Protein AF-0000000074738653 (afdb_homodimer)

Organism: NCBI:txid2562239

Sequence (560 aa):
MRLSLCTAFLAVPAALLAVVLQDPKGILGHTLGRPVEIAVNLAKIGPYIVFGLSSTQVHPQLAALDYVIDGIENVSEELRLDKAIDLVDDFGWNRGFLINVGDVKGRIVDSALLERMKRSEPKLVVEFGTFLGYGTLRLARVLKNSKAELMTVDPDVLAHSVSSSLYEKAGVRDRIVMKKDFSSNVLRELHREGRQIDFLFIDHVKKLYLSDLKLALELKLLAKDCVVVGDNILWPGAPDYKEFMLQGPGAKLFETQVHQTHVEYWPEFPDIVTVSRFLGMRLSLCTAFLAVPAALLAVVLQDPKGILGHTLGRPVEIAVNLAKIGPYIVFGLSSTQVHPQLAALDYVIDGIENVSEELRLDKAIDLVDDFGWNRGFLINVGDVKGRIVDSALLERMKRSEPKLVVEFGTFLGYGTLRLARVLKNSKAELMTVDPDVLAHSVSSSLYEKAGVRDRIVMKKDFSSNVLRELHREGRQIDFLFIDHVKKLYLSDLKLALELKLLAKDCVVVGDNILWPGAPDYKEFMLQGPGAKLFETQVHQTHVEYWPEFPDIVTVSRFLG

Radius of gyration: 26.4 Å; Cα contacts (8 Å, |Δi|>4): 946; chains: 2; bounding box: 53×83×74 Å

InterPro domains:
  IPR002935 Class I-like SAM-dependent O-methyltransferase [PF01596] (120-238)
  IPR002935 Class I-like SAM-dependent O-methyltransferase [PS51682] (57-280)
  IPR029063 S-adenosyl-L-methionine-dependent methyltransferase superfamily [G3DSA:3.40.50.150] (63-280)
  IPR029063 S-adenosyl-L-methionine-dependent methyltransferase superfamily [SSF53335] (78-272)

Structure (mmCIF, N/CA/C/O backbone):
data_AF-0000000074738653-model_v1
#
loop_
_entity.id
_entity.type
_entity.pdbx_description
1 polymer 'catechol O-methyltransferase'
#
loop_
_atom_site.group_PDB
_atom_site.id
_atom_site.type_symbol
_atom_site.label_atom_id
_atom_site.label_alt_id
_atom_site.label_comp_id
_atom_site.label_asym_id
_atom_site.label_entity_id
_atom_site.label_seq_id
_atom_site.pdbx_PDB_ins_code
_atom_site.Cartn_x
_atom_site.Cartn_y
_atom_site.Cartn_z
_atom_site.occupancy
_atom_site.B_iso_or_equiv
_atom_site.auth_seq_id
_atom_site.auth_comp_id
_atom_site.auth_asym_id
_atom_site.auth_atom_id
_atom_site.pdbx_PDB_model_num
ATOM 1 N N . MET A 1 1 ? 15.453 10.398 46.156 1 19.58 1 MET A N 1
ATOM 2 C CA . MET A 1 1 ? 15.742 10.797 44.781 1 19.58 1 MET A CA 1
ATOM 3 C C . MET A 1 1 ? 15.508 9.633 43.812 1 19.58 1 MET A C 1
ATOM 5 O O . MET A 1 1 ? 16.047 9.633 42.688 1 19.58 1 MET A O 1
ATOM 9 N N . ARG A 1 2 ? 14.656 8.539 44.062 1 23.61 2 ARG A N 1
ATOM 10 C CA . ARG A 1 2 ? 13.93 7.305 44.344 1 23.61 2 ARG A CA 1
ATOM 11 C C . ARG A 1 2 ? 12.992 6.941 43.219 1 23.61 2 ARG A C 1
ATOM 13 O O . ARG A 1 2 ? 11.992 7.629 42.969 1 23.61 2 ARG A O 1
ATOM 20 N N . LEU A 1 3 ? 13.625 6.52 42 1 24.88 3 LEU A N 1
ATOM 21 C CA . LEU A 1 3 ? 13.18 6.223 40.656 1 24.88 3 LEU A CA 1
ATOM 22 C C . LEU A 1 3 ? 11.984 5.273 40.656 1 24.88 3 LEU A C 1
ATOM 24 O O . LEU A 1 3 ? 12.102 4.133 41.125 1 24.88 3 LEU A O 1
ATOM 28 N N . SER A 1 4 ? 10.68 5.516 41 1 24.12 4 SER A N 1
ATOM 29 C CA . SER A 1 4 ? 9.586 4.895 41.719 1 24.12 4 SER A CA 1
ATOM 30 C C . SER A 1 4 ? 9.078 3.646 41.031 1 24.12 4 SER A C 1
ATOM 32 O O . SER A 1 4 ? 9.289 3.479 39.812 1 24.12 4 SER A O 1
ATOM 34 N N . LEU A 1 5 ? 8.469 2.512 41.625 1 24.58 5 LEU A N 1
ATOM 35 C CA . LEU A 1 5 ? 7.867 1.191 41.781 1 24.58 5 LEU A CA 1
ATOM 36 C C . LEU A 1 5 ? 6.785 0.975 40.719 1 24.58 5 LEU A C 1
ATOM 38 O O . LEU A 1 5 ? 6.438 -0.166 40.406 1 24.58 5 LEU A O 1
ATOM 42 N N . CYS A 1 6 ? 6.082 2.051 40.312 1 23.61 6 CYS A N 1
ATOM 43 C CA . CYS A 1 6 ? 4.711 1.883 39.844 1 23.61 6 CYS A CA 1
ATOM 44 C C . CYS A 1 6 ? 4.684 1.336 38.438 1 23.61 6 CYS A C 1
ATOM 46 O O . CYS A 1 6 ? 3.619 0.991 37.906 1 23.61 6 CYS A O 1
ATOM 48 N N . THR A 1 7 ? 5.82 1.504 37.719 1 25.92 7 THR A N 1
ATOM 49 C CA . THR A 1 7 ? 5.77 1.27 36.281 1 25.92 7 THR A CA 1
ATOM 50 C C . THR A 1 7 ? 5.77 -0.225 35.969 1 25.92 7 THR A C 1
ATOM 52 O O . THR A 1 7 ? 5.688 -0.626 34.812 1 25.92 7 THR A O 1
ATOM 55 N N . ALA A 1 8 ? 6.02 -1.228 36.938 1 25.03 8 ALA A N 1
ATOM 56 C CA . ALA A 1 8 ? 6.207 -2.676 37 1 25.03 8 ALA A CA 1
ATOM 57 C C . ALA A 1 8 ? 4.91 -3.406 36.656 1 25.03 8 ALA A C 1
ATOM 59 O O . ALA A 1 8 ? 4.93 -4.453 36 1 25.03 8 ALA A O 1
ATOM 60 N N . PHE A 1 9 ? 3.748 -3.102 37.281 1 26.14 9 PHE A N 1
ATOM 61 C CA . PHE A 1 9 ? 2.576 -3.938 37.531 1 26.14 9 PHE A CA 1
ATOM 62 C C . PHE A 1 9 ? 1.802 -4.164 36.219 1 26.14 9 PHE A C 1
ATOM 64 O O . PHE A 1 9 ? 0.98 -5.078 36.156 1 26.14 9 PHE A O 1
ATOM 71 N N . LEU A 1 10 ? 1.879 -3.207 35.25 1 27.64 10 LEU A N 1
ATOM 72 C CA . LEU A 1 10 ? 0.825 -3.266 34.25 1 27.64 10 LEU A CA 1
ATOM 73 C C . LEU A 1 10 ? 1.173 -4.27 33.156 1 27.64 10 LEU A C 1
ATOM 75 O O . LEU A 1 10 ? 0.42 -4.43 32.188 1 27.64 10 LEU A O 1
ATOM 79 N N . ALA A 1 11 ? 2.357 -4.938 33.25 1 27.83 11 ALA A N 1
ATOM 80 C CA . ALA A 1 11 ? 2.854 -5.863 32.25 1 27.83 11 ALA A CA 1
ATOM 81 C C . ALA A 1 11 ? 2.043 -7.156 32.25 1 27.83 11 ALA A C 1
ATOM 83 O O . ALA A 1 11 ? 1.913 -7.812 31.203 1 27.83 11 ALA A O 1
ATOM 84 N N . VAL A 1 12 ? 1.57 -7.715 33.438 1 28.92 12 VAL A N 1
ATOM 85 C CA . VAL A 1 12 ? 0.979 -9.016 33.719 1 28.92 12 VAL A CA 1
ATOM 86 C C . VAL A 1 12 ? -0.376 -9.133 33.031 1 28.92 12 VAL A C 1
ATOM 88 O O . VAL A 1 12 ? -0.653 -10.133 32.375 1 28.92 12 VAL A O 1
ATOM 91 N N . PRO A 1 13 ? -1.156 -8.195 33.219 1 30.16 13 PRO A N 1
ATOM 92 C CA . PRO A 1 13 ? -2.543 -8.43 32.812 1 30.16 13 PRO A CA 1
ATOM 93 C C . PRO A 1 13 ? -2.709 -8.477 31.297 1 30.16 13 PRO A C 1
ATOM 95 O O . PRO A 1 13 ? -3.543 -9.227 30.781 1 30.16 13 PRO A O 1
ATOM 98 N N . ALA A 1 14 ? -1.776 -7.824 30.562 1 30.44 14 ALA A N 1
ATOM 99 C CA . ALA A 1 14 ? -2.074 -7.711 29.141 1 30.44 14 ALA A CA 1
ATOM 100 C C . ALA A 1 14 ? -1.798 -9.023 28.406 1 30.44 14 ALA A C 1
ATOM 102 O O . ALA A 1 14 ? -2.525 -9.391 27.484 1 30.44 14 ALA A O 1
ATOM 103 N N . ALA A 1 15 ? -0.867 -9.82 28.766 1 29.61 15 ALA A N 1
ATOM 104 C CA . ALA A 1 15 ? -0.604 -11.164 28.25 1 29.61 15 ALA A CA 1
ATOM 105 C C . ALA A 1 15 ? -1.784 -12.094 28.516 1 29.61 15 ALA A C 1
ATOM 107 O O . ALA A 1 15 ? -2.148 -12.906 27.656 1 29.61 15 ALA A O 1
ATOM 108 N N . LEU A 1 16 ? -2.354 -12.031 29.641 1 31.02 16 LEU A N 1
ATOM 109 C CA . LEU A 1 16 ? -3.463 -12.883 30.062 1 31.02 16 LEU A CA 1
ATOM 110 C C . LEU A 1 16 ? -4.703 -12.617 29.203 1 31.02 16 LEU A C 1
ATOM 112 O O . LEU A 1 16 ? -5.434 -13.547 28.859 1 31.02 16 LEU A O 1
ATOM 116 N N . LEU A 1 17 ? -4.781 -11.391 28.734 1 32.91 17 LEU A N 1
ATOM 117 C CA . LEU A 1 17 ? -6.035 -11.047 28.078 1 32.91 17 LEU A CA 1
ATOM 118 C C . LEU A 1 17 ? -6.066 -11.602 26.656 1 32.91 17 LEU A C 1
ATOM 120 O O . LEU A 1 17 ? -7.102 -12.094 26.188 1 32.91 17 LEU A O 1
ATOM 124 N N . ALA A 1 18 ? -4.953 -11.688 25.938 1 32.84 18 ALA A N 1
ATOM 125 C CA . ALA A 1 18 ? -4.988 -12.211 24.578 1 32.84 18 ALA A CA 1
ATOM 126 C C . ALA A 1 18 ? -5.406 -13.68 24.562 1 32.84 18 ALA A C 1
ATOM 128 O O . ALA A 1 18 ? -6.156 -14.102 23.672 1 32.84 18 ALA A O 1
ATOM 129 N N . VAL A 1 19 ? -4.977 -14.422 25.359 1 32.75 19 VAL A N 1
ATOM 130 C CA . VAL A 1 19 ? -5.406 -15.812 25.484 1 32.75 19 VAL A CA 1
ATOM 131 C C . VAL A 1 19 ? -6.898 -15.867 25.797 1 32.75 19 VAL A C 1
ATOM 133 O O . VAL A 1 19 ? -7.629 -16.688 25.219 1 32.75 19 VAL A O 1
ATOM 136 N N . VAL A 1 20 ? -7.348 -14.961 26.609 1 34.12 20 VAL A N 1
ATOM 137 C CA . VAL A 1 20 ? -8.75 -14.969 27.016 1 34.12 20 VAL A CA 1
ATOM 138 C C . VAL A 1 20 ? -9.633 -14.531 25.859 1 34.12 20 VAL A C 1
ATOM 140 O O . VAL A 1 20 ? -10.742 -15.039 25.688 1 34.12 20 VAL A O 1
ATOM 143 N N . LEU A 1 21 ? -9.062 -13.695 24.906 1 36.31 21 LEU A N 1
ATOM 144 C CA . LEU A 1 21 ? -9.945 -13.172 23.875 1 36.31 21 LEU A CA 1
ATOM 145 C C . LEU A 1 21 ? -10.172 -14.203 22.766 1 36.31 21 LEU A C 1
ATOM 147 O O . LEU A 1 21 ? -11.102 -14.07 21.969 1 36.31 21 LEU A O 1
ATOM 151 N N . GLN A 1 22 ? -9.352 -15.094 22.438 1 30.58 22 GLN A N 1
ATOM 152 C CA . GLN A 1 22 ? -9.641 -16.125 21.453 1 30.58 22 GLN A CA 1
ATOM 153 C C . GLN A 1 22 ? -10.914 -16.891 21.797 1 30.58 22 GLN A C 1
ATOM 155 O O . GLN A 1 22 ? -11.703 -17.219 20.906 1 30.58 22 GLN A O 1
ATOM 160 N N . ASP A 1 23 ? -11.102 -17.578 22.781 1 29 23 ASP A N 1
ATOM 161 C CA . ASP A 1 23 ? -12.336 -18.25 23.188 1 29 23 ASP A CA 1
ATOM 162 C C . ASP A 1 23 ? -12.875 -17.672 24.484 1 29 23 ASP A C 1
ATOM 164 O O . ASP A 1 23 ? -12.703 -18.266 25.562 1 29 23 ASP A O 1
ATOM 168 N N . PRO A 1 24 ? -13.133 -16.266 24.328 1 32.91 24 PRO A N 1
ATOM 169 C CA . PRO A 1 24 ? -13.602 -15.68 25.594 1 32.91 24 PRO A CA 1
ATOM 170 C C . PRO A 1 24 ? -14.781 -16.438 26.188 1 32.91 24 PRO A C 1
ATOM 172 O O . PRO A 1 24 ? -15.219 -16.141 27.312 1 32.91 24 PRO A O 1
ATOM 175 N N . LYS A 1 25 ? -15.43 -17.203 25.266 1 35.84 25 LYS A N 1
ATOM 176 C CA . LYS A 1 25 ? -16.656 -17.797 25.812 1 35.84 25 LYS A CA 1
ATOM 177 C C . LYS A 1 25 ? -16.344 -18.719 26.984 1 35.84 25 LYS A C 1
ATOM 179 O O . LYS A 1 25 ? -17.125 -18.812 27.922 1 35.84 25 LYS A O 1
ATOM 184 N N . GLY A 1 26 ? -15.453 -19.484 26.703 1 30.55 26 GLY A N 1
ATOM 185 C CA . GLY A 1 26 ? -15.352 -20.5 27.75 1 30.55 26 GLY A CA 1
ATOM 186 C C . GLY A 1 26 ? -14.961 -19.922 29.094 1 30.55 26 GLY A C 1
ATOM 187 O O . GLY A 1 26 ? -15.57 -20.25 30.109 1 30.55 26 GLY A O 1
ATOM 188 N N . ILE A 1 27 ? -13.75 -19.281 29.203 1 29.53 27 ILE A N 1
ATOM 189 C CA . ILE A 1 27 ? -13.406 -19.047 30.594 1 29.53 27 ILE A CA 1
ATOM 190 C C . ILE A 1 27 ? -14.211 -17.859 31.125 1 29.53 27 ILE A C 1
ATOM 192 O O . ILE A 1 27 ? -14.688 -17.875 32.25 1 29.53 27 ILE A O 1
ATOM 196 N N . LEU A 1 28 ? -14.016 -16.516 30.531 1 33.12 28 LEU A N 1
ATOM 197 C CA . LEU A 1 28 ? -14.648 -15.461 31.312 1 33.12 28 LEU A CA 1
ATOM 198 C C . LEU A 1 28 ? -16.156 -15.469 31.125 1 33.12 28 LEU A C 1
ATOM 200 O O . LEU A 1 28 ? -16.656 -15.305 30 1 33.12 28 LEU A O 1
ATOM 204 N N . GLY A 1 29 ? -16.938 -16.344 31.766 1 28.75 29 GLY A N 1
ATOM 205 C CA . GLY A 1 29 ? -18.375 -16.328 32 1 28.75 29 GLY A CA 1
ATOM 206 C C . GLY A 1 29 ? -18.984 -14.938 31.969 1 28.75 29 GLY A C 1
ATOM 207 O O . GLY A 1 29 ? -18.25 -13.953 31.828 1 28.75 29 GLY A O 1
ATOM 208 N N . HIS A 1 30 ? -20.328 -14.719 32.344 1 32.78 30 HIS A N 1
ATOM 209 C CA . HIS A 1 30 ? -21.422 -13.758 32.344 1 32.78 30 HIS A CA 1
ATOM 210 C C . HIS A 1 30 ? -20.984 -12.43 32.938 1 32.78 30 HIS A C 1
ATOM 212 O O . HIS A 1 30 ? -21.656 -11.414 32.781 1 32.78 30 HIS A O 1
ATOM 218 N N . THR A 1 31 ? -20.281 -12.484 34.125 1 28.91 31 THR A N 1
ATOM 219 C CA . THR A 1 31 ? -20.25 -11.352 35.062 1 28.91 31 THR A CA 1
ATOM 220 C C . THR A 1 31 ? -19.344 -10.25 34.531 1 28.91 31 THR A C 1
ATOM 222 O O . THR A 1 31 ? -19.562 -9.07 34.812 1 28.91 31 THR A O 1
ATOM 225 N N . LEU A 1 32 ? -18.062 -10.594 34.25 1 35.5 32 LEU A N 1
ATOM 226 C CA . LEU A 1 32 ? -17.172 -9.445 34.156 1 35.5 32 LEU A CA 1
ATOM 227 C C . LEU A 1 32 ? -17.375 -8.727 32.812 1 35.5 32 LEU A C 1
ATOM 229 O O . LEU A 1 32 ? -16.938 -9.219 31.781 1 35.5 32 LEU A O 1
ATOM 233 N N . GLY A 1 33 ? -18.562 -8.164 32.594 1 29.14 33 GLY A N 1
ATOM 234 C CA . GLY A 1 33 ? -19.125 -7.418 31.484 1 29.14 33 GLY A CA 1
ATOM 235 C C . GLY A 1 33 ? -18.156 -6.422 30.875 1 29.14 33 GLY A C 1
ATOM 236 O O . GLY A 1 33 ? -17.641 -6.652 29.781 1 29.14 33 GLY A O 1
ATOM 237 N N . ARG A 1 34 ? -18.25 -5.199 31.531 1 34.91 34 ARG A N 1
ATOM 238 C CA . ARG A 1 34 ? -17.719 -3.973 30.953 1 34.91 34 ARG A CA 1
ATOM 239 C C . ARG A 1 34 ? -16.203 -3.998 30.906 1 34.91 34 ARG A C 1
ATOM 241 O O . ARG A 1 34 ? -15.594 -3.615 29.906 1 34.91 34 ARG A O 1
ATOM 248 N N . PRO A 1 35 ? -15.57 -4.406 31.953 1 31.94 35 PRO A N 1
ATOM 249 C CA . PRO A 1 35 ? -14.109 -4.391 31.906 1 31.94 35 PRO A CA 1
ATOM 250 C C . PRO A 1 35 ? -13.547 -5.383 30.891 1 31.94 35 PRO A C 1
ATOM 252 O O . PRO A 1 35 ? -12.516 -5.117 30.266 1 31.94 35 PRO A O 1
ATOM 255 N N . VAL A 1 36 ? -14.195 -6.496 30.703 1 34.88 36 VAL A N 1
ATOM 256 C CA . VAL A 1 36 ? -13.734 -7.461 29.703 1 34.88 36 VAL A CA 1
ATOM 257 C C . VAL A 1 36 ? -13.852 -6.852 28.312 1 34.88 36 VAL A C 1
ATOM 259 O O . VAL A 1 36 ? -12.961 -7.031 27.469 1 34.88 36 VAL A O 1
ATOM 262 N N . GLU A 1 37 ? -14.961 -6.133 28.109 1 36.06 37 GLU A N 1
ATOM 263 C CA . GLU A 1 37 ? -15.047 -5.441 26.828 1 36.06 37 GLU A CA 1
ATOM 264 C C . GLU A 1 37 ? -13.898 -4.453 26.656 1 36.06 37 GLU A C 1
ATOM 266 O O . GLU A 1 37 ? -13.312 -4.359 25.578 1 36.06 37 GLU A O 1
ATOM 271 N N . ILE A 1 38 ? -13.664 -3.783 27.734 1 33.44 38 ILE A N 1
ATOM 272 C CA . ILE A 1 38 ? -12.547 -2.848 27.656 1 33.44 38 ILE A CA 1
ATOM 273 C C . ILE A 1 38 ? -11.242 -3.619 27.5 1 33.44 38 ILE A C 1
ATOM 275 O O . ILE A 1 38 ? -10.406 -3.273 26.656 1 33.44 38 ILE A O 1
ATOM 279 N N . ALA A 1 39 ? -11.07 -4.672 28.266 1 32.16 39 ALA A N 1
ATOM 280 C CA . ALA A 1 39 ? -9.852 -5.473 28.156 1 32.16 39 ALA A CA 1
ATOM 281 C C . ALA A 1 39 ? -9.75 -6.145 26.797 1 32.16 39 ALA A C 1
ATOM 283 O O . ALA A 1 39 ? -8.68 -6.172 26.188 1 32.16 39 ALA A O 1
ATOM 284 N N . VAL A 1 40 ? -10.852 -6.723 26.328 1 37.09 40 VAL A N 1
ATOM 285 C CA . VAL A 1 40 ? -10.867 -7.246 24.969 1 37.09 40 VAL A CA 1
ATOM 286 C C . VAL A 1 40 ? -10.531 -6.129 23.984 1 37.09 40 VAL A C 1
ATOM 288 O O . VAL A 1 40 ? -9.758 -6.332 23.031 1 37.09 40 VAL A O 1
ATOM 291 N N . ASN A 1 41 ? -11.203 -4.969 24.266 1 35.88 41 ASN A N 1
ATOM 292 C CA . ASN A 1 41 ? -10.891 -3.814 23.422 1 35.88 41 ASN A CA 1
ATOM 293 C C . ASN A 1 41 ? -9.438 -3.369 23.594 1 35.88 41 ASN A C 1
ATOM 295 O O . ASN A 1 41 ? -8.773 -3.004 22.625 1 35.88 41 ASN A O 1
ATOM 299 N N . LEU A 1 42 ? -9.023 -3.375 24.766 1 35.47 42 LEU A N 1
ATOM 300 C CA . LEU A 1 42 ? -7.613 -3.066 25 1 35.47 42 LEU A CA 1
ATOM 301 C C . LEU A 1 42 ? -6.719 -4.195 24.484 1 35.47 42 LEU A C 1
ATOM 303 O O . LEU A 1 42 ? -5.648 -3.941 23.938 1 35.47 42 LEU A O 1
ATOM 307 N N . ALA A 1 43 ? -7.047 -5.387 24.734 1 36.47 43 ALA A N 1
ATOM 308 C CA . ALA A 1 43 ? -6.309 -6.539 24.219 1 36.47 43 ALA A CA 1
ATOM 309 C C . ALA A 1 43 ? -6.262 -6.535 22.703 1 36.47 43 ALA A C 1
ATOM 311 O O . ALA A 1 43 ? -5.293 -7.004 22.094 1 36.47 43 ALA A O 1
ATOM 312 N N . LYS A 1 44 ? -7.348 -6.109 22.141 1 37.81 44 LYS A N 1
ATOM 313 C CA . LYS A 1 44 ? -7.363 -5.734 20.719 1 37.81 44 LYS A CA 1
ATOM 314 C C . LYS A 1 44 ? -6.371 -4.609 20.438 1 37.81 44 LYS A C 1
ATOM 316 O O . LYS A 1 44 ? -6.016 -4.359 19.297 1 37.81 44 LYS A O 1
ATOM 321 N N . ILE A 1 45 ? -6.148 -3.926 21.391 1 35.22 45 ILE A N 1
ATOM 322 C CA . ILE A 1 45 ? -5.09 -2.922 21.391 1 35.22 45 ILE A CA 1
ATOM 323 C C . ILE A 1 45 ? -3.727 -3.607 21.406 1 35.22 45 ILE A C 1
ATOM 325 O O . ILE A 1 45 ? -2.689 -2.945 21.328 1 35.22 45 ILE A O 1
ATOM 329 N N . GLY A 1 46 ? -3.656 -4.828 21.797 1 37.75 46 GLY A N 1
ATOM 330 C CA . GLY A 1 46 ? -2.477 -5.672 21.703 1 37.75 46 GLY A CA 1
ATOM 331 C C . GLY A 1 46 ? -1.564 -5.309 20.547 1 37.75 46 GLY A C 1
ATOM 332 O O . GLY A 1 46 ? -0.352 -5.176 20.734 1 37.75 46 GLY A O 1
ATOM 333 N N . PRO A 1 47 ? -2.166 -5.059 19.516 1 39.47 47 PRO A N 1
ATOM 334 C CA . PRO A 1 47 ? -1.437 -4.402 18.422 1 39.47 47 PRO A CA 1
ATOM 335 C C . PRO A 1 47 ? -0.756 -3.107 18.875 1 39.47 47 PRO A C 1
ATOM 337 O O . PRO A 1 47 ? 0.194 -2.654 18.219 1 39.47 47 PRO A O 1
ATOM 340 N N . TYR A 1 48 ? -1.096 -2.645 19.859 1 36.91 48 TYR A N 1
ATOM 341 C CA . TYR A 1 48 ? -0.395 -1.494 20.422 1 36.91 48 TYR A CA 1
ATOM 342 C C . TYR A 1 48 ? 0.995 -1.886 20.906 1 36.91 48 TYR A C 1
ATOM 344 O O . TYR A 1 48 ? 1.906 -1.056 20.938 1 36.91 48 TYR A O 1
ATOM 352 N N . ILE A 1 49 ? 1.042 -3.037 21.562 1 36.5 49 ILE A N 1
ATOM 353 C CA . ILE A 1 49 ? 2.369 -3.568 21.844 1 36.5 49 ILE A CA 1
ATOM 354 C C . ILE A 1 49 ? 3.193 -3.633 20.562 1 36.5 49 ILE A C 1
ATOM 356 O O . ILE A 1 49 ? 4.406 -3.402 20.578 1 36.5 49 ILE A O 1
ATOM 360 N N . VAL A 1 50 ? 2.527 -4.023 19.484 1 40.94 50 VAL A N 1
ATOM 361 C CA . VAL A 1 50 ? 3.062 -3.842 18.141 1 40.94 50 VAL A CA 1
ATOM 362 C C . VAL A 1 50 ? 3.436 -2.377 17.922 1 40.94 50 VAL A C 1
ATOM 364 O O . VAL A 1 50 ? 4.195 -2.049 17.016 1 40.94 50 VAL A O 1
ATOM 367 N N . PHE A 1 51 ? 2.877 -1.593 18.828 1 42.62 51 PHE A N 1
ATOM 368 C CA . PHE A 1 51 ? 3.088 -0.151 18.766 1 42.62 51 PHE A CA 1
ATOM 369 C C . PHE A 1 51 ? 4.57 0.183 18.875 1 42.62 51 PHE A C 1
ATOM 371 O O . PHE A 1 51 ? 5.035 1.165 18.297 1 42.62 51 PHE A O 1
ATOM 378 N N . GLY A 1 52 ? 5.207 -0.775 19.688 1 43.25 52 GLY A N 1
ATOM 379 C CA . GLY A 1 52 ? 6.621 -0.439 19.719 1 43.25 52 GLY A CA 1
ATOM 380 C C . GLY A 1 52 ? 7.383 -0.917 18.5 1 43.25 52 GLY A C 1
ATOM 381 O O . GLY A 1 52 ? 8.531 -0.521 18.281 1 43.25 52 GLY A O 1
ATOM 382 N N . LEU A 1 53 ? 6.617 -1.729 17.75 1 50.44 53 LEU A N 1
ATOM 383 C CA . LEU A 1 53 ? 7.348 -2.213 16.578 1 50.44 53 LEU A CA 1
ATOM 384 C C . LEU A 1 53 ? 6.953 -1.427 15.336 1 50.44 53 LEU A C 1
ATOM 386 O O . LEU A 1 53 ? 5.781 -1.084 15.156 1 50.44 53 LEU A O 1
ATOM 390 N N . SER A 1 54 ? 8.008 -1.101 14.609 1 59.41 54 SER A N 1
ATOM 391 C CA . SER A 1 54 ? 7.746 -0.46 13.328 1 59.41 54 SER A CA 1
ATOM 392 C C . SER A 1 54 ? 7.043 -1.414 12.367 1 59.41 54 SER A C 1
ATOM 394 O O . SER A 1 54 ? 7.098 -2.633 12.539 1 59.41 54 SER A O 1
ATOM 396 N N . SER A 1 55 ? 6.277 -0.944 11.555 1 65.38 55 SER A N 1
ATOM 397 C CA . SER A 1 55 ? 5.562 -1.733 10.555 1 65.38 55 SER A CA 1
ATOM 398 C C . SER A 1 55 ? 6.508 -2.662 9.805 1 65.38 55 SER A C 1
ATOM 400 O O . SER A 1 55 ? 6.148 -3.797 9.477 1 65.38 55 SER A O 1
ATOM 402 N N . THR A 1 56 ? 7.715 -2.205 9.594 1 66.81 56 THR A N 1
ATOM 403 C CA . THR A 1 56 ? 8.672 -2.984 8.82 1 66.81 56 THR A CA 1
ATOM 404 C C . THR A 1 56 ? 9.227 -4.141 9.648 1 66.81 56 THR A C 1
ATOM 406 O O . THR A 1 56 ? 9.758 -5.105 9.094 1 66.81 56 THR A O 1
ATOM 409 N N . GLN A 1 57 ? 9.086 -3.943 10.867 1 59.53 57 GLN A N 1
ATOM 410 C CA . GLN A 1 57 ? 9.555 -5.012 11.742 1 59.53 57 GLN A CA 1
ATOM 411 C C . GLN A 1 57 ? 8.531 -6.141 11.828 1 59.53 57 GLN A C 1
ATOM 413 O O . GLN A 1 57 ? 8.891 -7.305 12.008 1 59.53 57 GLN A O 1
ATOM 418 N N . VAL A 1 58 ? 7.43 -5.73 11.586 1 68.19 58 VAL A N 1
ATOM 419 C CA . VAL A 1 58 ? 6.348 -6.695 11.766 1 68.19 58 VAL A CA 1
ATOM 420 C C . VAL A 1 58 ? 6.078 -7.418 10.445 1 68.19 58 VAL A C 1
ATOM 422 O O . VAL A 1 58 ? 5.75 -8.609 10.445 1 68.19 58 VAL A O 1
ATOM 425 N N . HIS A 1 59 ? 6.324 -6.762 9.359 1 78.88 59 HIS A N 1
ATOM 426 C CA . HIS A 1 59 ? 6 -7.312 8.047 1 78.88 59 HIS A CA 1
ATOM 427 C C . HIS A 1 59 ? 7.195 -7.23 7.105 1 78.88 59 HIS A C 1
ATOM 429 O O . HIS A 1 59 ? 7.504 -6.16 6.578 1 78.88 59 HIS A O 1
ATOM 435 N N . PRO A 1 60 ? 7.809 -8.367 6.824 1 81.5 60 PRO A N 1
ATOM 436 C CA . PRO A 1 60 ? 8.992 -8.352 5.965 1 81.5 60 PRO A CA 1
ATOM 437 C C . PRO A 1 60 ? 8.719 -7.758 4.582 1 81.5 60 PRO A C 1
ATOM 439 O O . PRO A 1 60 ? 9.602 -7.145 3.98 1 81.5 60 PRO A O 1
ATOM 442 N N . GLN A 1 61 ? 7.516 -7.941 4.086 1 90.12 61 GLN A N 1
ATOM 443 C CA . GLN A 1 61 ? 7.188 -7.395 2.773 1 90.12 61 GLN A CA 1
ATOM 444 C C . GLN A 1 61 ? 7.25 -5.871 2.779 1 90.12 61 GLN A C 1
ATOM 446 O O . GLN A 1 61 ? 7.641 -5.258 1.785 1 90.12 61 GLN A O 1
ATOM 451 N N . LEU A 1 62 ? 6.918 -5.262 3.93 1 91.38 62 LEU A N 1
ATOM 452 C CA . LEU A 1 62 ? 7.035 -3.812 4.039 1 91.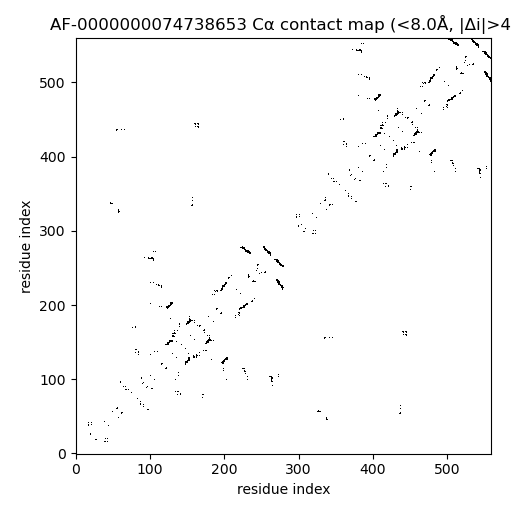38 62 LEU A CA 1
ATOM 453 C C . LEU A 1 62 ? 8.5 -3.387 4.086 1 91.38 62 LEU A C 1
ATOM 455 O O . LEU A 1 62 ? 8.875 -2.371 3.494 1 91.38 62 LEU A O 1
ATOM 459 N N . ALA A 1 63 ? 9.289 -4.188 4.785 1 89 63 ALA A N 1
ATOM 460 C CA . ALA A 1 63 ? 10.719 -3.906 4.824 1 89 63 ALA A CA 1
ATOM 461 C C . ALA A 1 63 ? 11.344 -4.008 3.436 1 89 63 ALA A C 1
ATOM 463 O O . ALA A 1 63 ? 12.172 -3.18 3.057 1 89 63 ALA A O 1
ATOM 464 N N . ALA A 1 64 ? 10.961 -4.996 2.707 1 94.5 64 ALA A N 1
ATOM 465 C CA . ALA A 1 64 ? 11.453 -5.176 1.345 1 94.5 64 ALA A CA 1
ATOM 466 C C . ALA A 1 64 ? 11.031 -4.012 0.451 1 94.5 64 ALA A C 1
ATOM 468 O O . ALA A 1 64 ? 11.836 -3.5 -0.332 1 94.5 64 ALA A O 1
ATOM 469 N N . LEU A 1 65 ? 9.758 -3.627 0.578 1 96.88 65 LEU A N 1
ATOM 470 C CA . LEU A 1 65 ? 9.273 -2.502 -0.214 1 96.88 65 LEU A CA 1
ATOM 471 C C . LEU A 1 65 ? 10.055 -1.233 0.111 1 96.88 65 LEU A C 1
ATOM 473 O O . LEU A 1 65 ? 10.43 -0.483 -0.792 1 96.88 65 LEU A O 1
ATOM 477 N N . ASP A 1 66 ? 10.211 -1 1.401 1 94.94 66 ASP A N 1
ATOM 478 C CA . ASP A 1 66 ? 10.977 0.167 1.833 1 94.94 66 ASP A CA 1
ATOM 479 C C . ASP A 1 66 ? 12.367 0.179 1.201 1 94.94 66 ASP A C 1
ATOM 481 O O . ASP A 1 66 ? 12.82 1.216 0.715 1 94.94 66 ASP A O 1
ATOM 485 N N . TYR A 1 67 ? 13.023 -0.985 1.17 1 95 67 TYR A N 1
ATOM 486 C CA . TYR A 1 67 ? 14.336 -1.17 0.568 1 95 67 TYR A CA 1
ATOM 487 C C . TYR A 1 67 ? 14.305 -0.865 -0.924 1 95 67 TYR A C 1
ATOM 489 O O . TYR A 1 67 ? 15.203 -0.198 -1.448 1 95 67 TYR A O 1
ATOM 497 N N . VAL A 1 68 ? 13.266 -1.288 -1.558 1 97.81 68 VAL A N 1
ATOM 498 C CA . VAL A 1 68 ? 13.133 -1.072 -2.994 1 97.81 68 VAL A CA 1
ATOM 499 C C . VAL A 1 68 ? 12.922 0.413 -3.277 1 97.81 68 VAL A C 1
ATOM 501 O O . VAL A 1 68 ? 13.539 0.974 -4.188 1 97.81 68 VAL A O 1
ATOM 504 N N . ILE A 1 69 ? 12.016 1.054 -2.49 1 95.94 69 ILE A N 1
ATOM 505 C CA . ILE A 1 69 ? 11.711 2.463 -2.707 1 95.94 69 ILE A CA 1
ATOM 506 C C . ILE A 1 69 ? 12.984 3.293 -2.576 1 95.94 69 ILE A C 1
ATOM 508 O O . ILE A 1 69 ? 13.258 4.152 -3.416 1 95.94 69 ILE A O 1
ATOM 512 N N . ASP A 1 70 ? 13.773 3.006 -1.611 1 94.31 70 ASP A N 1
ATOM 513 C CA . ASP A 1 70 ? 15.016 3.74 -1.389 1 94.31 70 ASP A CA 1
ATOM 514 C C . ASP A 1 70 ? 16.016 3.486 -2.516 1 94.31 70 ASP A C 1
ATOM 516 O O . ASP A 1 70 ? 16.719 4.402 -2.945 1 94.31 70 ASP A O 1
ATOM 520 N N . GLY A 1 71 ? 16.031 2.223 -3.002 1 95.88 71 GLY A N 1
ATOM 521 C CA . GLY A 1 71 ? 17.047 1.824 -3.967 1 95.88 71 GLY A CA 1
ATOM 522 C C . GLY A 1 71 ? 16.703 2.211 -5.391 1 95.88 71 GLY A C 1
ATOM 523 O O . GLY A 1 71 ? 17.562 2.197 -6.273 1 95.88 71 GLY A O 1
ATOM 524 N N . ILE A 1 72 ? 15.5 2.484 -5.543 1 96.44 72 ILE A N 1
ATOM 525 C CA . ILE A 1 72 ? 15.078 2.699 -6.926 1 96.44 72 ILE A CA 1
ATOM 526 C C . ILE A 1 72 ? 14.961 4.195 -7.199 1 96.44 72 ILE A C 1
ATOM 528 O O . ILE A 1 72 ? 14.664 4.605 -8.328 1 96.44 72 ILE A O 1
ATOM 532 N N . GLU A 1 73 ? 15.383 4.922 -6.109 1 86.81 73 GLU A N 1
ATOM 533 C CA . GLU A 1 73 ? 15.359 6.375 -6.25 1 86.81 73 GLU A CA 1
ATOM 534 C C . GLU A 1 73 ? 16.328 6.84 -7.336 1 86.81 73 GLU A C 1
ATOM 536 O O . GLU A 1 73 ? 17.453 6.355 -7.414 1 86.81 73 GLU A O 1
ATOM 541 N N . ASN A 1 74 ? 16.047 7.422 -8.406 1 89.88 74 ASN A N 1
ATOM 542 C CA . ASN A 1 74 ? 16.859 8.031 -9.461 1 89.88 74 ASN A CA 1
ATOM 543 C C . ASN A 1 74 ? 17.109 7.055 -10.609 1 89.88 74 ASN A C 1
ATOM 545 O O . ASN A 1 74 ? 17.969 7.285 -11.453 1 89.88 74 ASN A O 1
ATOM 549 N N . VAL A 1 75 ? 16.516 5.883 -10.516 1 94.94 75 VAL A N 1
ATOM 550 C CA . VAL A 1 75 ? 16.609 4.934 -11.625 1 94.94 75 VAL A CA 1
ATOM 551 C C . VAL A 1 75 ? 15.68 5.363 -12.758 1 94.94 75 VAL A C 1
ATOM 553 O O . VAL A 1 75 ? 14.539 5.762 -12.523 1 94.94 75 VAL A O 1
ATOM 556 N N . SER A 1 76 ? 16.234 5.312 -13.938 1 95.56 76 SER A N 1
ATOM 557 C CA . SER A 1 76 ? 15.422 5.68 -15.094 1 95.56 76 SER A CA 1
ATOM 558 C C . SER A 1 76 ? 14.227 4.746 -15.25 1 95.56 76 SER A C 1
ATOM 560 O O . SER A 1 76 ? 14.289 3.574 -14.883 1 95.56 76 SER A O 1
ATOM 562 N N . GLU A 1 77 ? 13.156 5.262 -15.797 1 93.5 77 GLU A N 1
ATOM 563 C CA . GLU A 1 77 ? 11.875 4.559 -15.883 1 93.5 77 GLU A CA 1
ATOM 564 C C . GLU A 1 77 ? 12.031 3.225 -16.609 1 93.5 77 GLU A C 1
ATOM 566 O O . GLU A 1 77 ? 11.445 2.219 -16.203 1 93.5 77 GLU A O 1
ATOM 571 N N . GLU A 1 78 ? 12.867 3.176 -17.656 1 94.38 78 GLU A N 1
ATOM 572 C CA . GLU A 1 78 ? 12.992 1.995 -18.5 1 94.38 78 GLU A CA 1
ATOM 573 C C . GLU A 1 78 ? 13.695 0.859 -17.766 1 94.38 78 GLU A C 1
ATOM 575 O O . GLU A 1 78 ? 13.578 -0.305 -18.156 1 94.38 78 GLU A O 1
ATOM 580 N N . LEU A 1 79 ? 14.383 1.229 -16.688 1 97.56 79 LEU A N 1
ATOM 581 C CA . LEU A 1 79 ? 15.188 0.233 -15.992 1 97.56 79 LEU A CA 1
ATOM 582 C C . LEU A 1 79 ? 14.539 -0.154 -14.672 1 97.56 79 LEU A C 1
ATOM 584 O O . LEU A 1 79 ? 15.031 -1.039 -13.969 1 97.56 79 LEU A O 1
ATOM 588 N N . ARG A 1 80 ? 13.414 0.465 -14.305 1 98.12 80 ARG A N 1
ATOM 589 C CA . ARG A 1 80 ? 12.859 0.359 -12.961 1 98.12 80 ARG A CA 1
ATOM 590 C C . ARG A 1 80 ? 12.312 -1.041 -12.703 1 98.12 80 ARG A C 1
ATOM 592 O O . ARG A 1 80 ? 12.422 -1.558 -11.586 1 98.12 80 ARG A O 1
ATOM 599 N N . LEU A 1 81 ? 11.727 -1.627 -13.75 1 98.5 81 LEU A N 1
ATOM 600 C CA . LEU A 1 81 ? 11.172 -2.963 -13.562 1 98.5 81 LEU A CA 1
ATOM 601 C C . LEU A 1 81 ? 12.266 -3.959 -13.188 1 98.5 81 LEU A C 1
ATOM 603 O O . LEU A 1 81 ? 12.156 -4.656 -12.18 1 98.5 81 LEU A O 1
ATOM 607 N N . ASP A 1 82 ? 13.312 -3.988 -13.961 1 98.56 82 ASP A N 1
ATOM 608 C CA . ASP A 1 82 ? 14.422 -4.898 -13.688 1 98.56 82 ASP A CA 1
ATOM 609 C C . ASP A 1 82 ? 15.078 -4.578 -12.352 1 98.56 82 ASP A C 1
ATOM 611 O O . ASP A 1 82 ? 15.43 -5.488 -11.594 1 98.56 82 ASP A O 1
ATOM 615 N N . LYS A 1 83 ? 15.25 -3.303 -12.117 1 98.69 83 LYS A N 1
ATOM 616 C CA . LYS A 1 83 ? 15.875 -2.889 -10.867 1 98.69 83 LYS A CA 1
ATOM 617 C C . LYS A 1 83 ? 15.047 -3.314 -9.664 1 98.69 83 LYS A C 1
ATOM 619 O O . LYS A 1 83 ? 15.594 -3.732 -8.641 1 98.69 83 LYS A O 1
ATOM 624 N N . ALA A 1 84 ? 13.719 -3.15 -9.719 1 98.75 84 ALA A N 1
ATOM 625 C CA . ALA A 1 84 ? 12.836 -3.562 -8.625 1 98.75 84 ALA A CA 1
ATOM 626 C C . ALA A 1 84 ? 12.984 -5.055 -8.336 1 98.75 84 ALA A C 1
ATOM 628 O O . ALA A 1 84 ? 13.086 -5.457 -7.176 1 98.75 84 ALA A O 1
ATOM 629 N N . ILE A 1 85 ? 13.023 -5.887 -9.375 1 98.81 85 ILE A N 1
ATOM 630 C CA . ILE A 1 85 ? 13.188 -7.328 -9.227 1 98.81 85 ILE A CA 1
ATOM 631 C C . ILE A 1 85 ? 14.523 -7.625 -8.547 1 98.81 85 ILE A C 1
ATOM 633 O O . ILE A 1 85 ? 14.586 -8.398 -7.59 1 98.81 85 ILE A O 1
ATOM 637 N N . ASP A 1 86 ? 15.555 -6.91 -9 1 98.69 86 ASP A N 1
ATOM 638 C CA . ASP A 1 86 ? 16.891 -7.113 -8.453 1 98.69 86 ASP A CA 1
ATOM 639 C C . ASP A 1 86 ? 16.953 -6.727 -6.98 1 98.69 86 ASP A C 1
ATOM 641 O O . ASP A 1 86 ? 17.609 -7.402 -6.18 1 98.69 86 ASP A O 1
ATOM 645 N N . LEU A 1 87 ? 16.328 -5.652 -6.648 1 98.56 87 LEU A N 1
ATOM 646 C CA . LEU A 1 87 ? 16.375 -5.156 -5.277 1 98.56 87 LEU A CA 1
ATOM 647 C C . LEU A 1 87 ? 15.625 -6.094 -4.336 1 98.56 87 LEU A C 1
ATOM 649 O O . LEU A 1 87 ? 16.031 -6.293 -3.191 1 98.56 87 LEU A O 1
ATOM 653 N N . VAL A 1 88 ? 14.477 -6.672 -4.77 1 98.31 88 VAL A N 1
ATOM 654 C CA . VAL A 1 88 ? 13.766 -7.648 -3.947 1 98.31 88 VAL A CA 1
ATOM 655 C C . VAL A 1 88 ? 14.656 -8.867 -3.713 1 98.31 88 VAL A C 1
ATOM 657 O O . VAL A 1 88 ? 14.742 -9.375 -2.592 1 98.31 88 VAL A O 1
ATOM 660 N N . ASP A 1 89 ? 15.305 -9.32 -4.773 1 98.44 89 ASP A N 1
ATOM 661 C CA . ASP A 1 89 ? 16.219 -10.461 -4.625 1 98.44 89 ASP A CA 1
ATOM 662 C C . ASP A 1 89 ? 17.359 -10.125 -3.666 1 98.44 89 ASP A C 1
ATOM 664 O O . ASP A 1 89 ? 17.719 -10.945 -2.822 1 98.44 89 ASP A O 1
ATOM 668 N N . ASP A 1 90 ? 17.922 -8.93 -3.857 1 97.81 90 ASP A N 1
ATOM 669 C CA . ASP A 1 90 ? 19 -8.516 -2.953 1 97.81 90 ASP A CA 1
ATOM 670 C C . ASP A 1 90 ? 18.516 -8.516 -1.502 1 97.81 90 ASP A C 1
ATOM 672 O O . ASP A 1 90 ? 19.234 -8.969 -0.607 1 97.81 90 ASP A O 1
ATOM 676 N N . PHE A 1 91 ? 17.344 -8.031 -1.286 1 94.62 91 PHE A N 1
ATOM 677 C CA . PHE A 1 91 ? 16.781 -8.039 0.058 1 94.62 91 PHE A CA 1
ATOM 678 C C . PHE A 1 91 ? 16.641 -9.469 0.58 1 94.62 91 PHE A C 1
ATOM 680 O O . PHE A 1 91 ? 17.062 -9.766 1.7 1 94.62 91 PHE A O 1
ATOM 687 N N . GLY A 1 92 ? 16.062 -10.344 -0.176 1 92.56 92 GLY A N 1
ATOM 688 C CA . GLY A 1 92 ? 15.836 -11.727 0.235 1 92.56 92 GLY A CA 1
ATOM 689 C C . GLY A 1 92 ? 17.125 -12.477 0.526 1 92.56 92 GLY A C 1
ATOM 690 O O . GLY A 1 92 ? 17.172 -13.281 1.459 1 92.56 92 GLY A O 1
ATOM 691 N N . TRP A 1 93 ? 18.125 -12.211 -0.238 1 93.56 93 TRP A N 1
ATOM 692 C CA . TRP A 1 93 ? 19.391 -12.922 -0.081 1 93.56 93 TRP A CA 1
ATOM 693 C C . TRP A 1 93 ? 20.203 -12.352 1.078 1 93.56 93 TRP A C 1
ATOM 695 O O . TRP A 1 93 ? 20.891 -13.086 1.789 1 93.56 93 TRP A O 1
ATOM 705 N N . ASN A 1 94 ? 20.094 -11.016 1.327 1 90.81 94 ASN A N 1
ATOM 706 C CA . ASN A 1 94 ? 21.156 -10.391 2.105 1 90.81 94 ASN A CA 1
ATOM 707 C C . ASN A 1 94 ? 20.594 -9.594 3.283 1 90.81 94 ASN A C 1
ATOM 709 O O . ASN A 1 94 ? 21.344 -9.211 4.188 1 90.81 94 ASN A O 1
ATOM 713 N N . ARG A 1 95 ? 19.266 -9.391 3.24 1 86.31 95 ARG A N 1
ATOM 714 C CA . ARG A 1 95 ? 18.828 -8.383 4.199 1 86.31 95 ARG A CA 1
ATOM 715 C C . ARG A 1 95 ? 17.719 -8.914 5.09 1 86.31 95 ARG A C 1
ATOM 717 O O . ARG A 1 95 ? 17.609 -8.531 6.258 1 86.31 95 ARG A O 1
ATOM 724 N N . GLY A 1 96 ? 16.875 -9.703 4.477 1 82.31 96 GLY A N 1
ATOM 725 C CA . GLY A 1 96 ? 15.75 -10.156 5.281 1 82.31 96 GLY A CA 1
ATOM 726 C C . GLY A 1 96 ? 15.094 -11.414 4.738 1 82.31 96 GLY A C 1
ATOM 727 O O . GLY A 1 96 ? 15.531 -11.953 3.719 1 82.31 96 GLY A O 1
ATOM 728 N N . PHE A 1 97 ? 14.031 -11.812 5.469 1 82.12 97 PHE A N 1
ATOM 729 C CA . PHE A 1 97 ? 13.32 -13.039 5.133 1 82.12 97 PHE A CA 1
ATOM 730 C C . PHE A 1 97 ? 12.164 -12.75 4.184 1 82.12 97 PHE A C 1
ATOM 732 O O . PHE A 1 97 ? 11.32 -11.898 4.461 1 82.12 97 PHE A O 1
ATOM 739 N N . LEU A 1 98 ? 12.195 -13.391 3.104 1 88.69 98 LEU A N 1
ATOM 740 C CA . LEU A 1 98 ? 11.117 -13.297 2.133 1 88.69 98 LEU A CA 1
ATOM 741 C C . LEU A 1 98 ? 10.672 -14.68 1.675 1 88.69 98 LEU A C 1
ATOM 743 O O . LEU A 1 98 ? 11.492 -15.594 1.568 1 88.69 98 LEU A O 1
ATOM 747 N N . ILE A 1 99 ? 9.359 -14.742 1.356 1 88.69 99 ILE A N 1
ATOM 748 C CA . ILE A 1 99 ? 8.836 -16.047 0.973 1 88.69 99 ILE A CA 1
ATOM 749 C C . ILE A 1 99 ? 8.359 -16.016 -0.475 1 88.69 99 ILE A C 1
ATOM 751 O O . ILE A 1 99 ? 7.609 -16.891 -0.913 1 88.69 99 ILE A O 1
ATOM 755 N N . ASN A 1 100 ? 8.625 -14.945 -1.184 1 94.75 100 ASN A N 1
ATOM 756 C CA . ASN A 1 100 ? 8.312 -14.93 -2.609 1 94.75 100 ASN A CA 1
ATOM 757 C C . ASN A 1 100 ? 9.109 -16 -3.361 1 94.75 100 ASN A C 1
ATOM 759 O O . ASN A 1 100 ? 10.055 -16.578 -2.82 1 94.75 100 ASN A O 1
ATOM 763 N N . VAL A 1 101 ? 8.82 -16.234 -4.586 1 97 101 VAL A N 1
ATOM 764 C CA . VAL A 1 101 ? 9.305 -17.359 -5.387 1 97 101 VAL A CA 1
ATOM 765 C C . VAL A 1 101 ? 10.828 -17.297 -5.484 1 97 101 VAL A C 1
ATOM 767 O O . VAL A 1 101 ? 11.484 -18.344 -5.527 1 97 101 VAL A O 1
ATOM 770 N N . GLY A 1 102 ? 11.438 -16.109 -5.527 1 97.5 102 GLY A N 1
ATOM 771 C CA . GLY A 1 102 ? 12.883 -15.945 -5.625 1 97.5 102 GLY A CA 1
ATOM 772 C C . GLY A 1 102 ? 13.398 -16.047 -7.047 1 97.5 102 GLY A C 1
ATOM 773 O O . GLY A 1 102 ? 12.656 -16.422 -7.957 1 97.5 102 GLY A O 1
ATOM 774 N N . ASP A 1 103 ? 14.688 -15.766 -7.199 1 98.19 103 ASP A N 1
ATOM 775 C CA . ASP A 1 103 ? 15.266 -15.633 -8.531 1 98.19 103 ASP A CA 1
ATOM 776 C C . ASP A 1 103 ? 15.438 -16.984 -9.203 1 98.19 103 ASP A C 1
ATOM 778 O O . ASP A 1 103 ? 15.148 -17.156 -10.383 1 98.19 103 ASP A O 1
ATOM 782 N N . VAL A 1 104 ? 15.789 -18.031 -8.461 1 98.12 104 VAL A N 1
ATOM 783 C CA . VAL A 1 104 ? 16.062 -19.328 -9.047 1 98.12 104 VAL A CA 1
ATOM 784 C C . VAL A 1 104 ? 14.773 -19.953 -9.562 1 98.12 104 VAL A C 1
ATOM 786 O O . VAL A 1 104 ? 14.656 -20.281 -10.75 1 98.12 104 VAL A O 1
ATOM 789 N N . LYS A 1 105 ? 13.789 -20.062 -8.711 1 98.44 105 LYS A N 1
ATOM 790 C CA . LYS A 1 105 ? 12.508 -20.609 -9.164 1 98.44 105 LYS A CA 1
ATOM 791 C C . LYS A 1 105 ? 11.805 -19.641 -10.109 1 98.44 105 LYS A C 1
ATOM 793 O O . LYS A 1 105 ? 11.094 -20.078 -11.023 1 98.44 105 LYS A O 1
ATOM 798 N N . GLY A 1 106 ? 12.023 -18.344 -9.883 1 98.75 106 GLY A N 1
ATOM 799 C CA . GLY A 1 106 ? 11.461 -17.328 -10.766 1 98.75 106 GLY A CA 1
ATOM 800 C C . GLY A 1 106 ? 11.852 -17.531 -12.219 1 98.75 106 GLY A C 1
ATOM 801 O O . GLY A 1 106 ? 11.047 -17.297 -13.125 1 98.75 106 GLY A O 1
ATOM 802 N N . ARG A 1 107 ? 13.055 -17.969 -12.453 1 98.62 107 ARG A N 1
ATOM 803 C CA . ARG A 1 107 ? 13.516 -18.203 -13.812 1 98.62 107 ARG A CA 1
ATOM 804 C C . ARG A 1 107 ? 12.773 -19.375 -14.445 1 98.62 107 ARG A C 1
ATOM 806 O O . ARG A 1 107 ? 12.539 -19.391 -15.656 1 98.62 107 ARG A O 1
ATOM 813 N N . ILE A 1 108 ? 12.383 -20.312 -13.633 1 98.81 108 ILE A N 1
ATOM 814 C CA . ILE A 1 108 ? 11.57 -21.406 -14.133 1 98.81 108 ILE A CA 1
ATOM 815 C C . ILE A 1 108 ? 10.203 -20.891 -14.578 1 98.81 108 ILE A C 1
ATOM 817 O O . ILE A 1 108 ? 9.703 -21.281 -15.633 1 98.81 108 ILE A O 1
ATOM 821 N N . VAL A 1 109 ? 9.633 -20 -13.797 1 98.88 109 VAL A N 1
ATOM 822 C CA . VAL A 1 109 ? 8.344 -19.406 -14.117 1 98.88 109 VAL A CA 1
ATOM 823 C C . VAL A 1 109 ? 8.453 -18.594 -15.406 1 98.88 109 VAL A C 1
ATOM 825 O O . VAL A 1 109 ? 7.602 -18.703 -16.297 1 98.88 109 VAL A O 1
ATOM 828 N N . ASP A 1 110 ? 9.562 -17.812 -15.531 1 98.88 110 ASP A N 1
ATOM 829 C CA . ASP A 1 110 ? 9.812 -17.047 -16.75 1 98.88 110 ASP A CA 1
ATOM 830 C C . ASP A 1 110 ? 9.836 -17.953 -17.969 1 98.88 110 ASP A C 1
ATOM 832 O O . ASP A 1 110 ? 9.188 -17.656 -18.984 1 98.88 110 ASP A O 1
ATOM 836 N N . SER A 1 111 ? 10.594 -19.016 -17.828 1 98.81 111 SER A N 1
ATOM 837 C CA . SER A 1 111 ? 10.781 -19.938 -18.953 1 98.81 111 SER A CA 1
ATOM 838 C C . SER A 1 111 ? 9.477 -20.609 -19.328 1 98.81 111 SER A C 1
ATOM 840 O O . SER A 1 111 ? 9.203 -20.828 -20.516 1 98.81 111 SER A O 1
ATOM 842 N N . ALA A 1 112 ? 8.719 -20.953 -18.344 1 98.88 112 ALA A N 1
ATOM 843 C CA . ALA A 1 112 ? 7.434 -21.594 -18.609 1 98.88 112 ALA A CA 1
ATOM 844 C C . ALA A 1 112 ? 6.512 -20.672 -19.406 1 98.88 112 ALA A C 1
ATOM 846 O O . ALA A 1 112 ? 5.848 -21.109 -20.344 1 98.88 112 ALA A O 1
ATOM 847 N N . LEU A 1 113 ? 6.469 -19.422 -19.031 1 98.88 113 LEU A N 1
ATOM 848 C CA . LEU A 1 113 ? 5.621 -18.469 -19.734 1 98.88 113 LEU A CA 1
ATOM 849 C C . LEU A 1 113 ? 6.133 -18.234 -21.156 1 98.88 113 LEU A C 1
ATOM 851 O O . LEU A 1 113 ? 5.34 -18.156 -22.109 1 98.88 113 LEU A O 1
ATOM 855 N N . LEU A 1 114 ? 7.426 -18.141 -21.328 1 98.5 114 LEU A N 1
ATOM 856 C CA . LEU A 1 114 ? 8.016 -17.953 -22.641 1 98.5 114 LEU A CA 1
ATOM 857 C C . LEU A 1 114 ? 7.672 -19.125 -23.562 1 98.5 114 LEU A C 1
ATOM 859 O O . LEU A 1 114 ? 7.352 -18.938 -24.734 1 98.5 114 LEU A O 1
ATOM 863 N N . GLU A 1 115 ? 7.781 -20.266 -22.969 1 97.62 115 GLU A N 1
ATOM 864 C CA . GLU A 1 115 ? 7.449 -21.469 -23.75 1 97.62 115 GLU A CA 1
ATOM 865 C C . GLU A 1 115 ? 5.984 -21.453 -24.172 1 97.62 115 GLU A C 1
ATOM 867 O O . GLU A 1 115 ? 5.66 -21.812 -25.312 1 97.62 115 GLU A O 1
ATOM 872 N N . ARG A 1 116 ? 5.172 -21.062 -23.219 1 97.56 116 ARG A N 1
ATOM 873 C CA . ARG A 1 116 ? 3.754 -20.969 -23.547 1 97.56 116 ARG A CA 1
ATOM 874 C C . ARG A 1 116 ? 3.525 -19.953 -24.656 1 97.56 116 ARG A C 1
ATOM 876 O O . ARG A 1 116 ? 2.678 -20.156 -25.531 1 97.56 116 ARG A O 1
ATOM 883 N N . MET A 1 117 ? 4.207 -18.875 -24.672 1 97.75 117 MET A N 1
ATOM 884 C CA . MET A 1 117 ? 4.047 -17.781 -25.625 1 97.75 117 MET A CA 1
ATOM 885 C C . MET A 1 117 ? 4.52 -18.203 -27.016 1 97.75 117 MET A C 1
ATOM 887 O O . MET A 1 117 ? 4.055 -17.656 -28.016 1 97.75 117 MET A O 1
ATOM 891 N N . LYS A 1 118 ? 5.441 -19.188 -27.094 1 96.31 118 LYS A N 1
ATOM 892 C CA . LYS A 1 118 ? 5.926 -19.688 -28.375 1 96.31 118 LYS A CA 1
ATOM 893 C C . LYS A 1 118 ? 4.828 -20.453 -29.125 1 96.31 118 LYS A C 1
ATOM 895 O O . LYS A 1 118 ? 4.836 -20.516 -30.344 1 96.31 118 LYS A O 1
ATOM 900 N N . ARG A 1 119 ? 3.934 -20.953 -28.375 1 94.69 119 ARG A N 1
ATOM 901 C CA . ARG A 1 119 ? 2.857 -21.734 -29 1 94.69 119 ARG A CA 1
ATOM 902 C C . ARG A 1 119 ? 1.77 -20.812 -29.531 1 94.69 119 ARG A C 1
ATOM 904 O O . ARG A 1 119 ? 1.29 -20.984 -30.656 1 94.69 119 ARG A O 1
ATOM 911 N N . SER A 1 120 ? 1.345 -19.938 -28.734 1 94.69 120 SER A N 1
ATOM 912 C CA . SER A 1 120 ? 0.381 -18.906 -29.109 1 94.69 120 SER A CA 1
ATOM 913 C C . SER A 1 120 ? 0.429 -17.734 -28.125 1 94.69 120 SER A C 1
ATOM 915 O O . SER A 1 120 ? 0.822 -17.906 -26.969 1 94.69 120 SER A O 1
ATOM 917 N N . GLU A 1 121 ? -0.016 -16.625 -28.594 1 96.38 121 GLU A N 1
ATOM 918 C CA . GLU A 1 121 ? -0.069 -15.453 -27.734 1 96.38 121 GLU A CA 1
ATOM 919 C C . GLU A 1 121 ? -1.113 -15.625 -26.641 1 96.38 121 GLU A C 1
ATOM 921 O O . GLU A 1 121 ? -2.293 -15.844 -26.922 1 96.38 121 GLU A O 1
ATOM 926 N N . PRO A 1 122 ? -0.668 -15.539 -25.406 1 98.25 122 PRO A N 1
ATOM 927 C CA . PRO A 1 122 ? -1.674 -15.641 -24.344 1 98.25 122 PRO A CA 1
ATOM 928 C C . PRO A 1 122 ? -2.588 -14.422 -24.281 1 98.25 122 PRO A C 1
ATOM 930 O O . PRO A 1 122 ? -2.188 -13.32 -24.672 1 98.25 122 PRO A O 1
ATOM 933 N N . LYS A 1 123 ? -3.77 -14.648 -23.844 1 98.38 123 LYS A N 1
ATOM 934 C CA . LYS A 1 123 ? -4.707 -13.555 -23.609 1 98.38 123 LYS A CA 1
ATOM 935 C C . LYS A 1 123 ? -4.777 -13.203 -22.125 1 98.38 123 LYS A C 1
ATOM 937 O O . LYS A 1 123 ? -4.855 -12.023 -21.766 1 98.38 123 LYS A O 1
ATOM 942 N N . LEU A 1 124 ? -4.754 -14.211 -21.297 1 98.88 124 LEU A N 1
ATOM 943 C CA . LEU A 1 124 ? -4.906 -13.992 -19.859 1 98.88 124 LEU A CA 1
ATOM 944 C C . LEU A 1 124 ? -3.883 -14.812 -19.078 1 98.88 124 LEU A C 1
ATOM 946 O O . LEU A 1 124 ? -3.859 -16.047 -19.188 1 98.88 124 LEU A O 1
ATOM 950 N N . VAL A 1 125 ? -3.016 -14.133 -18.375 1 98.94 125 VAL A N 1
ATOM 951 C CA . VAL A 1 125 ? -2.035 -14.688 -17.453 1 98.94 125 VAL A CA 1
ATOM 952 C C . VAL A 1 125 ? -2.441 -14.375 -16.016 1 98.94 125 VAL A C 1
ATOM 954 O O . VAL A 1 125 ? -2.645 -13.211 -15.664 1 98.94 125 VAL A O 1
ATOM 957 N N . VAL A 1 126 ? -2.57 -15.422 -15.164 1 98.94 126 VAL A N 1
ATOM 958 C CA . VAL A 1 126 ? -3.104 -15.234 -13.812 1 98.94 126 VAL A CA 1
ATOM 959 C C . VAL A 1 126 ? -2.104 -15.758 -12.789 1 98.94 126 VAL A C 1
ATOM 961 O O . VAL A 1 126 ? -1.503 -16.812 -12.977 1 98.94 126 VAL A O 1
ATOM 964 N N . GLU A 1 127 ? -1.879 -15 -11.781 1 98.94 127 GLU A N 1
ATOM 965 C CA . GLU A 1 127 ? -1.138 -15.422 -10.594 1 98.94 127 GLU A CA 1
ATOM 966 C C . GLU A 1 127 ? -2.051 -15.508 -9.375 1 98.94 127 GLU A C 1
ATOM 968 O O . GLU A 1 127 ? -2.75 -14.547 -9.047 1 98.94 127 GLU A O 1
ATOM 973 N N . PHE A 1 128 ? -2.092 -16.688 -8.75 1 98.75 128 PHE A N 1
ATOM 974 C CA . PHE A 1 128 ? -2.699 -16.828 -7.43 1 98.75 128 PHE A CA 1
ATOM 975 C C . PHE A 1 128 ? -1.647 -16.719 -6.332 1 98.75 128 PHE A C 1
ATOM 977 O O . PHE A 1 128 ? -0.762 -17.562 -6.219 1 98.75 128 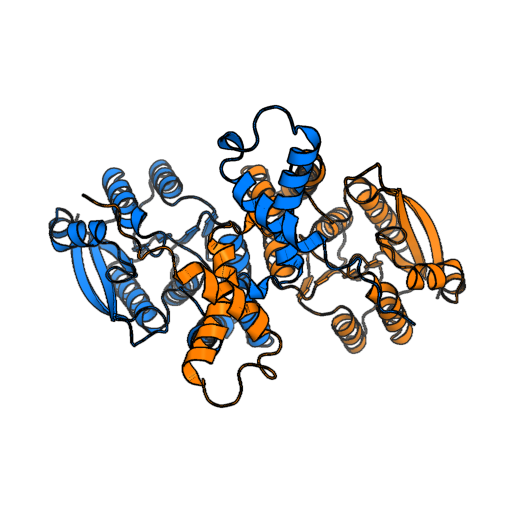PHE A O 1
ATOM 984 N N . GLY A 1 129 ? -1.803 -15.68 -5.488 1 98.12 129 GLY A N 1
ATOM 985 C CA . GLY A 1 129 ? -0.821 -15.352 -4.465 1 98.12 129 GLY A CA 1
ATOM 986 C C . GLY A 1 129 ? 0.09 -14.203 -4.859 1 98.12 129 GLY A C 1
ATOM 987 O O . GLY A 1 129 ? 1.148 -14.422 -5.453 1 98.12 129 GLY A O 1
ATOM 988 N N . THR A 1 130 ? -0.262 -12.984 -4.41 1 98.06 130 THR A N 1
ATOM 989 C CA . THR A 1 130 ? 0.467 -11.781 -4.797 1 98.06 130 THR A CA 1
ATOM 990 C C . THR A 1 130 ? 1.629 -11.516 -3.844 1 98.06 130 THR A C 1
ATOM 992 O O . THR A 1 130 ? 2.748 -11.25 -4.281 1 98.06 130 THR A O 1
ATOM 995 N N . PHE A 1 131 ? 1.301 -11.609 -2.486 1 95.25 131 PHE A N 1
ATOM 996 C CA . PHE A 1 131 ? 2.262 -11.258 -1.446 1 95.25 131 PHE A CA 1
ATOM 997 C C . PHE A 1 131 ? 2.871 -9.891 -1.712 1 95.25 131 PHE A C 1
ATOM 999 O O . PHE A 1 131 ? 2.152 -8.891 -1.816 1 95.25 131 PHE A O 1
ATOM 1006 N N . LEU A 1 132 ? 4.145 -9.727 -1.926 1 95.5 132 LEU A N 1
ATOM 1007 C CA . LEU A 1 132 ? 4.699 -8.398 -2.135 1 95.5 132 LEU A CA 1
ATOM 1008 C C . LEU A 1 132 ? 4.742 -8.055 -3.619 1 95.5 132 LEU A C 1
ATOM 1010 O O . LEU A 1 132 ? 5 -6.902 -3.986 1 95.5 132 LEU A O 1
ATOM 1014 N N . GLY A 1 133 ? 4.406 -8.977 -4.555 1 98.56 133 GLY A N 1
ATOM 1015 C CA . GLY A 1 133 ? 4.211 -8.633 -5.953 1 98.56 133 GLY A CA 1
ATOM 1016 C C . GLY A 1 133 ? 5.387 -9.016 -6.832 1 98.56 133 GLY A C 1
ATOM 1017 O O . GLY A 1 133 ? 5.41 -8.695 -8.023 1 98.56 133 GLY A O 1
ATOM 1018 N N . TYR A 1 134 ? 6.336 -9.781 -6.316 1 98.75 134 TYR A N 1
ATOM 1019 C CA . TYR A 1 134 ? 7.57 -10.125 -7.02 1 98.75 134 TYR A CA 1
ATOM 1020 C C . TYR A 1 134 ? 7.285 -11.016 -8.219 1 98.75 134 TYR A C 1
ATOM 1022 O O . TYR A 1 134 ? 7.777 -10.766 -9.32 1 98.75 134 TYR A O 1
ATOM 1030 N N . GLY A 1 135 ? 6.508 -12.102 -7.949 1 98.81 135 GLY A N 1
ATOM 1031 C CA . GLY A 1 135 ? 6.164 -12.984 -9.047 1 98.81 135 GLY A CA 1
ATOM 1032 C C . GLY A 1 135 ? 5.465 -12.273 -10.195 1 98.81 135 GLY A C 1
ATOM 1033 O O . GLY A 1 135 ? 5.77 -12.523 -11.367 1 98.81 135 GLY A O 1
ATOM 1034 N N . THR A 1 136 ? 4.566 -11.367 -9.867 1 98.88 136 THR A N 1
ATOM 1035 C CA . THR A 1 136 ? 3.842 -10.586 -10.867 1 98.88 136 THR A CA 1
ATOM 1036 C C . THR A 1 136 ? 4.805 -9.734 -11.688 1 98.88 136 THR A C 1
ATOM 1038 O O . THR A 1 136 ? 4.633 -9.586 -12.898 1 98.88 136 THR A O 1
ATOM 1041 N N . LEU A 1 137 ? 5.82 -9.117 -11 1 98.88 137 LEU A N 1
ATOM 1042 C CA . LEU A 1 137 ? 6.809 -8.32 -11.719 1 98.88 137 LEU A CA 1
ATOM 1043 C C . LEU A 1 137 ? 7.551 -9.172 -12.742 1 98.88 137 LEU A C 1
ATOM 1045 O O . LEU A 1 137 ? 7.824 -8.719 -13.852 1 98.88 137 LEU A O 1
ATOM 1049 N N . ARG A 1 138 ? 7.922 -10.398 -12.359 1 98.81 138 ARG A N 1
ATOM 1050 C CA . ARG A 1 138 ? 8.617 -11.289 -13.281 1 98.81 138 ARG A CA 1
ATOM 1051 C C . ARG A 1 138 ? 7.754 -11.594 -14.5 1 98.81 138 ARG A C 1
ATOM 1053 O O . ARG A 1 138 ? 8.227 -11.547 -15.633 1 98.81 138 ARG A O 1
ATOM 1060 N N . LEU A 1 139 ? 6.5 -11.875 -14.242 1 98.94 139 LEU A N 1
ATOM 1061 C CA . LEU A 1 139 ? 5.586 -12.148 -15.344 1 98.94 139 LEU A CA 1
ATOM 1062 C C . LEU A 1 139 ? 5.434 -10.914 -16.234 1 98.94 139 LEU A C 1
ATOM 1064 O O . LEU A 1 139 ? 5.418 -11.031 -17.469 1 98.94 139 LEU A O 1
ATOM 1068 N N . ALA A 1 140 ? 5.32 -9.734 -15.594 1 98.88 140 ALA A N 1
ATOM 1069 C CA . ALA A 1 140 ? 5.211 -8.484 -16.344 1 98.88 140 ALA A CA 1
ATOM 1070 C C . ALA A 1 140 ? 6.426 -8.281 -17.25 1 98.88 140 ALA A C 1
ATOM 1072 O O . ALA A 1 140 ? 6.293 -7.809 -18.375 1 98.88 140 ALA A O 1
ATOM 1073 N N . ARG A 1 141 ? 7.574 -8.641 -16.766 1 98.69 141 ARG A N 1
ATOM 1074 C CA . ARG A 1 141 ? 8.805 -8.5 -17.531 1 98.69 141 ARG A CA 1
ATOM 1075 C C . ARG A 1 141 ? 8.766 -9.367 -18.781 1 98.69 141 ARG A C 1
ATOM 1077 O O . ARG A 1 141 ? 9.141 -8.922 -19.875 1 98.69 141 ARG A O 1
ATOM 1084 N N . VAL A 1 142 ? 8.32 -10.586 -18.609 1 98.69 142 VAL A N 1
ATOM 1085 C CA . VAL A 1 142 ? 8.234 -11.5 -19.75 1 98.69 142 VAL A CA 1
ATOM 1086 C C . VAL A 1 142 ? 7.199 -10.992 -20.75 1 98.69 142 VAL A C 1
ATOM 1088 O O . VAL A 1 142 ? 7.391 -11.102 -21.969 1 98.69 142 VAL A O 1
ATOM 1091 N N . LEU A 1 143 ? 6.176 -10.289 -20.281 1 98.56 143 LEU A N 1
ATOM 1092 C CA . LEU A 1 143 ? 5.047 -9.867 -21.094 1 98.56 143 LEU A CA 1
ATOM 1093 C C . LEU A 1 143 ? 5.25 -8.453 -21.625 1 98.56 143 LEU A C 1
ATOM 1095 O O . LEU A 1 143 ? 4.301 -7.805 -22.062 1 98.56 143 LEU A O 1
ATOM 1099 N N . LYS A 1 144 ? 6.402 -7.949 -21.5 1 96.12 144 LYS A N 1
ATOM 1100 C CA . LYS A 1 144 ? 6.68 -6.543 -21.781 1 96.12 144 LYS A CA 1
ATOM 1101 C C . LYS A 1 144 ? 6.137 -6.141 -23.141 1 96.12 144 LYS A C 1
ATOM 1103 O O . LYS A 1 144 ? 5.625 -5.031 -23.312 1 96.12 144 LYS A O 1
ATOM 1108 N N . ASN A 1 145 ? 6.191 -6.98 -24.141 1 94.94 145 ASN A N 1
ATOM 1109 C CA . ASN A 1 145 ? 5.746 -6.66 -25.484 1 94.94 145 ASN A CA 1
ATOM 1110 C C . ASN A 1 145 ? 4.473 -7.41 -25.859 1 94.94 145 ASN A C 1
ATOM 1112 O O . ASN A 1 145 ? 4.125 -7.52 -27.031 1 94.94 145 ASN A O 1
ATOM 1116 N N . SER A 1 146 ? 3.824 -7.906 -24.891 1 97.38 146 SER A N 1
ATOM 1117 C CA . SER A 1 146 ? 2.604 -8.68 -25.094 1 97.38 146 SER A CA 1
ATOM 1118 C C . SER A 1 146 ? 1.365 -7.863 -24.75 1 97.38 146 SER A C 1
ATOM 1120 O O . SER A 1 146 ? 1.433 -6.945 -23.922 1 97.38 146 SER A O 1
ATOM 1122 N N . LYS A 1 147 ? 0.301 -8.164 -25.375 1 96.5 147 LYS A N 1
ATOM 1123 C CA . LYS A 1 147 ? -0.972 -7.527 -25.062 1 96.5 147 LYS A CA 1
ATOM 1124 C C . LYS A 1 147 ? -1.754 -8.344 -24.031 1 96.5 147 LYS A C 1
ATOM 1126 O O . LYS A 1 147 ? -2.885 -8 -23.688 1 96.5 147 LYS A O 1
ATOM 1131 N N . ALA A 1 148 ? -1.143 -9.398 -23.562 1 98.56 148 ALA A N 1
ATOM 1132 C CA . ALA A 1 148 ? -1.801 -10.266 -22.594 1 98.56 148 ALA A CA 1
ATOM 1133 C C . ALA A 1 148 ? -2.188 -9.484 -21.344 1 98.56 148 ALA A C 1
ATOM 1135 O O . ALA A 1 148 ? -1.436 -8.625 -20.875 1 98.56 148 ALA A O 1
ATOM 1136 N N . GLU A 1 149 ? -3.395 -9.805 -20.875 1 98.75 149 GLU A N 1
ATOM 1137 C CA . GLU A 1 149 ? -3.779 -9.297 -19.562 1 98.75 149 GLU A CA 1
ATOM 1138 C C . GLU A 1 149 ? -3.082 -10.07 -18.438 1 98.75 149 GLU A C 1
ATOM 1140 O O . GLU A 1 149 ? -3.057 -11.305 -18.453 1 98.75 149 GLU A O 1
ATOM 1145 N N . LEU A 1 150 ? -2.465 -9.367 -17.578 1 98.94 150 LEU A N 1
ATOM 1146 C CA . LEU A 1 150 ? -1.821 -9.945 -16.391 1 98.94 150 LEU A CA 1
ATOM 1147 C C . LEU A 1 150 ? -2.623 -9.641 -15.133 1 98.94 150 LEU A C 1
ATOM 1149 O O . LEU A 1 150 ? -2.84 -8.477 -14.797 1 98.94 150 LEU A O 1
ATOM 1153 N N . MET A 1 151 ? -3.039 -10.711 -14.453 1 98.94 151 MET A N 1
ATOM 1154 C CA . MET A 1 151 ? -3.877 -10.586 -13.266 1 98.94 151 MET A CA 1
ATOM 1155 C C . MET A 1 151 ? -3.225 -11.273 -12.07 1 98.94 151 MET A C 1
ATOM 1157 O O . MET A 1 151 ? -2.701 -12.383 -12.188 1 98.94 151 MET A O 1
ATOM 1161 N N . THR A 1 152 ? -3.162 -10.578 -10.969 1 98.88 152 THR A N 1
ATOM 1162 C CA . THR A 1 152 ? -2.721 -11.18 -9.719 1 98.88 152 THR A CA 1
ATOM 1163 C C . THR A 1 152 ? -3.828 -11.133 -8.672 1 98.88 152 THR A C 1
ATOM 1165 O O . THR A 1 152 ? -4.578 -10.156 -8.602 1 98.88 152 THR A O 1
ATOM 1168 N N . VAL A 1 153 ? -3.949 -12.234 -7.867 1 98.75 153 VAL A N 1
ATOM 1169 C CA . VAL A 1 153 ? -5.074 -12.414 -6.961 1 98.75 153 VAL A CA 1
ATOM 1170 C C . VAL A 1 153 ? -4.562 -12.703 -5.551 1 98.75 153 VAL A C 1
ATOM 1172 O O . VAL A 1 153 ? -3.762 -13.625 -5.352 1 98.75 153 VAL A O 1
ATOM 1175 N N . ASP A 1 154 ? -4.965 -11.984 -4.609 1 97.75 154 ASP A N 1
ATOM 1176 C CA . ASP A 1 154 ? -4.668 -12.148 -3.189 1 97.75 154 ASP A CA 1
ATOM 1177 C C . ASP A 1 154 ? -5.727 -11.469 -2.324 1 97.75 154 ASP A C 1
ATOM 1179 O O . ASP A 1 154 ? -6.078 -10.312 -2.562 1 97.75 154 ASP A O 1
ATOM 1183 N N . PRO A 1 155 ? -6.223 -12.172 -1.314 1 95.12 155 PRO A N 1
ATOM 1184 C CA . PRO A 1 155 ? -7.289 -11.555 -0.522 1 95.12 155 PRO A CA 1
ATOM 1185 C C . PRO A 1 155 ? -6.754 -10.578 0.521 1 95.12 155 PRO A C 1
ATOM 1187 O O . PRO A 1 155 ? -7.523 -9.828 1.126 1 95.12 155 PRO A O 1
ATOM 1190 N N . ASP A 1 156 ? -5.492 -10.617 0.838 1 92.62 156 ASP A N 1
ATOM 1191 C CA . ASP A 1 156 ? -4.895 -9.828 1.908 1 92.62 156 ASP A CA 1
ATOM 1192 C C . ASP A 1 156 ? -4.699 -8.375 1.47 1 92.62 156 ASP A C 1
ATOM 1194 O O . ASP A 1 156 ? -3.963 -8.102 0.519 1 92.62 156 ASP A O 1
ATOM 1198 N N . VAL A 1 157 ? -5.211 -7.418 2.236 1 94.31 157 VAL A N 1
ATOM 1199 C CA . VAL A 1 157 ? -5.148 -6 1.891 1 94.31 157 VAL A CA 1
ATOM 1200 C C . VAL A 1 157 ? -3.705 -5.508 1.989 1 94.31 157 VAL A C 1
ATOM 1202 O O . VAL A 1 157 ? -3.295 -4.621 1.239 1 94.31 157 VAL A O 1
ATOM 1205 N N . LEU A 1 158 ? -2.943 -6.043 2.906 1 92.69 158 LEU A N 1
ATOM 1206 C CA . LEU A 1 158 ? -1.53 -5.688 2.977 1 92.69 158 LEU A CA 1
ATOM 1207 C C . LEU A 1 158 ? -0.812 -6.059 1.684 1 92.69 158 LEU A C 1
ATOM 1209 O O . LEU A 1 158 ? -0.039 -5.262 1.146 1 92.69 158 LEU A O 1
ATOM 1213 N N . ALA A 1 159 ? -1.072 -7.277 1.171 1 95.19 159 ALA A N 1
ATOM 1214 C CA . ALA A 1 159 ? -0.493 -7.699 -0.101 1 95.19 159 ALA A CA 1
ATOM 1215 C C . ALA A 1 159 ? -0.894 -6.75 -1.229 1 95.19 159 ALA A C 1
ATOM 1217 O O . ALA A 1 159 ? -0.058 -6.363 -2.049 1 95.19 159 ALA A O 1
ATOM 1218 N N . HIS A 1 160 ? -2.139 -6.43 -1.194 1 95.88 160 HIS A N 1
ATOM 1219 C CA . HIS A 1 160 ? -2.658 -5.523 -2.211 1 95.88 160 HIS A CA 1
AT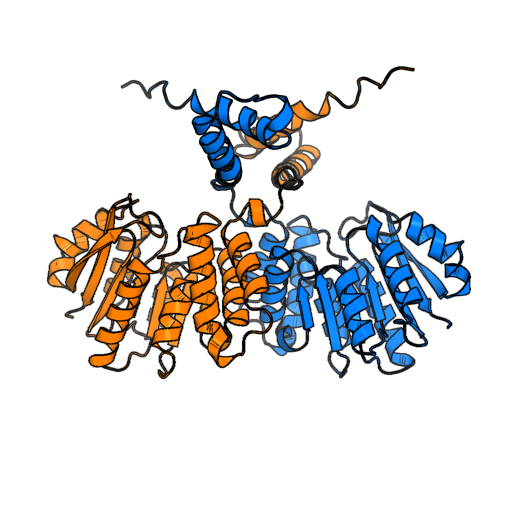OM 1220 C C . HIS A 1 160 ? -1.946 -4.176 -2.16 1 95.88 160 HIS A C 1
ATOM 1222 O O . HIS A 1 160 ? -1.526 -3.65 -3.195 1 95.88 160 HIS A O 1
ATOM 1228 N N . SER A 1 161 ? -1.788 -3.631 -1.024 1 96 161 SER A N 1
ATOM 1229 C CA . SER A 1 161 ? -1.224 -2.297 -0.85 1 96 161 SER A CA 1
ATOM 1230 C C . SER A 1 161 ? 0.268 -2.281 -1.164 1 96 161 SER A C 1
ATOM 1232 O O . SER A 1 161 ? 0.744 -1.416 -1.902 1 96 161 SER A O 1
ATOM 1234 N N . VAL A 1 162 ? 0.952 -3.25 -0.622 1 96.69 162 VAL A N 1
ATOM 1235 C CA . VAL A 1 162 ? 2.398 -3.328 -0.798 1 96.69 162 VAL A CA 1
ATOM 1236 C C . VAL A 1 162 ? 2.727 -3.566 -2.27 1 96.69 162 VAL A C 1
ATOM 1238 O O . VAL A 1 162 ? 3.592 -2.895 -2.836 1 96.69 162 VAL A O 1
ATOM 1241 N N . SER A 1 163 ? 2.033 -4.5 -2.867 1 98.38 163 SER A N 1
ATOM 1242 C CA . SER A 1 163 ? 2.328 -4.828 -4.258 1 98.38 163 SER A CA 1
ATOM 1243 C C . SER A 1 163 ? 1.969 -3.672 -5.188 1 98.38 163 SER A C 1
ATOM 1245 O O . SER A 1 163 ? 2.686 -3.396 -6.152 1 98.38 163 SER A O 1
ATOM 1247 N N . SER A 1 164 ? 0.847 -3.021 -4.926 1 97.88 164 SER A N 1
ATOM 1248 C CA . SER A 1 164 ? 0.479 -1.863 -5.73 1 97.88 164 SER A CA 1
ATOM 1249 C C . SER A 1 164 ? 1.578 -0.807 -5.719 1 97.88 164 SER A C 1
ATOM 1251 O O . SER A 1 164 ? 1.92 -0.245 -6.758 1 97.88 164 SER A O 1
ATOM 1253 N N . SER A 1 165 ? 2.1 -0.52 -4.547 1 97.19 165 SER A N 1
ATOM 1254 C CA . SER A 1 165 ? 3.193 0.437 -4.414 1 97.19 165 SER A CA 1
ATOM 1255 C C . SER A 1 165 ? 4.441 -0.046 -5.148 1 97.19 165 SER A C 1
ATOM 1257 O O . SER A 1 165 ? 5.129 0.742 -5.801 1 97.19 165 SER A O 1
ATOM 1259 N N . LEU A 1 166 ? 4.73 -1.33 -5.023 1 98.31 166 LEU A N 1
ATOM 1260 C CA . LEU A 1 166 ? 5.887 -1.9 -5.707 1 98.31 166 LEU A CA 1
ATOM 1261 C C . LEU A 1 166 ? 5.742 -1.763 -7.219 1 98.31 166 LEU A C 1
ATOM 1263 O O . LEU A 1 166 ? 6.695 -1.388 -7.906 1 98.31 166 LEU A O 1
ATOM 1267 N N . TYR A 1 167 ? 4.562 -2.068 -7.738 1 98.56 167 TYR A N 1
ATOM 1268 C CA . TYR A 1 167 ? 4.309 -1.986 -9.172 1 98.56 167 TYR A CA 1
ATOM 1269 C C . TYR A 1 167 ? 4.434 -0.551 -9.672 1 98.56 167 TYR A C 1
ATOM 1271 O O . TYR A 1 167 ? 4.914 -0.31 -10.781 1 98.56 167 TYR A O 1
ATOM 1279 N N . GLU A 1 168 ? 3.902 0.361 -8.844 1 96.88 168 GLU A N 1
ATOM 1280 C CA . GLU A 1 168 ? 4.043 1.771 -9.195 1 96.88 168 GLU A CA 1
ATOM 1281 C C . GLU A 1 168 ? 5.512 2.17 -9.297 1 96.88 168 GLU A C 1
ATOM 1283 O O . GLU A 1 168 ? 5.918 2.818 -10.266 1 96.88 168 GLU A O 1
ATOM 1288 N N . LYS A 1 169 ? 6.305 1.778 -8.336 1 96.94 169 LYS A N 1
ATOM 1289 C CA . LYS A 1 169 ? 7.727 2.115 -8.336 1 96.94 169 LYS A CA 1
ATOM 1290 C C . LYS A 1 169 ? 8.453 1.441 -9.492 1 96.94 169 LYS A C 1
ATOM 1292 O O . LYS A 1 169 ? 9.398 2 -10.047 1 96.94 169 LYS A O 1
ATOM 1297 N N . ALA A 1 170 ? 7.973 0.271 -9.852 1 98.19 170 ALA A N 1
ATOM 1298 C CA . ALA A 1 170 ? 8.578 -0.481 -10.945 1 98.19 170 ALA A CA 1
ATOM 1299 C C . ALA A 1 170 ? 8.117 0.055 -12.297 1 98.19 170 ALA A C 1
ATOM 1301 O O . ALA A 1 170 ? 8.664 -0.325 -13.336 1 98.19 170 ALA A O 1
ATOM 1302 N N . GLY A 1 171 ? 7.07 0.861 -12.328 1 96.75 171 GLY A N 1
ATOM 1303 C CA . GLY A 1 171 ? 6.598 1.505 -13.547 1 96.75 171 GLY A CA 1
ATOM 1304 C C . GLY A 1 171 ? 5.664 0.63 -14.359 1 96.75 171 GLY A C 1
ATOM 1305 O O . GLY A 1 171 ? 5.523 0.821 -15.57 1 96.75 171 GLY A O 1
ATOM 1306 N N . VAL A 1 172 ? 4.977 -0.348 -13.672 1 97.81 172 VAL A N 1
ATOM 1307 C CA . VAL A 1 172 ? 4.168 -1.262 -14.477 1 97.81 172 VAL A CA 1
ATOM 1308 C C . VAL A 1 172 ? 2.783 -1.409 -13.852 1 97.81 172 VAL A C 1
ATOM 1310 O O . VAL A 1 172 ? 2.053 -2.354 -14.164 1 97.81 172 VAL A O 1
ATOM 1313 N N . ARG A 1 173 ? 2.371 -0.507 -12.938 1 97 173 ARG A N 1
ATOM 1314 C CA . ARG A 1 173 ? 1.103 -0.628 -12.227 1 97 173 ARG A CA 1
ATOM 1315 C C . ARG A 1 173 ? -0.067 -0.692 -13.203 1 97 173 ARG A C 1
ATOM 1317 O O . ARG A 1 173 ? -1.012 -1.458 -13 1 97 173 ARG A O 1
ATOM 1324 N N . ASP A 1 174 ? -0.003 0 -14.281 1 95.12 174 ASP A N 1
ATOM 1325 C CA . ASP A 1 174 ? -1.105 0.127 -15.227 1 95.12 174 ASP A CA 1
ATOM 1326 C C . ASP A 1 174 ? -1.27 -1.148 -16.047 1 95.12 174 ASP A C 1
ATOM 1328 O O . ASP A 1 174 ? -2.293 -1.34 -16.719 1 95.12 174 ASP A O 1
ATOM 1332 N N . ARG A 1 175 ? -0.338 -2.059 -15.977 1 96.88 175 ARG A N 1
ATOM 1333 C CA . ARG A 1 175 ? -0.361 -3.275 -16.781 1 96.88 175 ARG A CA 1
ATOM 1334 C C . ARG A 1 175 ? -0.91 -4.453 -15.977 1 96.88 175 ARG A C 1
ATOM 1336 O O . ARG A 1 175 ? -1.095 -5.543 -16.516 1 96.88 175 ARG A O 1
ATOM 1343 N N . ILE A 1 176 ? -1.19 -4.168 -14.781 1 98.56 176 ILE A N 1
ATOM 1344 C CA . ILE A 1 176 ? -1.505 -5.285 -13.898 1 98.56 176 ILE A CA 1
ATOM 1345 C C . ILE A 1 176 ? -2.922 -5.125 -13.344 1 98.56 176 ILE A C 1
ATOM 1347 O O . ILE A 1 176 ? -3.25 -4.098 -12.75 1 98.56 176 ILE A O 1
ATOM 1351 N N . VAL A 1 177 ? -3.734 -6.078 -13.609 1 98.44 177 VAL A N 1
ATOM 1352 C CA . VAL A 1 177 ? -5.035 -6.156 -12.953 1 98.44 177 VAL A CA 1
ATOM 1353 C C . VAL A 1 177 ? -4.887 -6.809 -11.578 1 98.44 177 VAL A C 1
ATOM 1355 O O . VAL A 1 177 ? -4.398 -7.938 -11.469 1 98.44 177 VAL A O 1
ATOM 1358 N N . MET A 1 178 ? -5.219 -6.066 -10.555 1 97.81 178 MET A N 1
ATOM 1359 C CA . MET A 1 178 ? -5.113 -6.586 -9.195 1 97.81 178 MET A CA 1
ATOM 1360 C C . MET A 1 178 ? -6.492 -6.938 -8.633 1 97.81 178 MET A C 1
ATOM 1362 O O . MET A 1 178 ? -7.387 -6.09 -8.602 1 97.81 178 MET A O 1
ATOM 1366 N N . LYS A 1 179 ? -6.621 -8.188 -8.234 1 97.69 179 LYS A N 1
ATOM 1367 C CA . LYS A 1 179 ? -7.852 -8.641 -7.598 1 97.69 179 LYS A CA 1
ATOM 1368 C C . LYS A 1 179 ? -7.633 -8.93 -6.117 1 97.69 179 LYS A C 1
ATOM 1370 O O . LYS A 1 179 ? -7.008 -9.938 -5.766 1 97.69 179 LYS A O 1
ATOM 1375 N N . LYS A 1 180 ? -8.164 -8.062 -5.27 1 96.12 180 LYS A N 1
ATOM 1376 C CA . LYS A 1 180 ? -8.18 -8.359 -3.842 1 96.12 180 LYS A CA 1
ATOM 1377 C C . LYS A 1 180 ? -9.352 -9.273 -3.486 1 96.12 180 LYS A C 1
ATOM 1379 O O . LYS A 1 180 ? -10.359 -8.82 -2.953 1 96.12 180 LYS A O 1
ATOM 1384 N N . ASP A 1 181 ? -9.156 -10.508 -3.695 1 96.88 181 ASP A N 1
ATOM 1385 C CA . ASP A 1 181 ? -10.211 -11.5 -3.518 1 96.88 181 ASP A CA 1
ATOM 1386 C C . ASP A 1 181 ? -9.633 -12.906 -3.402 1 96.88 181 ASP A C 1
ATOM 1388 O O . ASP A 1 181 ? -8.43 -13.109 -3.588 1 96.88 181 ASP A O 1
ATOM 1392 N N . PHE A 1 182 ? -10.469 -13.812 -3.047 1 96.81 182 PHE A N 1
ATOM 1393 C CA . PHE A 1 182 ? -10.078 -15.219 -3.023 1 96.81 182 PHE A CA 1
ATOM 1394 C C . PHE A 1 182 ? -9.992 -15.781 -4.438 1 96.81 182 PHE A C 1
ATOM 1396 O O . PHE A 1 182 ? -10.75 -15.367 -5.32 1 96.81 182 PHE A O 1
ATOM 1403 N N . SER A 1 183 ? -9.062 -16.688 -4.609 1 98.44 183 SER A N 1
ATOM 1404 C CA . SER A 1 183 ? -8.859 -17.297 -5.922 1 98.44 183 SER A CA 1
ATOM 1405 C C . SER A 1 183 ? -10.141 -17.953 -6.43 1 98.44 183 SER A C 1
ATOM 1407 O O . SER A 1 183 ? -10.484 -17.828 -7.609 1 98.44 183 SER A O 1
ATOM 1409 N N . SER A 1 184 ? -10.906 -18.547 -5.535 1 98.44 184 SER A N 1
ATOM 1410 C CA . SER A 1 184 ? -12.141 -19.234 -5.941 1 98.44 184 SER A CA 1
ATOM 1411 C C . SER A 1 184 ? -13.156 -18.234 -6.488 1 98.44 184 SER A C 1
ATOM 1413 O O . SER A 1 184 ? -13.852 -18.531 -7.469 1 98.44 184 SER A O 1
ATOM 1415 N N . ASN A 1 185 ? -13.273 -17.094 -5.84 1 98.5 185 ASN A N 1
ATOM 1416 C CA . ASN A 1 185 ? -14.18 -16.062 -6.32 1 98.5 185 ASN A CA 1
ATOM 1417 C C . ASN A 1 185 ? -13.781 -15.562 -7.707 1 98.5 185 ASN A C 1
ATOM 1419 O O . ASN A 1 185 ? -14.633 -15.367 -8.57 1 98.5 185 ASN A O 1
ATOM 1423 N N . VAL A 1 186 ? -12.516 -15.414 -7.887 1 98.69 186 VAL A N 1
ATOM 1424 C CA . VAL A 1 186 ? -12.016 -14.891 -9.156 1 98.69 186 VAL A CA 1
ATOM 1425 C C . VAL A 1 186 ? -12.227 -15.922 -10.258 1 98.69 186 VAL A C 1
ATOM 1427 O O . VAL A 1 186 ? -12.586 -15.57 -11.383 1 98.69 186 VAL A O 1
ATOM 1430 N N . LEU A 1 187 ? -12.023 -17.203 -9.953 1 98.88 187 LEU A N 1
ATOM 1431 C CA . LEU A 1 187 ? -12.289 -18.266 -10.922 1 98.88 187 LEU A CA 1
ATOM 1432 C C . LEU A 1 187 ? -13.75 -18.234 -11.359 1 98.88 187 LEU A C 1
ATOM 1434 O O . LEU A 1 187 ? -14.039 -18.344 -12.555 1 98.88 187 LEU A O 1
ATOM 1438 N N . ARG A 1 188 ? -14.617 -18.062 -10.453 1 98.69 188 ARG A N 1
ATOM 1439 C CA . ARG A 1 188 ? -16.047 -18.016 -10.781 1 98.69 188 ARG A CA 1
ATOM 1440 C C . ARG A 1 188 ? -16.375 -16.781 -11.594 1 98.69 188 ARG A C 1
ATOM 1442 O O . ARG A 1 188 ? -17.234 -16.812 -12.477 1 98.69 188 ARG A O 1
ATOM 1449 N N . GLU A 1 189 ? -15.758 -15.703 -11.227 1 98.5 189 GLU A N 1
ATOM 1450 C CA . GLU A 1 189 ? -15.938 -14.469 -11.992 1 98.5 189 GLU A CA 1
ATOM 1451 C C . GLU A 1 189 ? -15.5 -14.648 -13.445 1 98.5 189 GLU A C 1
ATOM 1453 O O . GLU A 1 189 ? -16.203 -14.242 -14.367 1 98.5 189 GLU A O 1
ATOM 1458 N N . LEU A 1 190 ? -14.32 -15.25 -13.617 1 98.69 190 LEU A N 1
ATOM 1459 C CA . LEU A 1 190 ? -13.805 -15.5 -14.961 1 98.69 190 LEU A CA 1
ATOM 1460 C C . LEU A 1 190 ? -14.766 -16.391 -15.75 1 98.69 190 LEU A C 1
ATOM 1462 O O . LEU A 1 190 ? -14.977 -16.172 -16.938 1 98.69 190 LEU A O 1
ATOM 1466 N N . HIS A 1 191 ? -15.336 -17.297 -15.062 1 98.69 191 HIS A N 1
ATOM 1467 C CA . HIS A 1 191 ? -16.312 -18.172 -15.695 1 98.69 191 HIS A CA 1
ATOM 1468 C C . HIS A 1 191 ? -17.516 -17.391 -16.188 1 98.69 191 HIS A C 1
ATOM 1470 O O . HIS A 1 191 ? -17.969 -17.578 -17.328 1 98.69 191 HIS A O 1
ATOM 1476 N N . ARG A 1 192 ? -18.062 -16.547 -15.32 1 98.38 192 ARG A N 1
ATOM 1477 C CA . ARG A 1 192 ? -19.219 -15.734 -15.672 1 98.38 192 ARG A CA 1
ATOM 1478 C C . ARG A 1 192 ? -18.922 -14.836 -16.875 1 98.38 192 ARG A C 1
ATOM 1480 O O . ARG A 1 192 ? -19.797 -14.562 -17.688 1 98.38 192 ARG A O 1
ATOM 1487 N N . GLU A 1 193 ? -17.688 -14.469 -17.047 1 98.12 193 GLU A N 1
ATOM 1488 C CA . GLU A 1 193 ? -17.266 -13.57 -18.109 1 98.12 193 GLU A CA 1
ATOM 1489 C C . GLU A 1 193 ? -16.922 -14.344 -19.391 1 98.12 193 GLU A C 1
ATOM 1491 O O . GLU A 1 193 ? -16.688 -13.75 -20.438 1 98.12 193 GLU A O 1
ATOM 1496 N N . GLY A 1 194 ? -16.891 -15.609 -19.281 1 98.19 194 GLY A N 1
ATOM 1497 C CA . GLY A 1 194 ? -16.547 -16.438 -20.422 1 98.19 194 GLY A CA 1
ATOM 1498 C C . GLY A 1 194 ? -15.078 -16.375 -20.797 1 98.19 194 GLY A C 1
ATOM 1499 O O . GLY A 1 194 ? -14.727 -16.516 -21.969 1 98.19 194 GLY A O 1
ATOM 1500 N N . ARG A 1 195 ? -14.242 -16.172 -19.812 1 98.25 195 ARG A N 1
ATOM 1501 C CA . ARG A 1 195 ? -12.812 -16.031 -20.062 1 98.25 195 ARG A CA 1
ATOM 1502 C C . ARG A 1 195 ? -12.07 -17.328 -19.734 1 98.25 195 ARG A C 1
ATOM 1504 O O . ARG A 1 195 ? -12.539 -18.125 -18.922 1 98.25 195 ARG A O 1
ATOM 1511 N N . GLN A 1 196 ? -10.922 -17.484 -20.375 1 98.5 196 GLN A N 1
ATOM 1512 C CA . GLN A 1 196 ? -10.07 -18.625 -20.094 1 98.5 196 GLN A CA 1
ATOM 1513 C C . GLN A 1 196 ? -8.656 -18.188 -19.734 1 98.5 196 GLN A C 1
ATOM 1515 O O . GLN A 1 196 ? -8.195 -17.141 -20.172 1 98.5 196 GLN A O 1
ATOM 1520 N N . ILE A 1 197 ? -8.016 -19.031 -19.016 1 98.88 197 ILE A N 1
ATOM 1521 C CA . ILE A 1 197 ? -6.668 -18.766 -18.531 1 98.88 197 ILE A CA 1
ATOM 1522 C C . ILE A 1 197 ? -5.652 -19.469 -19.422 1 98.88 197 ILE A C 1
ATOM 1524 O O . ILE A 1 197 ? -5.758 -20.672 -19.672 1 98.88 197 ILE A O 1
ATOM 1528 N N . ASP A 1 198 ? -4.703 -18.688 -19.891 1 98.88 198 ASP A N 1
ATOM 1529 C CA . ASP A 1 198 ? -3.664 -19.266 -20.734 1 98.88 198 ASP A CA 1
ATOM 1530 C C . ASP A 1 198 ? -2.457 -19.703 -19.906 1 98.88 198 ASP A C 1
ATOM 1532 O O . ASP A 1 198 ? -1.704 -20.594 -20.312 1 98.88 198 ASP A O 1
ATOM 1536 N N . PHE A 1 199 ? -2.244 -19.016 -18.859 1 98.94 199 PHE A N 1
ATOM 1537 C CA . PHE A 1 199 ? -1.13 -19.281 -17.953 1 98.94 199 PHE A CA 1
ATOM 1538 C C . PHE A 1 199 ? -1.533 -19.031 -16.5 1 98.94 199 PHE A C 1
ATOM 1540 O O . PHE A 1 199 ? -2.07 -17.969 -16.188 1 98.94 199 PHE A O 1
ATOM 1547 N N . LEU A 1 200 ? -1.31 -20.016 -15.68 1 98.94 200 LEU A N 1
ATOM 1548 C CA . LEU A 1 200 ? -1.681 -19.938 -14.273 1 98.94 200 LEU A CA 1
ATOM 1549 C C . LEU A 1 200 ? -0.488 -20.25 -13.375 1 98.94 200 LEU A C 1
ATOM 1551 O O . LEU A 1 200 ? 0.025 -21.375 -13.391 1 98.94 200 LEU A O 1
ATOM 1555 N N . PHE A 1 201 ? -0.036 -19.25 -12.672 1 98.94 201 PHE A N 1
ATOM 1556 C CA . PHE A 1 201 ? 1.008 -19.438 -11.664 1 98.94 201 PHE A CA 1
ATOM 1557 C C . PHE A 1 201 ? 0.407 -19.516 -10.266 1 98.94 201 PHE A C 1
ATOM 1559 O O . PHE A 1 201 ? -0.148 -18.531 -9.766 1 98.94 201 PHE A O 1
ATOM 1566 N N . ILE A 1 202 ? 0.51 -20.609 -9.609 1 98.62 202 ILE A N 1
ATOM 1567 C CA . ILE A 1 202 ? -0.073 -20.812 -8.289 1 98.62 202 ILE A CA 1
ATOM 1568 C C . ILE A 1 202 ? 1.021 -20.734 -7.227 1 98.62 202 ILE A C 1
ATOM 1570 O O . ILE A 1 202 ? 1.912 -21.594 -7.188 1 98.62 202 ILE A O 1
ATOM 1574 N N . ASP A 1 203 ? 1.022 -19.75 -6.371 1 97.12 203 ASP A N 1
ATOM 1575 C CA . ASP A 1 203 ? 1.947 -19.531 -5.262 1 97.12 203 ASP A CA 1
ATOM 1576 C C . ASP A 1 203 ? 1.245 -18.859 -4.09 1 97.12 203 ASP A C 1
ATOM 1578 O O . ASP A 1 203 ? 1.537 -17.703 -3.768 1 97.12 203 ASP A O 1
ATOM 1582 N N . HIS A 1 204 ? 0.358 -19.609 -3.453 1 94.12 204 HIS A N 1
ATOM 1583 C CA . HIS A 1 204 ? -0.403 -19.109 -2.316 1 94.12 204 HIS A CA 1
ATOM 1584 C C . HIS A 1 204 ? -0.651 -20.203 -1.289 1 94.12 204 HIS A C 1
ATOM 1586 O O . HIS A 1 204 ? 0.144 -21.141 -1.169 1 94.12 204 HIS A O 1
ATOM 1592 N N . VAL A 1 205 ? -1.61 -20.125 -0.472 1 91 205 VAL A N 1
ATOM 1593 C CA . VAL A 1 205 ? -1.896 -21.125 0.55 1 91 205 VAL A CA 1
ATOM 1594 C C . VAL A 1 205 ? -1.915 -22.516 -0.08 1 91 205 VAL A C 1
ATOM 1596 O O . VAL A 1 205 ? -2.838 -22.859 -0.825 1 91 205 VAL A O 1
ATOM 1599 N N . LYS A 1 206 ? -0.959 -23.375 0.353 1 89.12 206 LYS A N 1
ATOM 1600 C CA . LYS A 1 206 ? -0.687 -24.641 -0.322 1 89.12 206 LYS A CA 1
ATOM 1601 C C . LYS A 1 206 ? -1.895 -25.578 -0.255 1 89.12 206 LYS A C 1
ATOM 1603 O O . LYS A 1 206 ? -2.141 -26.344 -1.183 1 89.12 206 LYS A O 1
ATOM 1608 N N . LYS A 1 207 ? -2.654 -25.453 0.753 1 90.81 207 LYS A N 1
ATOM 1609 C CA . LYS A 1 207 ? -3.797 -26.344 0.956 1 90.81 207 LYS A CA 1
ATOM 1610 C C . LYS A 1 207 ? -4.879 -26.094 -0.092 1 90.81 207 LYS A C 1
ATOM 1612 O O . LYS A 1 207 ? -5.758 -26.922 -0.297 1 90.81 207 LYS A O 1
ATOM 1617 N N . LEU A 1 208 ? -4.773 -24.922 -0.784 1 95.81 208 LEU A N 1
ATOM 1618 C CA . LEU A 1 208 ? -5.832 -24.531 -1.712 1 95.81 208 LEU A CA 1
ATOM 1619 C C . LEU A 1 208 ? -5.422 -24.828 -3.152 1 95.81 208 LEU A C 1
ATOM 1621 O O . LEU A 1 208 ? -6.219 -24.641 -4.078 1 95.81 208 LEU A O 1
ATOM 1625 N N . TYR A 1 209 ? -4.219 -25.328 -3.412 1 97.44 209 TYR A N 1
ATOM 1626 C CA . TYR A 1 209 ? -3.715 -25.547 -4.766 1 97.44 209 TYR A CA 1
ATOM 1627 C C . TYR A 1 209 ? -4.641 -26.453 -5.555 1 97.44 209 TYR A C 1
ATOM 1629 O O . TYR A 1 209 ? -5.094 -26.109 -6.645 1 97.44 209 TYR A O 1
ATOM 1637 N N . LEU A 1 210 ? -4.902 -27.578 -4.891 1 97.94 210 LEU A N 1
ATOM 1638 C CA . LEU A 1 210 ? -5.668 -28.594 -5.609 1 97.94 210 LEU A CA 1
ATOM 1639 C C . LEU A 1 210 ? -7.109 -28.141 -5.812 1 97.94 210 LEU A C 1
ATOM 1641 O O . LEU A 1 210 ? -7.668 -28.297 -6.902 1 97.94 210 LEU A O 1
ATOM 1645 N N . SER A 1 211 ? -7.73 -27.609 -4.773 1 98 211 SER A N 1
ATOM 1646 C CA . SER A 1 211 ? -9.117 -27.188 -4.891 1 98 211 SER A CA 1
ATOM 1647 C C . SER A 1 211 ? -9.273 -26.109 -5.957 1 98 211 SER A C 1
ATOM 1649 O O . SER A 1 211 ? -10.25 -26.094 -6.707 1 98 211 SER A O 1
ATOM 1651 N N . ASP A 1 212 ? -8.312 -25.219 -6.043 1 98.56 212 ASP A N 1
ATOM 1652 C CA . ASP A 1 212 ? -8.367 -24.156 -7.055 1 98.56 212 ASP A CA 1
ATOM 1653 C C . ASP A 1 212 ? -8.203 -24.75 -8.461 1 98.56 212 ASP A C 1
ATOM 1655 O O . ASP A 1 212 ? -8.914 -24.344 -9.383 1 98.56 212 ASP A O 1
ATOM 1659 N N . LEU A 1 213 ? -7.27 -25.672 -8.609 1 98.56 213 LEU A N 1
ATOM 1660 C CA . LEU A 1 213 ? -7.066 -26.297 -9.914 1 98.56 213 LEU A CA 1
ATOM 1661 C C . LEU A 1 213 ? -8.305 -27.078 -10.336 1 98.56 213 LEU A C 1
ATOM 1663 O O . LEU A 1 213 ? -8.734 -26.984 -11.492 1 98.56 213 LEU A O 1
ATOM 1667 N N . LYS A 1 214 ? -8.883 -27.781 -9.438 1 98.5 214 LYS A N 1
ATOM 1668 C CA . LYS A 1 214 ? -10.086 -28.562 -9.734 1 98.5 214 LYS A CA 1
ATOM 1669 C C . LYS A 1 214 ? -11.242 -27.641 -10.125 1 98.5 214 LYS A C 1
ATOM 1671 O O . LYS A 1 214 ? -12.008 -27.969 -11.031 1 98.5 214 LYS A O 1
ATOM 1676 N N . LEU A 1 215 ? -11.336 -26.594 -9.422 1 98.75 215 LEU A N 1
ATOM 1677 C CA . LEU A 1 215 ? -12.391 -25.641 -9.75 1 98.75 215 LEU A CA 1
ATOM 1678 C C . LEU A 1 215 ? -12.188 -25.078 -11.156 1 98.75 215 LEU A C 1
ATOM 1680 O O . LEU A 1 215 ? -13.148 -24.938 -11.914 1 98.75 215 LEU A O 1
ATOM 1684 N N . ALA A 1 216 ? -10.984 -24.781 -11.5 1 98.81 216 ALA A N 1
ATOM 1685 C CA . ALA A 1 216 ? -10.68 -24.266 -12.836 1 98.81 216 ALA A CA 1
ATOM 1686 C C . ALA A 1 216 ? -11.039 -25.297 -13.914 1 98.81 216 ALA A C 1
ATOM 1688 O O . ALA A 1 216 ? -11.562 -24.938 -14.969 1 98.81 216 ALA A O 1
ATOM 1689 N N . LEU A 1 217 ? -10.758 -26.531 -13.609 1 98.38 217 LEU A N 1
ATOM 1690 C CA . LEU A 1 217 ? -11.078 -27.609 -14.539 1 98.38 217 LEU A CA 1
ATOM 1691 C C . LEU A 1 217 ? -12.586 -27.781 -14.672 1 98.38 217 LEU A C 1
ATOM 1693 O O . LEU A 1 217 ? -13.109 -27.891 -15.781 1 98.38 217 LEU A O 1
ATOM 1697 N N . GLU A 1 218 ? -13.234 -27.75 -13.516 1 98.19 218 GLU A N 1
ATOM 1698 C CA . GLU A 1 218 ? -14.68 -27.922 -13.484 1 98.19 218 GLU A CA 1
ATOM 1699 C C . GLU A 1 218 ? -15.391 -26.828 -14.273 1 98.19 218 GLU A C 1
ATOM 1701 O O . GLU A 1 218 ? -16.359 -27.094 -14.984 1 98.19 218 GLU A O 1
ATOM 1706 N N . LEU A 1 219 ? -14.875 -25.688 -14.195 1 98.56 219 LEU A N 1
ATOM 1707 C CA . LEU A 1 219 ? -15.5 -24.547 -14.828 1 98.56 219 LEU A CA 1
ATOM 1708 C C . LEU A 1 219 ? -14.961 -24.344 -16.234 1 98.56 219 LEU A C 1
ATOM 1710 O O . LEU A 1 219 ? -15.289 -23.344 -16.891 1 98.56 219 LEU A O 1
ATOM 1714 N N . LYS A 1 220 ? -14.102 -25.188 -16.688 1 98.25 220 LYS A N 1
ATOM 1715 C CA . LYS A 1 220 ? -13.523 -25.156 -18.031 1 98.25 220 LYS A CA 1
ATOM 1716 C C . LYS A 1 220 ? -12.812 -23.828 -18.297 1 98.25 220 LYS A C 1
ATOM 1718 O O . LYS A 1 220 ? -13.008 -23.219 -19.344 1 98.25 220 LYS A O 1
ATOM 1723 N N . LEU A 1 221 ? -11.992 -23.453 -17.359 1 98.75 221 LEU A N 1
ATOM 1724 C CA . LEU A 1 221 ? -11.359 -22.141 -17.422 1 98.75 221 LEU A CA 1
ATOM 1725 C C . LEU A 1 221 ? -9.977 -22.234 -18.047 1 98.75 221 LEU A C 1
ATOM 1727 O O . LEU A 1 221 ? -9.391 -21.219 -18.422 1 98.75 221 LEU A O 1
ATOM 1731 N N . LEU A 1 222 ? -9.43 -23.422 -18.156 1 98.69 222 LEU A N 1
ATOM 1732 C CA . LEU A 1 222 ? -8.102 -23.562 -18.734 1 98.69 222 LEU A CA 1
ATOM 1733 C C . LEU A 1 222 ? -8.172 -23.578 -20.266 1 98.69 222 LEU A C 1
ATOM 1735 O O . LEU A 1 222 ? -8.844 -24.422 -20.844 1 98.69 222 LEU A O 1
ATOM 1739 N N . ALA A 1 223 ? -7.5 -22.656 -20.875 1 98.12 223 ALA A N 1
ATOM 1740 C CA . ALA A 1 223 ? -7.402 -22.641 -22.344 1 98.12 223 ALA A CA 1
ATOM 1741 C C . ALA A 1 223 ? -6.582 -23.828 -22.844 1 98.12 223 ALA A C 1
ATOM 1743 O O . ALA A 1 223 ? -5.879 -24.469 -22.078 1 98.12 223 ALA A O 1
ATOM 1744 N N . LYS A 1 224 ? -6.766 -24.047 -24.109 1 95.06 224 LYS A N 1
ATOM 1745 C CA . LYS A 1 224 ? -5.898 -25.047 -24.719 1 95.06 224 LYS A CA 1
ATOM 1746 C C . LYS A 1 224 ? -4.426 -24.703 -24.516 1 95.06 224 LYS A C 1
ATOM 1748 O O . LYS A 1 224 ? -4.016 -23.562 -24.672 1 95.06 224 LYS A O 1
ATOM 1753 N N . ASP A 1 225 ? -3.646 -25.656 -24.094 1 97.12 225 ASP A N 1
ATOM 1754 C CA . ASP A 1 225 ? -2.205 -25.531 -23.891 1 97.12 225 ASP A CA 1
ATOM 1755 C C . ASP A 1 225 ? -1.887 -24.625 -22.703 1 97.12 225 ASP A C 1
ATOM 1757 O O . ASP A 1 225 ? -0.769 -24.109 -22.594 1 97.12 225 ASP A O 1
ATOM 1761 N N . CYS A 1 226 ? 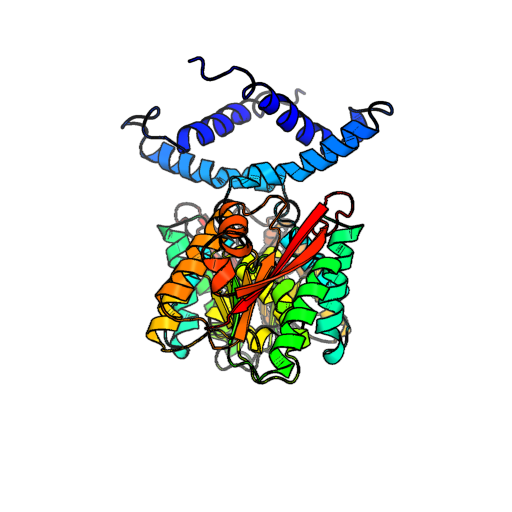-2.969 -24.391 -21.938 1 98.69 226 CYS A N 1
ATOM 1762 C CA . CYS A 1 226 ? -2.689 -23.625 -20.719 1 98.69 226 CYS A CA 1
ATOM 1763 C C . CYS A 1 226 ? -1.533 -24.25 -19.938 1 98.69 226 CYS A C 1
ATOM 1765 O O . CYS A 1 226 ? -1.439 -25.469 -19.828 1 98.69 226 CYS A O 1
ATOM 1767 N N . VAL A 1 227 ? -0.668 -23.391 -19.438 1 98.88 227 VAL A N 1
ATOM 1768 C CA . VAL A 1 227 ? 0.419 -23.859 -18.578 1 98.88 227 VAL A CA 1
ATOM 1769 C C . VAL A 1 227 ? 0.146 -23.469 -17.125 1 98.88 227 VAL A C 1
ATOM 1771 O O . VAL A 1 227 ? -0.108 -22.297 -16.844 1 98.88 227 VAL A O 1
ATOM 1774 N N . VAL A 1 228 ? 0.15 -24.453 -16.281 1 98.88 228 VAL A N 1
ATOM 1775 C CA . VAL A 1 228 ? -0.011 -24.25 -14.844 1 98.88 228 VAL A CA 1
ATOM 1776 C C . VAL A 1 228 ? 1.32 -24.484 -14.133 1 98.88 228 VAL A C 1
ATOM 1778 O O . VAL A 1 228 ? 1.899 -25.578 -14.242 1 98.88 228 VAL A O 1
ATOM 1781 N N . VAL A 1 229 ? 1.8 -23.484 -13.422 1 98.94 229 VAL A N 1
ATOM 1782 C CA . VAL A 1 229 ? 3.033 -23.609 -12.648 1 98.94 229 VAL A CA 1
ATOM 1783 C C . VAL A 1 229 ? 2.711 -23.625 -11.156 1 98.94 229 VAL A C 1
ATOM 1785 O O . VAL A 1 229 ? 2.037 -22.719 -10.648 1 98.94 229 VAL A O 1
ATOM 1788 N N . GLY A 1 230 ? 3.119 -24.688 -10.484 1 98.56 230 GLY A N 1
ATOM 1789 C CA . GLY A 1 230 ? 2.961 -24.781 -9.039 1 98.56 230 GLY A CA 1
ATOM 1790 C C . GLY A 1 230 ? 4.266 -24.609 -8.281 1 98.56 230 GLY A C 1
ATOM 1791 O O . GLY A 1 230 ? 5.227 -25.344 -8.516 1 98.56 230 GLY A O 1
ATOM 1792 N N . ASP A 1 231 ? 4.316 -23.625 -7.391 1 97.56 231 ASP A N 1
ATOM 1793 C CA . ASP A 1 231 ? 5.492 -23.359 -6.57 1 97.56 231 ASP A CA 1
ATOM 1794 C C . ASP A 1 231 ? 5.43 -24.109 -5.25 1 97.56 231 ASP A C 1
ATOM 1796 O O . ASP A 1 231 ? 4.352 -24.547 -4.824 1 97.56 231 ASP A O 1
ATOM 1800 N N . ASN A 1 232 ? 6.551 -24.375 -4.66 1 96 232 ASN A N 1
ATOM 1801 C CA . ASN A 1 232 ? 6.707 -24.953 -3.328 1 96 232 ASN A CA 1
ATOM 1802 C C . ASN A 1 232 ? 5.941 -26.266 -3.189 1 96 232 ASN A C 1
ATOM 1804 O O . ASN A 1 232 ? 5.195 -26.453 -2.229 1 96 232 ASN A O 1
ATOM 1808 N N . ILE A 1 233 ? 6.105 -27.109 -4.141 1 95.81 233 ILE A N 1
ATOM 1809 C CA . ILE A 1 233 ? 5.332 -28.344 -4.176 1 95.81 233 ILE A CA 1
ATOM 1810 C C . ILE A 1 233 ? 5.891 -29.328 -3.154 1 95.81 233 ILE A C 1
ATOM 1812 O O . ILE A 1 233 ? 5.148 -30.141 -2.604 1 95.81 233 ILE A O 1
ATOM 1816 N N . LEU A 1 234 ? 7.16 -29.234 -2.881 1 90.25 234 LEU A N 1
ATOM 1817 C CA . LEU A 1 234 ? 7.801 -30.156 -1.941 1 90.25 234 LEU A CA 1
ATOM 1818 C C . LEU A 1 234 ? 7.852 -29.547 -0.542 1 90.25 234 LEU A C 1
ATOM 1820 O O . LEU A 1 234 ? 7.543 -30.219 0.442 1 90.25 234 LEU A O 1
ATOM 1824 N N . TRP A 1 235 ? 8.234 -28.297 -0.363 1 84.56 235 TRP A N 1
ATOM 1825 C CA . TRP A 1 235 ? 8.352 -27.625 0.92 1 84.56 235 TRP A CA 1
ATOM 1826 C C . TRP A 1 235 ? 7.805 -26.203 0.832 1 84.56 235 TRP A C 1
ATOM 1828 O O . TRP A 1 235 ? 8.273 -25.391 0.024 1 84.56 235 TRP A O 1
ATOM 1838 N N . PRO A 1 236 ? 6.891 -25.75 1.81 1 79 236 PRO A N 1
ATOM 1839 C CA . PRO A 1 236 ? 6.324 -26.594 2.867 1 79 236 PRO A CA 1
ATOM 1840 C C . PRO A 1 236 ? 5.449 -27.719 2.322 1 79 236 PRO A C 1
ATOM 1842 O O . PRO A 1 236 ? 5.125 -28.656 3.047 1 79 236 PRO A O 1
ATOM 1845 N N . GLY A 1 237 ? 5.039 -27.531 0.984 1 86.75 237 GLY A N 1
ATOM 1846 C CA . GLY A 1 237 ? 4.504 -28.688 0.283 1 86.75 237 GLY A CA 1
ATOM 1847 C C . GLY A 1 237 ? 3.021 -28.562 -0.011 1 86.75 237 GLY A C 1
ATOM 1848 O O . GLY A 1 237 ? 2.279 -27.938 0.748 1 86.75 237 GLY A O 1
ATOM 1849 N N . ALA A 1 238 ? 2.625 -29.094 -1.079 1 92.94 238 ALA A N 1
ATOM 1850 C CA . ALA A 1 238 ? 1.251 -29.312 -1.521 1 92.94 238 ALA A CA 1
ATOM 1851 C C . ALA A 1 238 ? 1.036 -30.75 -1.963 1 92.94 238 ALA A C 1
ATOM 1853 O O . ALA A 1 238 ? 0.826 -31.031 -3.148 1 92.94 238 ALA A O 1
ATOM 1854 N N . PRO A 1 239 ? 0.959 -31.656 -0.962 1 93.81 239 PRO A N 1
ATOM 1855 C CA . PRO A 1 239 ? 1.006 -33.094 -1.284 1 93.81 239 PRO A CA 1
ATOM 1856 C C . PRO A 1 239 ? -0.194 -33.531 -2.111 1 93.81 239 PRO A C 1
ATOM 1858 O O . PRO A 1 239 ? -0.048 -34.375 -3.01 1 93.81 239 PRO A O 1
ATOM 1861 N N . ASP A 1 240 ? -1.38 -33.062 -1.794 1 95.81 240 ASP A N 1
ATOM 1862 C CA . ASP A 1 240 ? -2.561 -33.469 -2.553 1 95.81 240 ASP A CA 1
ATOM 1863 C C . ASP A 1 240 ? -2.459 -33 -4.008 1 95.81 240 ASP A C 1
ATOM 1865 O O . ASP A 1 240 ? -2.811 -33.75 -4.922 1 95.81 240 ASP A O 1
ATOM 1869 N N . TYR A 1 241 ? -1.991 -31.844 -4.168 1 97.75 241 TYR A N 1
ATOM 1870 C CA . TYR A 1 241 ? -1.778 -31.312 -5.512 1 97.75 241 TYR A CA 1
ATOM 1871 C C . TYR A 1 241 ? -0.73 -32.125 -6.258 1 97.75 241 TYR A C 1
ATOM 1873 O O . TYR A 1 241 ? -0.923 -32.469 -7.426 1 97.75 241 TYR A O 1
ATOM 1881 N N . LYS A 1 242 ? 0.328 -32.375 -5.586 1 97.06 242 LYS A N 1
ATOM 1882 C CA . LYS A 1 242 ? 1.412 -33.156 -6.168 1 97.06 242 LYS A CA 1
ATOM 1883 C C . LYS A 1 242 ? 0.914 -34.531 -6.633 1 97.06 242 LYS A C 1
ATOM 1885 O O . LYS A 1 242 ? 1.187 -34.938 -7.758 1 97.06 242 LYS A O 1
ATOM 1890 N N . GLU A 1 243 ? 0.194 -35.188 -5.773 1 97.06 243 GLU A N 1
ATOM 1891 C CA . GLU A 1 243 ? -0.343 -36.5 -6.102 1 97.06 243 GLU A CA 1
ATOM 1892 C C . GLU A 1 243 ? -1.304 -36.406 -7.285 1 97.06 243 GLU A C 1
ATOM 1894 O O . GLU A 1 243 ? -1.251 -37.25 -8.188 1 97.06 243 GLU A O 1
ATOM 1899 N N . PHE A 1 244 ? -2.135 -35.5 -7.285 1 97.69 244 PHE A N 1
ATOM 1900 C CA . PHE A 1 244 ? -3.111 -35.312 -8.352 1 97.69 244 PHE A CA 1
ATOM 1901 C C . PHE A 1 244 ? -2.416 -35.125 -9.695 1 97.69 244 PHE A C 1
ATOM 1903 O O . PHE A 1 244 ? -2.799 -35.75 -10.695 1 97.69 244 PHE A O 1
ATOM 1910 N N . MET A 1 245 ? -1.345 -34.281 -9.75 1 97.06 245 MET A N 1
ATOM 1911 C CA . MET A 1 245 ? -0.685 -33.875 -10.984 1 97.06 245 MET A CA 1
ATOM 1912 C C . MET A 1 245 ? 0.218 -34.969 -11.516 1 97.06 245 MET A C 1
ATOM 1914 O O . MET A 1 245 ? 0.314 -35.188 -12.727 1 97.06 245 MET A O 1
ATOM 1918 N N . LEU A 1 246 ? 0.818 -35.719 -10.609 1 96.31 246 LEU A N 1
ATOM 1919 C CA . LEU A 1 246 ? 1.882 -36.625 -11.039 1 96.31 246 LEU A CA 1
ATOM 1920 C C . LEU A 1 246 ? 1.38 -38.062 -11.117 1 96.31 246 LEU A C 1
ATOM 1922 O O . LEU A 1 246 ? 1.884 -38.844 -11.906 1 96.31 246 LEU A O 1
ATOM 1926 N N . GLN A 1 247 ? 0.372 -38.375 -10.32 1 95.75 247 GLN A N 1
ATOM 1927 C CA . GLN A 1 247 ? -0.035 -39.781 -10.227 1 95.75 247 GLN A CA 1
ATOM 1928 C C . GLN A 1 247 ? -1.543 -39.938 -10.406 1 95.75 247 GLN A C 1
ATOM 1930 O O . GLN A 1 247 ? -2.031 -41.031 -10.727 1 95.75 247 GLN A O 1
ATOM 1935 N N . GLY A 1 248 ? -2.203 -38.875 -10.188 1 95.56 248 GLY A N 1
ATOM 1936 C CA . GLY A 1 248 ? -3.656 -38.938 -10.234 1 95.56 248 GLY A CA 1
ATOM 1937 C C . GLY A 1 248 ? -4.219 -38.531 -11.586 1 95.56 248 GLY A C 1
ATOM 1938 O O . GLY A 1 248 ? -3.555 -38.688 -12.609 1 95.56 248 GLY A O 1
ATOM 1939 N N . PRO A 1 249 ? -5.422 -38.156 -11.602 1 95.44 249 PRO A N 1
ATOM 1940 C CA . PRO A 1 249 ? -6.109 -37.781 -12.836 1 95.44 249 PRO A CA 1
ATOM 1941 C C . PRO A 1 249 ? -5.398 -36.656 -13.602 1 95.44 249 PRO A C 1
ATOM 1943 O O . PRO A 1 249 ? -5.484 -36.594 -14.828 1 95.44 249 PRO A O 1
ATOM 1946 N N . GLY A 1 250 ? -4.719 -35.875 -12.844 1 96.81 250 GLY A N 1
ATOM 1947 C CA . GLY A 1 250 ? -4 -34.781 -13.492 1 96.81 250 GLY A CA 1
ATOM 1948 C C . GLY A 1 250 ? -2.92 -35.25 -14.438 1 96.81 250 GLY A C 1
ATOM 1949 O O . GLY A 1 250 ? -2.596 -34.562 -15.414 1 96.81 250 GLY A O 1
ATOM 1950 N N . ALA A 1 251 ? -2.408 -36.375 -14.156 1 96.69 251 ALA A N 1
ATOM 1951 C CA . ALA A 1 251 ? -1.333 -36.938 -14.984 1 96.69 251 ALA A CA 1
ATOM 1952 C C . ALA A 1 251 ? -1.822 -37.219 -16.406 1 96.69 251 ALA A C 1
ATOM 1954 O O . ALA A 1 251 ? -1.03 -37.25 -17.344 1 96.69 251 ALA A O 1
ATOM 1955 N N . LYS A 1 252 ? -3.074 -37.406 -16.578 1 96.38 252 LYS A N 1
ATOM 1956 C CA . LYS A 1 252 ? -3.654 -37.656 -17.891 1 96.38 252 LYS A CA 1
ATOM 1957 C C . LYS A 1 252 ? -4.059 -36.375 -18.578 1 96.38 252 LYS A C 1
ATOM 1959 O O . LYS A 1 252 ? -4.09 -36.281 -19.797 1 96.38 252 LYS A O 1
ATOM 1964 N N . LEU A 1 253 ? -4.309 -35.375 -17.781 1 97.69 253 LEU A N 1
ATOM 1965 C CA . LEU A 1 253 ? -4.836 -34.125 -18.297 1 97.69 253 LEU A CA 1
ATOM 1966 C C . LEU A 1 253 ? -3.703 -33.156 -18.609 1 97.69 253 LEU A C 1
ATOM 1968 O O . LEU A 1 253 ? -3.893 -32.188 -19.375 1 97.69 253 LEU A O 1
ATOM 1972 N N . PHE A 1 254 ? -2.523 -33.406 -17.984 1 98.44 254 PHE A N 1
ATOM 1973 C CA . PHE A 1 254 ? -1.41 -32.469 -18.109 1 98.44 254 PHE A CA 1
ATOM 1974 C C . PHE A 1 254 ? -0.126 -33.188 -18.469 1 98.44 254 PHE A C 1
ATOM 1976 O O . PHE A 1 254 ? 0.073 -34.344 -18.062 1 98.44 254 PHE A O 1
ATOM 1983 N N . GLU A 1 255 ? 0.694 -32.594 -19.281 1 98.19 255 GLU A N 1
ATOM 1984 C CA . GLU A 1 255 ? 2.109 -32.938 -19.359 1 98.19 255 GLU A CA 1
ATOM 1985 C C . GLU A 1 255 ? 2.936 -32.125 -18.359 1 98.19 255 GLU A C 1
ATOM 1987 O O . GLU A 1 255 ? 3.111 -30.922 -18.516 1 98.19 255 GLU A O 1
ATOM 1992 N N . THR A 1 256 ? 3.432 -32.844 -17.359 1 98.44 256 THR A N 1
ATOM 1993 C CA . THR A 1 256 ? 4.031 -32.125 -16.234 1 98.44 256 THR A CA 1
ATOM 1994 C C . THR A 1 256 ? 5.539 -32.344 -16.188 1 98.44 256 THR A C 1
ATOM 1996 O O . THR A 1 256 ? 6 -33.5 -16.266 1 98.44 256 THR A O 1
ATOM 1999 N N . GLN A 1 257 ? 6.293 -31.312 -16.156 1 98.38 257 GLN A N 1
ATOM 2000 C CA . GLN A 1 257 ? 7.723 -31.344 -15.859 1 98.38 257 GLN A CA 1
ATOM 2001 C C . GLN A 1 257 ? 8 -30.922 -14.422 1 98.38 257 GLN A C 1
ATOM 2003 O O . GLN A 1 257 ? 7.441 -29.938 -13.93 1 98.38 257 GLN A O 1
ATOM 2008 N N . VAL A 1 258 ? 8.789 -31.703 -13.734 1 98.25 258 VAL A N 1
ATOM 2009 C CA . VAL A 1 258 ? 9.195 -31.406 -12.359 1 98.25 258 VAL A CA 1
ATOM 2010 C C . VAL A 1 258 ? 10.586 -30.781 -12.352 1 98.25 258 VAL A C 1
ATOM 2012 O O . VAL A 1 258 ? 11.539 -31.375 -12.859 1 98.25 258 VAL A O 1
ATOM 2015 N N . HIS A 1 259 ? 10.734 -29.625 -11.82 1 98.5 259 HIS A N 1
ATOM 2016 C CA . HIS A 1 259 ? 12.016 -28.938 -11.711 1 98.5 259 HIS A CA 1
ATOM 2017 C C . HIS A 1 259 ? 12.539 -28.984 -10.281 1 98.5 259 HIS A C 1
ATOM 2019 O O . HIS A 1 259 ? 11.898 -28.453 -9.367 1 98.5 259 HIS A O 1
ATOM 2025 N N . GLN A 1 260 ? 13.711 -29.594 -10.164 1 97.56 260 GLN A N 1
ATOM 2026 C CA . GLN A 1 260 ? 14.375 -29.594 -8.867 1 97.56 260 GLN A CA 1
ATOM 2027 C C . GLN A 1 260 ? 15 -28.219 -8.578 1 97.56 260 GLN A C 1
ATOM 2029 O O . GLN A 1 260 ? 15.656 -27.641 -9.445 1 97.56 260 GLN A O 1
ATOM 2034 N N . THR A 1 261 ? 14.734 -27.734 -7.398 1 97.19 261 THR A N 1
ATOM 2035 C CA . THR A 1 261 ? 15.195 -26.406 -7.012 1 97.19 261 THR A CA 1
ATOM 2036 C C . THR A 1 261 ? 15.328 -26.297 -5.492 1 97.19 261 THR A C 1
ATOM 2038 O O . THR A 1 261 ? 15.609 -27.297 -4.82 1 97.19 261 THR A O 1
ATOM 2041 N N . HIS A 1 262 ? 15.344 -25.062 -4.949 1 94.12 262 HIS A N 1
ATOM 2042 C CA . HIS A 1 262 ? 15.398 -24.844 -3.51 1 94.12 262 HIS A CA 1
ATOM 2043 C C . HIS A 1 262 ? 14.406 -23.781 -3.072 1 94.12 262 HIS A C 1
ATOM 2045 O O . HIS A 1 262 ? 13.875 -23.047 -3.908 1 94.12 262 HIS A O 1
ATOM 2051 N N . VAL A 1 263 ? 14.18 -23.719 -1.803 1 91.56 263 VAL A N 1
ATOM 2052 C CA . VAL A 1 263 ? 13.18 -22.828 -1.239 1 91.56 263 VAL A CA 1
ATOM 2053 C C . VAL A 1 263 ? 13.688 -21.391 -1.285 1 91.56 263 VAL A C 1
ATOM 2055 O O . VAL A 1 263 ? 14.625 -21.031 -0.562 1 91.56 263 VAL A O 1
ATOM 2058 N N . GLU A 1 264 ? 13.023 -20.578 -2.141 1 92.62 264 GLU A N 1
ATOM 2059 C CA . GLU A 1 264 ? 13.203 -19.125 -2.184 1 92.62 264 GLU A CA 1
ATOM 2060 C C . GLU A 1 264 ? 14.68 -18.75 -2.131 1 92.62 264 GLU A C 1
ATOM 2062 O O . GLU A 1 264 ? 15.445 -19.094 -3.033 1 92.62 264 GLU A O 1
ATOM 2067 N N . TYR A 1 265 ? 15.164 -18.188 -1.043 1 90.81 265 TYR A N 1
ATOM 2068 C CA . TYR A 1 265 ? 16.547 -17.734 -0.943 1 90.81 265 TYR A CA 1
ATOM 2069 C C . TYR A 1 265 ? 17.344 -18.609 0.011 1 90.81 265 TYR A C 1
ATOM 2071 O O . TYR A 1 265 ? 18.266 -18.141 0.687 1 90.81 265 TYR A O 1
ATOM 2079 N N . TRP A 1 266 ? 16.922 -19.906 0.079 1 88.81 266 TRP A N 1
ATOM 2080 C CA . TRP A 1 266 ? 17.578 -20.859 0.968 1 88.81 266 TRP A CA 1
ATOM 2081 C C . TRP A 1 266 ? 18 -22.109 0.205 1 88.81 266 TRP A C 1
ATOM 2083 O O . TRP A 1 266 ? 17.297 -23.125 0.214 1 88.81 266 TRP A O 1
ATOM 2093 N N . PRO A 1 267 ? 19.203 -22.094 -0.277 1 90.94 267 PRO A N 1
ATOM 2094 C CA . PRO A 1 267 ? 19.672 -23.203 -1.117 1 90.94 267 PRO A CA 1
ATOM 2095 C C . PRO A 1 267 ? 19.781 -24.516 -0.355 1 90.94 267 PRO A C 1
ATOM 2097 O O . PRO A 1 267 ? 19.766 -25.594 -0.966 1 90.94 267 PRO A O 1
ATOM 2100 N N . GLU A 1 268 ? 19.844 -24.469 0.905 1 86.44 268 GLU A N 1
ATOM 2101 C CA . GLU A 1 268 ? 20.016 -25.656 1.73 1 86.44 268 GLU A CA 1
ATOM 2102 C C . GLU A 1 268 ? 18.719 -26.453 1.841 1 86.44 268 GLU A C 1
ATOM 2104 O O . GLU A 1 268 ? 18.719 -27.609 2.254 1 86.44 268 GLU A O 1
ATOM 2109 N N . PHE A 1 269 ? 17.609 -25.844 1.462 1 88.25 269 PHE A N 1
ATOM 2110 C CA . PHE A 1 269 ? 16.312 -26.5 1.585 1 88.25 269 PHE A CA 1
ATOM 2111 C C . PHE A 1 269 ? 15.75 -26.859 0.213 1 88.25 269 PHE A C 1
ATOM 2113 O O . PHE A 1 269 ? 15.234 -26 -0.5 1 88.25 269 PHE A O 1
ATOM 2120 N N . PRO A 1 270 ? 15.758 -28.094 -0.055 1 92.56 270 PRO A N 1
ATOM 2121 C CA . PRO A 1 270 ? 15.305 -28.516 -1.378 1 92.56 270 PRO A CA 1
ATOM 2122 C C . PRO A 1 270 ? 13.812 -28.297 -1.595 1 92.56 270 PRO A C 1
ATOM 2124 O O . PRO A 1 270 ? 13.023 -28.406 -0.653 1 92.56 270 PRO A O 1
ATOM 2127 N N . ASP A 1 271 ? 13.406 -28 -2.803 1 95.56 271 ASP A N 1
ATOM 2128 C CA . ASP A 1 271 ? 12.023 -27.797 -3.23 1 95.56 271 ASP A CA 1
ATOM 2129 C C . ASP A 1 271 ? 11.836 -28.203 -4.691 1 95.56 271 ASP A C 1
ATOM 2131 O O . ASP A 1 271 ? 12.789 -28.609 -5.355 1 95.56 271 ASP A O 1
ATOM 2135 N N . ILE A 1 272 ? 10.586 -28.234 -5.094 1 96.88 272 ILE A N 1
ATOM 2136 C CA . ILE A 1 272 ? 10.305 -28.531 -6.496 1 96.88 272 ILE A CA 1
ATOM 2137 C C . ILE A 1 272 ? 9.25 -27.562 -7.023 1 96.88 272 ILE A C 1
ATOM 2139 O O . ILE A 1 272 ? 8.398 -27.078 -6.266 1 96.88 272 ILE A O 1
ATOM 2143 N N . VAL A 1 273 ? 9.367 -27.203 -8.234 1 98.44 273 VAL A N 1
ATOM 2144 C CA . VAL A 1 273 ? 8.367 -26.484 -9.016 1 98.44 273 VAL A CA 1
ATOM 2145 C C . VAL A 1 273 ? 7.812 -27.391 -10.109 1 98.44 273 VAL A C 1
ATOM 2147 O O . VAL A 1 273 ? 8.562 -28.109 -10.766 1 98.44 273 VAL A O 1
ATOM 2150 N N . THR A 1 274 ? 6.516 -27.422 -10.258 1 98.56 274 THR A N 1
ATOM 2151 C CA . THR A 1 274 ? 5.914 -28.156 -11.359 1 98.56 274 THR A CA 1
ATOM 2152 C C . THR A 1 274 ? 5.469 -27.219 -12.477 1 98.56 274 THR A C 1
ATOM 2154 O O . THR A 1 274 ? 4.949 -26.141 -12.211 1 98.56 274 THR A O 1
ATOM 2157 N N . VAL A 1 275 ? 5.77 -27.547 -13.68 1 98.88 275 VAL A N 1
ATOM 2158 C CA . VAL A 1 275 ? 5.273 -26.891 -14.883 1 98.88 275 VAL A CA 1
ATOM 2159 C C . VAL A 1 275 ? 4.406 -27.859 -15.68 1 98.88 275 VAL A C 1
ATOM 2161 O O . VAL A 1 275 ? 4.91 -28.859 -16.219 1 98.88 275 VAL A O 1
ATOM 2164 N N . SER A 1 276 ? 3.158 -27.578 -15.789 1 98.81 276 SER A N 1
ATOM 2165 C CA . SER A 1 276 ? 2.199 -28.531 -16.328 1 98.81 276 SER A CA 1
ATOM 2166 C C . SER A 1 276 ? 1.422 -27.922 -17.5 1 98.81 276 SER A C 1
ATOM 2168 O O . SER A 1 276 ? 0.7 -26.938 -17.328 1 98.81 276 SER A O 1
ATOM 2170 N N . ARG A 1 277 ? 1.506 -28.531 -18.656 1 98.56 277 ARG A N 1
ATOM 2171 C CA . ARG A 1 277 ? 0.753 -28.094 -19.828 1 98.56 277 ARG A CA 1
ATOM 2172 C C . ARG A 1 277 ? -0.551 -28.875 -19.969 1 98.56 277 ARG A C 1
ATOM 2174 O O . ARG A 1 277 ? -0.545 -30.109 -19.969 1 98.56 277 ARG A O 1
ATOM 2181 N N . PHE A 1 278 ? -1.604 -28.172 -20.062 1 98.25 278 PHE A N 1
ATOM 2182 C CA . PHE A 1 278 ? -2.932 -28.766 -20.172 1 98.25 278 PHE A CA 1
ATOM 2183 C C . PHE A 1 278 ? -3.135 -29.359 -21.562 1 98.25 278 PHE A C 1
ATOM 2185 O O . PHE A 1 278 ? -2.98 -28.672 -22.578 1 98.25 278 PHE A O 1
ATOM 2192 N N . LEU A 1 279 ? -3.486 -30.562 -21.656 1 94.62 279 LEU A N 1
ATOM 2193 C CA . LEU A 1 279 ? -3.594 -31.312 -22.906 1 94.62 279 LEU A CA 1
ATOM 2194 C C . LEU A 1 279 ? -5.023 -31.266 -23.438 1 94.62 279 LEU A C 1
ATOM 2196 O O . LEU A 1 279 ? -5.258 -31.562 -24.609 1 94.62 279 LEU A O 1
ATOM 2200 N N . GLY A 1 280 ? -5.969 -30.844 -22.75 1 85.75 280 GLY A N 1
ATOM 2201 C CA . GLY A 1 280 ? -7.355 -30.812 -23.172 1 85.75 280 GLY A CA 1
ATOM 2202 C C . GLY A 1 280 ? -8.211 -31.891 -22.516 1 85.75 280 GLY A C 1
ATOM 2203 O O . GLY A 1 280 ? -7.684 -32.875 -22 1 85.75 280 GLY A O 1
ATOM 2204 N N . MET B 1 1 ? -2.326 -44.812 25.625 1 19.7 1 MET B N 1
ATOM 2205 C CA . MET B 1 1 ? -2.609 -44.375 24.266 1 19.7 1 MET B CA 1
ATOM 2206 C C . MET B 1 1 ? -2.662 -42.844 24.172 1 19.7 1 MET B C 1
ATOM 2208 O O . MET B 1 1 ? -3.744 -42.25 24.203 1 19.7 1 MET B O 1
ATOM 2212 N N . ARG B 1 2 ? -1.793 -42 24.844 1 23.61 2 ARG B N 1
ATOM 2213 C CA . ARG B 1 2 ? -0.993 -41.188 25.75 1 23.61 2 ARG B CA 1
ATOM 2214 C C . ARG B 1 2 ? -0.377 -40 25 1 23.61 2 ARG B C 1
ATOM 2216 O O . ARG B 1 2 ? 0.437 -40.188 24.094 1 23.61 2 ARG B O 1
ATOM 2223 N N . LEU B 1 3 ? -1.252 -38.969 24.719 1 24.67 3 LEU B N 1
ATOM 2224 C CA . LEU B 1 3 ? -1.208 -37.719 23.953 1 24.67 3 LEU B CA 1
ATOM 2225 C C . LEU B 1 3 ? 0.072 -36.938 24.25 1 24.67 3 LEU B C 1
ATOM 2227 O O . LEU B 1 3 ? 0.31 -36.531 25.391 1 24.67 3 LEU B O 1
ATOM 2231 N N . SER B 1 4 ? 1.323 -37.188 23.797 1 24.03 4 SER B N 1
ATOM 2232 C CA . SER B 1 4 ? 2.682 -37.156 24.312 1 24.03 4 SER B CA 1
ATOM 2233 C C . SER B 1 4 ? 3.115 -35.719 24.656 1 24.03 4 SER B C 1
ATOM 2235 O O . SER B 1 4 ? 2.551 -34.781 24.125 1 24.03 4 SER B O 1
ATOM 2237 N N . LEU B 1 5 ? 4 -35.312 25.688 1 24.77 5 LEU B N 1
ATOM 2238 C CA . LEU B 1 5 ? 4.738 -34.438 26.578 1 24.77 5 LEU B CA 1
ATOM 2239 C C . LEU B 1 5 ? 5.473 -33.344 25.781 1 24.77 5 LEU B C 1
ATOM 2241 O O . LEU B 1 5 ? 5.789 -32.281 26.328 1 24.77 5 LEU B O 1
ATOM 2245 N N . CYS B 1 6 ? 5.961 -33.688 24.578 1 23.36 6 CYS B N 1
ATOM 2246 C CA . CYS B 1 6 ? 7.148 -33 24.062 1 23.36 6 CYS B CA 1
ATOM 2247 C C . CYS B 1 6 ? 6.812 -31.625 23.547 1 23.36 6 CYS B C 1
ATOM 2249 O O . CYS B 1 6 ? 7.707 -30.844 23.219 1 23.36 6 CYS B O 1
ATOM 2251 N N . THR B 1 7 ? 5.543 -31.422 23.188 1 25.38 7 THR B N 1
ATOM 2252 C CA . THR B 1 7 ? 5.246 -30.234 22.391 1 25.38 7 THR B CA 1
ATOM 2253 C C . THR B 1 7 ? 5.227 -28.984 23.266 1 25.38 7 THR B C 1
ATOM 2255 O O . THR B 1 7 ? 4.953 -27.891 22.781 1 25.38 7 THR B O 1
ATOM 2258 N N . ALA B 1 8 ? 5.359 -28.953 24.688 1 24.75 8 ALA B N 1
ATOM 2259 C CA . ALA B 1 8 ? 5.352 -28.078 25.859 1 24.75 8 ALA B CA 1
ATOM 2260 C C . ALA B 1 8 ? 6.531 -27.109 25.812 1 24.75 8 ALA B C 1
ATOM 2262 O O . ALA B 1 8 ? 6.402 -25.953 26.219 1 24.75 8 ALA B O 1
ATOM 2263 N N . PHE B 1 9 ? 7.805 -27.531 25.625 1 25.97 9 PHE B N 1
ATOM 2264 C CA . PHE B 1 9 ? 9.078 -26.969 26.047 1 25.97 9 PHE B CA 1
ATOM 2265 C C . PHE B 1 9 ? 9.43 -25.75 25.203 1 25.97 9 PHE B C 1
ATOM 2267 O O . PHE B 1 9 ? 10.281 -24.953 25.578 1 25.97 9 PHE B O 1
ATOM 2274 N N . LEU B 1 10 ? 8.953 -25.688 23.922 1 27.42 10 LEU B N 1
ATOM 2275 C CA . LEU B 1 10 ? 9.648 -24.734 23.062 1 27.42 10 LEU B CA 1
ATOM 2276 C C . LEU B 1 10 ? 9.086 -23.328 23.219 1 27.42 10 LEU B C 1
ATOM 2278 O O . LEU B 1 10 ? 9.5 -22.406 22.516 1 27.42 10 LEU B O 1
ATOM 2282 N N . ALA B 1 11 ? 8.094 -23.141 24.125 1 27.47 11 ALA B N 1
ATOM 2283 C CA . ALA B 1 11 ? 7.41 -21.875 24.375 1 27.47 11 ALA B CA 1
ATOM 2284 C C . ALA B 1 11 ? 8.336 -20.875 25.062 1 27.47 11 ALA B C 1
ATOM 2286 O O . ALA B 1 11 ? 8.258 -19.672 24.812 1 27.47 11 ALA B O 1
ATOM 2287 N N . VAL B 1 12 ? 9.203 -21.281 26.062 1 28.88 12 VAL B N 1
ATOM 2288 C CA . VAL B 1 12 ? 10.031 -20.547 27.016 1 28.88 12 VAL B CA 1
ATOM 2289 C C . VAL B 1 12 ? 11.125 -19.797 26.266 1 28.88 12 VAL B C 1
ATOM 2291 O O . VAL B 1 12 ? 11.336 -18.594 26.5 1 28.88 12 VAL B O 1
ATOM 2294 N N . PRO B 1 13 ? 11.773 -20.453 25.422 1 29.81 13 PRO B N 1
ATOM 2295 C CA . PRO B 1 13 ? 13 -19.812 24.938 1 29.81 13 PRO B CA 1
ATOM 2296 C C . PRO B 1 13 ? 12.727 -18.641 24 1 29.81 13 PRO B C 1
ATOM 2298 O O . PRO B 1 13 ? 13.469 -17.656 24 1 29.81 13 PRO B O 1
ATOM 2301 N N . ALA B 1 14 ? 11.562 -18.688 23.328 1 30.59 14 ALA B N 1
ATOM 2302 C CA . ALA B 1 14 ? 11.422 -17.672 22.281 1 30.59 14 ALA B CA 1
ATOM 2303 C C . ALA B 1 14 ? 11.094 -16.312 22.875 1 30.59 14 ALA B C 1
ATOM 2305 O O . ALA B 1 14 ? 11.539 -15.273 22.375 1 30.59 14 ALA B O 1
ATOM 2306 N N . ALA B 1 15 ? 10.383 -16.156 23.953 1 29.45 15 ALA B N 1
ATOM 2307 C CA . ALA B 1 15 ? 10.148 -14.945 24.734 1 29.45 15 ALA B CA 1
ATOM 2308 C C . ALA B 1 15 ? 11.461 -14.383 25.281 1 29.45 15 ALA B C 1
ATOM 2310 O O . ALA B 1 15 ? 11.664 -13.164 25.281 1 29.45 15 ALA B O 1
ATOM 2311 N N . LEU B 1 16 ? 12.297 -15.18 25.75 1 30.69 16 LEU B N 1
ATOM 2312 C CA . LEU B 1 16 ? 13.578 -14.805 26.359 1 30.69 16 LEU B CA 1
ATOM 2313 C C . LEU B 1 16 ? 14.5 -14.172 25.312 1 30.69 16 LEU B C 1
ATOM 2315 O O . LEU B 1 16 ? 15.211 -13.211 25.625 1 30.69 16 LEU B O 1
ATOM 2319 N N . LEU B 1 17 ? 14.289 -14.602 24.078 1 32.75 17 LEU B N 1
ATOM 2320 C CA . LEU B 1 17 ? 15.266 -14.148 23.078 1 32.75 17 LEU B CA 1
ATOM 2321 C C . LEU B 1 17 ? 14.953 -12.719 22.641 1 32.75 17 LEU B C 1
ATOM 2323 O O . LEU B 1 17 ? 15.867 -11.914 22.453 1 32.75 17 LEU B O 1
ATOM 2327 N N . ALA B 1 18 ? 13.703 -12.289 22.578 1 32.53 18 ALA B N 1
ATOM 2328 C CA . ALA B 1 18 ? 13.414 -10.922 22.156 1 32.53 18 ALA B CA 1
ATOM 2329 C C . ALA B 1 18 ? 13.977 -9.914 23.156 1 32.53 18 ALA B C 1
ATOM 2331 O O . ALA B 1 18 ? 14.492 -8.867 22.75 1 32.53 18 ALA B O 1
ATOM 2332 N N . VAL B 1 19 ? 13.875 -10.102 24.312 1 32.53 19 VAL B N 1
ATOM 2333 C CA . VAL B 1 19 ? 14.5 -9.266 25.344 1 32.53 19 VAL B CA 1
ATOM 2334 C C . VAL B 1 19 ? 16.016 -9.273 25.156 1 32.53 19 VAL B C 1
ATOM 2336 O O . VAL B 1 19 ? 16.672 -8.227 25.25 1 32.53 19 VAL B O 1
ATOM 2339 N N . VAL B 1 20 ? 16.547 -10.406 24.797 1 34.12 20 VAL B N 1
ATOM 2340 C CA . VAL B 1 20 ? 18 -10.547 24.656 1 34.12 20 VAL B CA 1
ATOM 2341 C C . VAL B 1 20 ? 18.469 -9.828 23.391 1 34.12 20 VAL B C 1
ATOM 2343 O O . VAL B 1 20 ? 19.547 -9.25 23.359 1 34.12 20 VAL B O 1
ATOM 2346 N N . LEU B 1 21 ? 17.547 -9.727 22.359 1 35.81 21 LEU B N 1
ATOM 2347 C CA . LEU B 1 21 ? 18.031 -9.164 21.109 1 35.81 21 LEU B CA 1
ATOM 2348 C C . LEU B 1 21 ? 18.062 -7.641 21.172 1 35.81 21 LEU B C 1
ATOM 2350 O O . LEU B 1 21 ? 18.688 -6.996 20.312 1 35.81 21 LEU B O 1
ATOM 2354 N N . GLN B 1 22 ? 17.328 -6.922 21.891 1 30.34 22 GLN B N 1
ATOM 2355 C CA . GLN B 1 22 ? 17.469 -5.477 22.016 1 30.34 22 GLN B CA 1
ATOM 2356 C C . GLN B 1 22 ? 18.891 -5.094 22.422 1 30.34 22 GLN B C 1
ATOM 2358 O O . GLN B 1 22 ? 19.422 -4.09 21.938 1 30.34 22 GLN B O 1
ATOM 2363 N N . ASP B 1 23 ? 19.453 -5.414 23.469 1 28.98 23 ASP B N 1
ATOM 2364 C CA . ASP B 1 23 ? 20.828 -5.145 23.844 1 28.98 23 ASP B CA 1
ATOM 2365 C C . ASP B 1 23 ? 21.641 -6.438 23.906 1 28.98 23 ASP B C 1
ATOM 2367 O O . ASP B 1 23 ? 21.906 -6.953 25 1 28.98 23 ASP B O 1
ATOM 2371 N N . PRO B 1 24 ? 21.609 -7.113 22.656 1 32.97 24 PRO B N 1
ATOM 2372 C CA . PRO B 1 24 ? 22.344 -8.375 22.719 1 32.97 24 PRO B CA 1
ATOM 2373 C C . PRO B 1 24 ? 23.75 -8.211 23.266 1 32.97 24 PRO B C 1
ATOM 2375 O O . PRO B 1 24 ? 24.453 -9.203 23.484 1 32.97 24 PRO B O 1
ATOM 2378 N N . LYS B 1 25 ? 24.203 -6.934 23.188 1 35.78 25 LYS B N 1
ATOM 2379 C CA . LYS B 1 25 ? 25.609 -6.828 23.594 1 35.78 25 LYS B CA 1
ATOM 2380 C C . LYS B 1 25 ? 25.812 -7.297 25.031 1 35.78 25 LYS B C 1
ATOM 2382 O O . LYS B 1 25 ? 26.859 -7.844 25.359 1 35.78 25 LYS B O 1
ATOM 2387 N N . GLY B 1 26 ? 25.016 -6.793 25.75 1 30.67 26 GLY B N 1
ATOM 2388 C CA . GLY B 1 26 ? 25.391 -7.082 27.109 1 30.67 26 GLY B CA 1
ATOM 2389 C C . GLY B 1 26 ? 25.344 -8.562 27.453 1 30.67 26 GLY B C 1
ATOM 2390 O O . GLY B 1 26 ? 26.281 -9.102 28.031 1 30.67 26 GLY B O 1
ATOM 2391 N N . ILE B 1 27 ? 24.141 -9.242 27.344 1 29.73 27 ILE B N 1
ATOM 2392 C CA . ILE B 1 27 ? 24.219 -10.57 27.953 1 29.73 27 ILE B CA 1
ATOM 2393 C C . ILE B 1 27 ? 24.906 -11.531 26.984 1 29.73 27 ILE B C 1
ATOM 2395 O O . ILE B 1 27 ? 25.719 -12.359 27.391 1 29.73 27 ILE B O 1
ATOM 2399 N N . LEU B 1 28 ? 24.266 -11.844 25.688 1 33.47 28 LEU B N 1
ATOM 2400 C CA . LEU B 1 28 ? 24.922 -12.969 25.031 1 33.47 28 LEU B CA 1
ATOM 2401 C C . LEU B 1 28 ? 26.25 -12.547 24.406 1 33.47 28 LEU B C 1
ATOM 2403 O O . LEU B 1 28 ? 26.281 -11.656 23.547 1 33.47 28 LEU B O 1
ATOM 2407 N N . GLY B 1 29 ? 27.375 -12.477 25.141 1 29.23 29 GLY B N 1
ATOM 2408 C CA . GLY B 1 29 ? 28.766 -12.406 24.766 1 29.23 29 GLY B CA 1
ATOM 2409 C C . GLY B 1 29 ? 29.047 -13.008 23.391 1 29.23 29 GLY B C 1
ATOM 2410 O O . GLY B 1 29 ? 28.156 -13.57 22.766 1 29.23 29 GLY B O 1
ATOM 2411 N N . HIS B 1 30 ? 30.375 -13.172 22.938 1 32.97 30 HIS B N 1
ATOM 2412 C CA . HIS B 1 30 ? 31.234 -13.492 21.812 1 32.97 30 HIS B CA 1
ATOM 2413 C C . HIS B 1 30 ? 30.797 -14.781 21.125 1 32.97 30 HIS B C 1
ATOM 2415 O O . HIS B 1 30 ? 31.219 -15.07 20 1 32.97 30 HIS B O 1
ATOM 2421 N N . THR B 1 31 ? 30.5 -15.859 21.938 1 29.12 31 THR B N 1
ATOM 2422 C CA . THR B 1 31 ? 30.594 -17.234 21.469 1 29.12 31 THR B CA 1
ATOM 2423 C C . THR B 1 31 ? 29.391 -17.594 20.594 1 29.12 31 THR B C 1
ATOM 2425 O O . THR B 1 31 ? 29.5 -18.438 19.703 1 29.12 31 THR B O 1
ATOM 2428 N N . LEU B 1 32 ? 28.188 -17.375 21.125 1 36.41 32 LEU B N 1
ATOM 2429 C CA . LEU B 1 32 ? 27.125 -18.062 20.406 1 36.41 32 LEU B CA 1
ATOM 2430 C C . LEU B 1 32 ? 26.766 -17.344 19.109 1 36.41 32 LEU B C 1
ATOM 2432 O O . LEU B 1 32 ? 26.109 -16.297 19.125 1 36.41 32 LEU B O 1
ATOM 2436 N N . GLY B 1 33 ? 27.75 -17.219 18.188 1 29.58 33 GLY B N 1
ATOM 2437 C CA . GLY B 1 33 ? 27.812 -16.609 16.875 1 29.58 33 GLY B CA 1
ATOM 2438 C C . GLY B 1 33 ? 26.562 -16.828 16.047 1 29.58 33 GLY B C 1
ATOM 2439 O O . GLY B 1 33 ? 25.719 -15.938 15.945 1 29.58 33 GLY B O 1
ATOM 2440 N N . ARG B 1 34 ? 26.641 -17.969 15.297 1 35.94 34 ARG B N 1
ATOM 2441 C CA . ARG B 1 34 ? 25.734 -18.234 14.18 1 35.94 34 ARG B CA 1
ATOM 2442 C C . ARG B 1 34 ? 24.312 -18.5 14.672 1 35.94 34 ARG B C 1
ATOM 2444 O O . ARG B 1 34 ? 23.344 -17.969 14.117 1 35.94 34 ARG B O 1
ATOM 2451 N N . PRO B 1 35 ? 24.172 -19.297 15.672 1 33.16 35 PRO B N 1
ATOM 2452 C CA . PRO B 1 35 ? 22.797 -19.547 16.109 1 33.16 35 PRO B CA 1
ATOM 2453 C C . PRO B 1 35 ? 22.125 -18.312 16.688 1 33.16 35 PRO B C 1
ATOM 2455 O O . PRO B 1 35 ? 20.922 -18.125 16.531 1 33.16 35 PRO B O 1
ATOM 2458 N N . VAL B 1 36 ? 22.875 -17.438 17.312 1 36 36 VAL B N 1
ATOM 2459 C CA . VAL B 1 36 ? 22.297 -16.203 17.844 1 36 36 VAL B CA 1
ATOM 2460 C C . VAL B 1 36 ? 21.828 -15.328 16.688 1 36 36 VAL B C 1
ATOM 2462 O O . VAL B 1 36 ? 20.75 -14.734 16.75 1 36 36 VAL B O 1
ATOM 2465 N N . GLU B 1 37 ? 22.672 -15.305 15.633 1 37 37 GLU B N 1
ATOM 2466 C CA . GLU B 1 37 ? 22.203 -14.562 14.469 1 37 37 GLU B CA 1
ATOM 2467 C C . GLU B 1 37 ? 20.906 -15.156 13.922 1 37 37 GLU B C 1
ATOM 2469 O O . GLU B 1 37 ? 19.984 -14.422 13.555 1 37 37 GLU B O 1
ATOM 2474 N N . ILE B 1 38 ? 20.906 -16.453 13.906 1 34.53 38 ILE B N 1
ATOM 2475 C CA . ILE B 1 38 ? 19.688 -17.109 13.453 1 34.53 38 ILE B CA 1
ATOM 2476 C C . ILE B 1 38 ? 18.562 -16.844 14.453 1 34.53 38 ILE B C 1
ATOM 2478 O O . ILE B 1 38 ? 17.453 -16.469 14.062 1 34.53 38 ILE B O 1
ATOM 2482 N N . ALA B 1 39 ? 18.875 -16.969 15.727 1 33.16 39 ALA B N 1
ATOM 2483 C CA . ALA B 1 39 ? 17.859 -16.719 16.75 1 33.16 39 ALA B CA 1
ATOM 2484 C C . ALA B 1 39 ? 17.422 -15.258 16.75 1 33.16 39 ALA B C 1
ATOM 2486 O O . ALA B 1 39 ? 16.234 -14.961 16.875 1 33.16 39 ALA B O 1
ATOM 2487 N N . VAL B 1 40 ? 18.375 -14.352 16.703 1 37.69 40 VAL B N 1
ATOM 2488 C CA . VAL B 1 40 ? 18.031 -12.938 16.562 1 37.69 40 VAL B CA 1
ATOM 2489 C C . VAL B 1 40 ? 17.203 -12.742 15.297 1 37.69 40 VAL B C 1
ATOM 2491 O O . VAL B 1 40 ? 16.203 -12.008 15.312 1 37.69 40 VAL B O 1
ATOM 2494 N N . ASN B 1 41 ? 17.688 -13.43 14.242 1 36.84 41 ASN B N 1
ATOM 2495 C CA . ASN B 1 41 ? 16.906 -13.375 13.008 1 36.84 41 ASN B CA 1
ATOM 2496 C C . ASN B 1 41 ? 15.555 -14.055 13.172 1 36.84 41 ASN B C 1
ATOM 2498 O O . ASN B 1 41 ? 14.547 -13.555 12.664 1 36.84 41 ASN B O 1
ATOM 2502 N N . LEU B 1 42 ? 15.594 -15.109 13.828 1 37.12 42 LEU B N 1
ATOM 2503 C CA . LEU B 1 42 ? 14.32 -15.75 14.133 1 37.12 42 LEU B CA 1
ATOM 2504 C C . LEU B 1 42 ? 13.523 -14.914 15.133 1 37.12 42 LEU B C 1
ATOM 2506 O O . LEU B 1 42 ? 12.297 -14.805 15.016 1 37.12 42 LEU B O 1
ATOM 2510 N N . ALA B 1 43 ? 14.125 -14.438 16.109 1 37.12 43 ALA B N 1
ATOM 2511 C CA . ALA B 1 43 ? 13.477 -13.578 17.094 1 37.12 43 ALA B CA 1
ATOM 2512 C C . ALA B 1 43 ? 12.93 -12.312 16.438 1 37.12 43 ALA B C 1
ATOM 2514 O O . ALA B 1 43 ? 11.922 -11.758 16.891 1 37.12 43 ALA B O 1
ATOM 2515 N N . LYS B 1 44 ? 13.688 -11.844 15.516 1 38.22 44 LYS B N 1
ATOM 2516 C CA . LYS B 1 44 ? 13.164 -10.836 14.602 1 38.22 44 LYS B CA 1
ATOM 2517 C C . LYS B 1 44 ? 11.953 -11.352 13.836 1 38.22 44 LYS B C 1
ATOM 2519 O O . LYS B 1 44 ? 11.195 -10.578 13.25 1 38.22 44 LYS B O 1
ATOM 2524 N N . ILE B 1 45 ? 11.961 -12.531 13.734 1 35.62 45 ILE B N 1
ATOM 2525 C CA . ILE B 1 45 ? 10.781 -13.227 13.234 1 35.62 45 ILE B CA 1
ATOM 2526 C C . ILE B 1 45 ? 9.664 -13.148 14.266 1 35.62 45 ILE B C 1
ATOM 2528 O O . ILE B 1 45 ? 8.547 -13.625 14.023 1 35.62 45 ILE B O 1
ATOM 2532 N N . GLY B 1 46 ? 9.969 -12.82 15.445 1 37.38 46 GLY B N 1
ATOM 2533 C CA . GLY B 1 46 ? 9.008 -12.516 16.5 1 37.38 46 GLY B CA 1
ATOM 2534 C C . GLY B 1 46 ? 7.68 -12 15.969 1 37.38 46 GLY B C 1
ATOM 2535 O O . GLY B 1 46 ? 6.621 -12.484 16.375 1 37.38 46 GLY B O 1
ATOM 2536 N N . PRO B 1 47 ? 7.809 -11.156 15.062 1 39.16 47 PRO B N 1
ATOM 2537 C CA . PRO B 1 47 ? 6.582 -10.82 14.336 1 39.16 47 PRO B CA 1
ATOM 2538 C C . PRO B 1 47 ? 5.902 -12.047 13.727 1 39.16 47 PRO B C 1
ATOM 2540 O O . PRO B 1 47 ? 4.738 -11.977 13.328 1 39.16 47 PRO B O 1
ATOM 2543 N N . TYR B 1 48 ? 6.402 -13.031 13.75 1 36.84 48 TYR B N 1
ATOM 2544 C CA . TYR B 1 48 ? 5.75 -14.281 13.391 1 36.84 48 TYR B CA 1
ATOM 2545 C C . TYR B 1 48 ? 4.656 -14.633 14.391 1 36.84 48 TYR B C 1
ATOM 2547 O O . TYR B 1 48 ? 3.711 -15.352 14.062 1 36.84 48 TYR B O 1
ATOM 2555 N N . ILE B 1 49 ? 4.941 -14.375 15.617 1 36.28 49 ILE B N 1
ATOM 2556 C CA . ILE B 1 49 ? 3.875 -14.414 16.609 1 36.28 49 ILE B CA 1
ATOM 2557 C C . ILE B 1 49 ? 2.719 -13.523 16.172 1 36.28 49 ILE B C 1
ATOM 2559 O O . ILE B 1 49 ? 1.552 -13.844 16.406 1 36.28 49 ILE B O 1
ATOM 2563 N N . VAL B 1 50 ? 3.092 -12.375 15.562 1 41.19 50 VAL B N 1
ATOM 2564 C CA . VAL B 1 50 ? 2.154 -11.586 14.773 1 41.19 50 VAL B CA 1
ATOM 2565 C C . VAL B 1 50 ? 1.525 -12.453 13.688 1 41.19 50 VAL B C 1
ATOM 2567 O O . VAL B 1 50 ? 0.522 -12.07 13.078 1 41.19 50 VAL B O 1
ATOM 2570 N N . PHE B 1 51 ? 2.154 -13.578 13.5 1 42.44 51 PHE B N 1
ATOM 2571 C CA . PHE B 1 51 ? 1.758 -14.539 12.484 1 42.44 51 PHE B CA 1
ATOM 2572 C C . PHE B 1 51 ? 0.306 -14.961 12.672 1 42.44 51 PHE B C 1
ATOM 2574 O O . PHE B 1 51 ? -0.399 -15.227 11.695 1 42.44 51 PHE B O 1
ATOM 2581 N N . GLY B 1 52 ? 0.002 -15.008 14.031 1 43.12 52 GLY B N 1
ATOM 2582 C CA . GLY B 1 52 ? -1.396 -15.383 14.156 1 43.12 52 GLY B CA 1
ATOM 2583 C C . GLY B 1 52 ? -2.352 -14.234 13.914 1 43.12 52 GLY B C 1
ATOM 2584 O O . GLY B 1 52 ? -3.559 -14.445 13.773 1 43.12 52 GLY B O 1
ATOM 2585 N N . LEU B 1 53 ? -1.686 -13.07 13.844 1 51.03 53 LEU B N 1
ATOM 2586 C CA . LEU B 1 53 ? -2.602 -11.953 13.648 1 51.03 53 LEU B CA 1
ATOM 2587 C C . LEU B 1 53 ? -2.598 -11.5 12.188 1 51.03 53 LEU B C 1
ATOM 2589 O O . LEU B 1 53 ? -1.546 -11.469 11.547 1 51.03 53 LEU B O 1
ATOM 2593 N N . SER B 1 54 ? -3.818 -11.289 11.734 1 60.25 54 SER B N 1
ATOM 2594 C CA . SER B 1 54 ? -3.939 -10.727 10.391 1 60.25 54 SER B CA 1
ATOM 2595 C C . SER B 1 54 ? -3.393 -9.305 10.328 1 60.25 54 SER B C 1
ATOM 2597 O O . SER B 1 54 ? -3.281 -8.633 11.359 1 60.25 54 SER B O 1
ATOM 2599 N N . SER B 1 55 ? -2.898 -8.922 9.289 1 65.81 55 SER B N 1
ATOM 2600 C CA . SER B 1 55 ? -2.363 -7.582 9.078 1 65.81 55 SER B CA 1
ATOM 2601 C C . SER B 1 55 ? -3.363 -6.516 9.516 1 65.81 55 SER B C 1
ATOM 2603 O O . SER B 1 55 ? -2.977 -5.484 10.062 1 65.81 55 SER B O 1
ATOM 2605 N N . THR B 1 56 ? -4.625 -6.793 9.328 1 67.5 56 THR B N 1
ATOM 2606 C CA . THR B 1 56 ? -5.652 -5.809 9.641 1 67.5 56 THR B CA 1
ATOM 2607 C C . THR B 1 56 ? -5.871 -5.715 11.148 1 67.5 56 THR B C 1
ATOM 2609 O O . THR B 1 56 ? -6.418 -4.73 11.641 1 67.5 56 THR B O 1
AT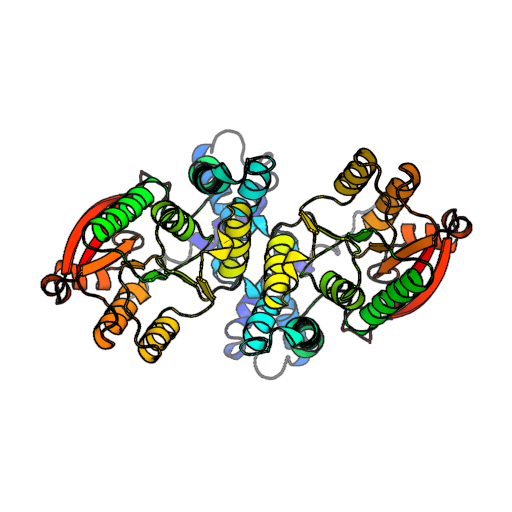OM 2612 N N . GLN B 1 57 ? -5.461 -6.738 11.742 1 59.91 57 GLN B N 1
ATOM 2613 C CA . GLN B 1 57 ? -5.59 -6.727 13.195 1 59.91 57 GLN B CA 1
ATOM 2614 C C . GLN B 1 57 ? -4.461 -5.93 13.836 1 59.91 57 GLN B C 1
ATOM 2616 O O . GLN B 1 57 ? -4.645 -5.328 14.898 1 59.91 57 GLN B O 1
ATOM 2621 N N . VAL B 1 58 ? -3.496 -5.914 13.125 1 68.06 58 VAL B N 1
ATOM 2622 C CA . VAL B 1 58 ? -2.309 -5.293 13.695 1 68.06 58 VAL B CA 1
ATOM 2623 C C . VAL B 1 58 ? -2.281 -3.807 13.336 1 68.06 58 VAL B C 1
ATOM 2625 O O . VAL B 1 58 ? -1.834 -2.98 14.141 1 68.06 58 VAL B O 1
ATOM 2628 N N . HIS B 1 59 ? -2.842 -3.475 12.227 1 79.12 59 HIS B N 1
ATOM 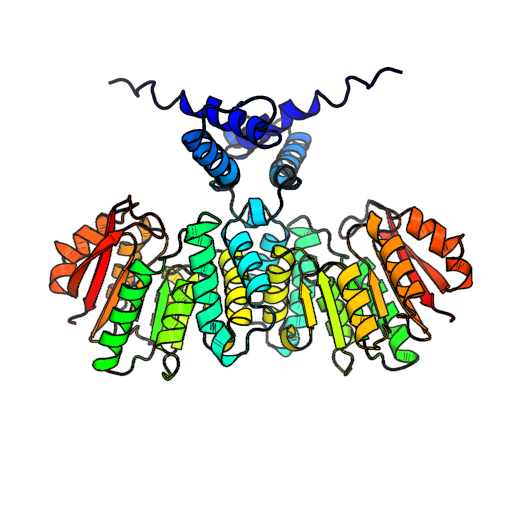2629 C CA . HIS B 1 59 ? -2.779 -2.104 11.734 1 79.12 59 HIS B CA 1
ATOM 2630 C C . HIS B 1 59 ? -4.168 -1.585 11.367 1 79.12 59 HIS B C 1
ATOM 2632 O O . HIS B 1 59 ? -4.707 -1.932 10.32 1 79.12 59 HIS B O 1
ATOM 2638 N N . PRO B 1 60 ? -4.703 -0.696 12.188 1 81.62 60 PRO B N 1
ATOM 2639 C CA . PRO B 1 60 ? -6.055 -0.199 11.922 1 81.62 60 PRO B CA 1
ATOM 2640 C C . PRO B 1 60 ? -6.18 0.47 10.555 1 81.62 60 PRO B C 1
ATOM 2642 O O . PRO B 1 60 ? -7.242 0.417 9.93 1 81.62 60 PRO B O 1
ATOM 2645 N N . GLN B 1 61 ? -5.121 1.098 10.086 1 90.19 61 GLN B N 1
ATOM 2646 C CA . GLN B 1 61 ? -5.176 1.747 8.781 1 90.19 61 GLN B CA 1
ATOM 2647 C C . GLN B 1 61 ? -5.406 0.729 7.672 1 90.19 61 GLN B C 1
ATOM 2649 O O . GLN B 1 61 ? -6.09 1.021 6.688 1 90.19 61 GLN B O 1
ATOM 2654 N N . LEU B 1 62 ? -4.879 -0.488 7.852 1 91.44 62 LEU B N 1
ATOM 2655 C CA . LEU B 1 62 ? -5.125 -1.541 6.875 1 91.44 62 LEU B CA 1
ATOM 2656 C C . LEU B 1 62 ? -6.57 -2.016 6.938 1 91.44 62 LEU B C 1
ATOM 2658 O O . LEU B 1 62 ? -7.184 -2.289 5.902 1 91.44 62 LEU B O 1
ATOM 2662 N N . ALA B 1 63 ? -7.082 -2.104 8.164 1 89.12 63 ALA B N 1
ATOM 2663 C CA . ALA B 1 63 ? -8.484 -2.477 8.32 1 89.12 63 ALA B CA 1
ATOM 2664 C C . ALA B 1 63 ? -9.406 -1.445 7.672 1 89.12 63 ALA B C 1
ATOM 2666 O O . ALA B 1 63 ? -10.391 -1.805 7.02 1 89.12 63 ALA B O 1
ATOM 2667 N N . ALA B 1 64 ? -9.102 -0.208 7.863 1 94.5 64 ALA B N 1
ATOM 2668 C CA . ALA B 1 64 ? -9.883 0.867 7.262 1 94.5 64 ALA B CA 1
ATOM 2669 C C . ALA B 1 64 ? -9.812 0.808 5.738 1 94.5 64 ALA B C 1
ATOM 2671 O O . ALA B 1 64 ? -10.836 0.961 5.059 1 94.5 64 ALA B O 1
ATOM 2672 N N . LEU B 1 65 ? -8.602 0.611 5.215 1 96.88 65 LEU B N 1
ATOM 2673 C CA . LEU B 1 65 ? -8.445 0.508 3.768 1 96.88 65 LEU B CA 1
ATOM 2674 C C . LEU B 1 65 ? -9.258 -0.658 3.215 1 96.88 65 LEU B C 1
ATOM 2676 O O . LEU B 1 65 ? -9.922 -0.525 2.182 1 96.88 65 LEU B O 1
ATOM 2680 N N . ASP B 1 66 ? -9.133 -1.796 3.895 1 94.88 66 ASP B N 1
ATOM 2681 C CA . ASP B 1 66 ? -9.891 -2.971 3.479 1 94.88 66 ASP B CA 1
ATOM 2682 C C . ASP B 1 66 ? -11.383 -2.662 3.404 1 94.88 66 ASP B C 1
ATOM 2684 O O . ASP B 1 66 ? -12.055 -3.035 2.439 1 94.88 66 ASP B O 1
ATOM 2688 N N . TYR B 1 67 ? -11.906 -1.945 4.406 1 95 67 TYR B N 1
ATOM 2689 C CA . TYR B 1 67 ? -13.297 -1.522 4.48 1 95 67 TYR B CA 1
ATOM 2690 C C . TYR B 1 67 ? -13.656 -0.615 3.312 1 95 67 TYR B C 1
ATOM 2692 O O . TYR B 1 67 ? -14.719 -0.766 2.703 1 95 67 TYR B O 1
ATOM 2700 N N . VAL B 1 68 ? -12.766 0.258 2.979 1 97.81 68 VAL B N 1
ATOM 2701 C CA . VAL B 1 68 ? -13.008 1.196 1.888 1 97.81 68 VAL B CA 1
ATOM 2702 C C . VAL B 1 68 ? -13.023 0.446 0.557 1 97.81 68 VAL B C 1
ATOM 2704 O O . VAL B 1 68 ? -13.898 0.684 -0.282 1 97.81 68 VAL B O 1
ATOM 2707 N N . ILE B 1 69 ? -12.023 -0.468 0.355 1 95.94 69 ILE B N 1
ATOM 2708 C CA . ILE B 1 69 ? -11.938 -1.206 -0.9 1 95.94 69 ILE B CA 1
ATOM 2709 C C . ILE B 1 69 ? -13.227 -1.991 -1.128 1 95.94 69 ILE B C 1
ATOM 2711 O O . ILE B 1 69 ? -13.789 -1.969 -2.225 1 95.94 69 ILE B O 1
ATOM 2715 N N . ASP B 1 70 ? -13.727 -2.604 -0.107 1 94.25 70 ASP B N 1
ATOM 2716 C CA . ASP B 1 70 ? -14.953 -3.391 -0.214 1 94.25 70 ASP B CA 1
ATOM 2717 C C . ASP B 1 70 ? -16.156 -2.496 -0.492 1 94.25 70 ASP B C 1
ATOM 2719 O O . ASP B 1 70 ? -17.047 -2.861 -1.269 1 94.25 70 ASP B O 1
ATOM 2723 N N . GLY B 1 71 ? -16.156 -1.302 0.137 1 95.88 71 GLY B N 1
ATOM 2724 C CA . GLY B 1 71 ? -17.328 -0.431 0.071 1 95.88 71 GLY B CA 1
ATOM 2725 C C . GLY B 1 71 ? -17.375 0.409 -1.191 1 95.88 71 GLY B C 1
ATOM 2726 O O . GLY B 1 71 ? -18.406 0.978 -1.527 1 95.88 71 GLY B O 1
ATOM 2727 N N . ILE B 1 72 ? -16.281 0.478 -1.777 1 96.44 72 ILE B N 1
ATOM 2728 C CA . ILE B 1 72 ? -16.219 1.406 -2.902 1 96.44 72 ILE B CA 1
ATOM 2729 C C . ILE B 1 72 ? -16.344 0.635 -4.215 1 96.44 72 ILE B C 1
ATOM 2731 O O . ILE B 1 72 ? -16.375 1.233 -5.293 1 96.44 72 ILE B O 1
ATOM 2735 N N . GLU B 1 73 ? -16.578 -0.707 -3.984 1 86.88 73 GLU B N 1
ATOM 2736 C CA . GLU B 1 73 ? -16.75 -1.558 -5.156 1 86.88 73 GLU B CA 1
ATOM 2737 C C . GLU B 1 73 ? -18 -1.16 -5.945 1 86.88 73 GLU B C 1
ATOM 2739 O O . GLU B 1 73 ? -19.047 -0.904 -5.363 1 86.88 73 GLU B O 1
ATOM 2744 N N . ASN B 1 74 ? -18.047 -0.731 -7.105 1 90.06 74 ASN B N 1
ATOM 2745 C CA . ASN B 1 74 ? -19.141 -0.432 -8.016 1 90.06 74 ASN B CA 1
ATOM 2746 C C . ASN B 1 74 ? -19.547 1.037 -7.949 1 90.06 74 ASN B C 1
ATOM 2748 O O . ASN B 1 74 ? -20.609 1.417 -8.438 1 90.06 74 ASN B O 1
ATOM 2752 N N . VAL B 1 75 ? -18.828 1.814 -7.168 1 95 75 VAL B N 1
ATOM 2753 C CA . VAL B 1 75 ? -19.094 3.252 -7.129 1 95 75 VAL B CA 1
ATOM 2754 C C . VAL B 1 75 ? -18.516 3.91 -8.383 1 95 75 VAL B C 1
ATOM 2756 O O . VAL B 1 75 ? -17.391 3.598 -8.797 1 95 75 VAL B O 1
ATOM 2759 N N . SER B 1 76 ? -19.312 4.754 -8.945 1 95.56 76 SER B N 1
ATOM 2760 C CA . SER B 1 76 ? -18.844 5.457 -10.133 1 95.56 76 SER B CA 1
ATOM 2761 C C . SER B 1 76 ? -17.625 6.32 -9.828 1 95.56 76 SER B C 1
ATOM 2763 O O . SER B 1 76 ? -17.484 6.809 -8.703 1 95.56 76 SER B O 1
ATOM 2765 N N . GLU B 1 77 ? -16.781 6.504 -10.805 1 93.44 77 GLU B N 1
ATOM 2766 C CA . GLU B 1 77 ? -15.492 7.172 -10.641 1 93.44 77 GLU B CA 1
ATOM 2767 C C . GLU B 1 77 ? -15.672 8.578 -10.07 1 93.44 77 GLU B C 1
ATOM 2769 O O . GLU B 1 77 ? -14.898 9.008 -9.211 1 93.44 77 GLU B O 1
ATOM 2774 N N . GLU B 1 78 ? -16.734 9.289 -10.484 1 94.25 78 GLU B N 1
ATOM 2775 C CA . GLU B 1 78 ? -16.938 10.688 -10.109 1 94.25 78 GLU B CA 1
ATOM 2776 C C . GLU B 1 78 ? -17.312 10.812 -8.641 1 94.25 78 GLU B C 1
ATOM 2778 O O . GLU B 1 78 ? -17.156 11.883 -8.047 1 94.25 78 GLU B O 1
ATOM 2783 N N . LEU B 1 79 ? -17.75 9.711 -8.086 1 97.56 79 LEU B N 1
ATOM 2784 C CA . LEU B 1 79 ? -18.25 9.758 -6.719 1 97.56 79 LEU B CA 1
ATOM 2785 C C . LEU B 1 79 ? -17.266 9.102 -5.754 1 97.56 79 LEU B C 1
ATOM 2787 O O . LEU B 1 79 ? -17.484 9.117 -4.539 1 97.56 79 LEU B O 1
ATOM 2791 N N . ARG B 1 80 ? -16.172 8.547 -6.254 1 98.06 80 ARG B N 1
ATOM 2792 C CA . ARG B 1 80 ? -15.305 7.684 -5.461 1 98.06 80 ARG B CA 1
ATOM 2793 C C . ARG B 1 80 ? -14.555 8.477 -4.391 1 98.06 80 ARG B C 1
ATOM 2795 O O . ARG B 1 80 ? -14.336 7.977 -3.285 1 98.06 80 ARG B O 1
ATOM 2802 N N . LEU B 1 81 ? -14.172 9.711 -4.758 1 98.5 81 LEU B N 1
ATOM 2803 C CA . LEU B 1 81 ? -13.453 10.516 -3.781 1 98.5 81 LEU B CA 1
ATOM 2804 C C . LEU B 1 81 ? -14.305 10.773 -2.545 1 98.5 81 LEU B C 1
ATOM 2806 O O . LEU B 1 81 ? -13.883 10.492 -1.422 1 98.5 81 LEU B O 1
ATOM 2810 N N . ASP B 1 82 ? -15.492 11.25 -2.75 1 98.56 82 ASP B N 1
ATOM 2811 C CA . ASP B 1 82 ? -16.406 11.523 -1.64 1 98.56 82 ASP B CA 1
ATOM 2812 C C . ASP B 1 82 ? -16.75 10.25 -0.881 1 98.56 82 ASP B C 1
ATOM 2814 O O . ASP B 1 82 ? -16.797 10.242 0.351 1 98.56 82 ASP B O 1
ATOM 2818 N N . LYS B 1 83 ? -16.984 9.211 -1.646 1 98.69 83 LYS B N 1
ATOM 2819 C CA . LYS B 1 83 ? -17.344 7.941 -1.022 1 98.69 83 LYS B CA 1
ATOM 2820 C C . LYS B 1 83 ? -16.203 7.422 -0.151 1 98.69 83 LYS B C 1
ATOM 2822 O O . LYS B 1 83 ? -16.438 6.879 0.931 1 98.69 83 LYS B O 1
ATOM 2827 N N . ALA B 1 84 ? -14.953 7.496 -0.628 1 98.75 84 ALA B N 1
ATOM 2828 C CA . ALA B 1 84 ? -13.797 7.055 0.151 1 98.75 84 ALA B CA 1
ATOM 2829 C C . ALA B 1 84 ? -13.711 7.809 1.476 1 98.75 84 ALA B C 1
ATOM 2831 O O . ALA B 1 84 ? -13.492 7.203 2.527 1 98.75 84 ALA B O 1
ATOM 2832 N N . ILE B 1 85 ? -13.898 9.125 1.456 1 98.81 85 ILE B N 1
ATOM 2833 C CA . ILE B 1 85 ? -13.867 9.953 2.66 1 98.81 85 ILE B CA 1
ATOM 2834 C C . ILE B 1 85 ? -14.969 9.5 3.623 1 98.81 85 ILE B C 1
ATOM 2836 O O . ILE B 1 85 ? -14.711 9.297 4.812 1 98.81 85 ILE B O 1
ATOM 2840 N N . ASP B 1 86 ? -16.141 9.242 3.057 1 98.69 86 ASP B N 1
ATOM 2841 C CA . ASP B 1 86 ? -17.281 8.828 3.869 1 98.69 86 ASP B CA 1
ATOM 2842 C C . ASP B 1 86 ? -17.031 7.469 4.52 1 98.69 86 ASP B C 1
ATOM 2844 O O . ASP B 1 86 ? -17.391 7.25 5.676 1 98.69 86 ASP B O 1
ATOM 2848 N N . LEU B 1 87 ? -16.469 6.586 3.779 1 98.56 87 LEU B N 1
ATOM 2849 C CA . LEU B 1 87 ? -16.234 5.234 4.277 1 98.56 87 LEU B CA 1
ATOM 2850 C C . LEU B 1 87 ? -15.18 5.238 5.383 1 98.56 87 LEU B C 1
ATOM 2852 O O . LEU B 1 87 ? -15.281 4.477 6.344 1 98.56 87 LEU B O 1
ATOM 2856 N N . VAL B 1 88 ? -14.109 6.066 5.266 1 98.31 88 VAL B N 1
ATOM 2857 C CA . VAL B 1 88 ? -13.125 6.176 6.336 1 98.31 88 VAL B CA 1
ATOM 2858 C C . VAL B 1 88 ? -13.789 6.711 7.602 1 98.31 88 VAL B C 1
ATOM 2860 O O . VAL B 1 88 ? -13.555 6.203 8.695 1 98.31 88 VAL B O 1
ATOM 2863 N N . ASP B 1 89 ? -14.617 7.73 7.438 1 98.5 89 ASP B N 1
ATOM 2864 C CA . ASP B 1 89 ? -15.336 8.266 8.586 1 98.5 89 ASP B CA 1
ATOM 2865 C C . ASP B 1 89 ? -16.234 7.211 9.219 1 98.5 89 ASP B C 1
ATOM 2867 O O . ASP B 1 89 ? -16.297 7.09 10.445 1 98.5 89 ASP B O 1
ATOM 2871 N N . ASP B 1 90 ? -16.969 6.496 8.344 1 97.88 90 ASP B N 1
ATOM 2872 C CA . ASP B 1 90 ? -17.844 5.438 8.859 1 97.88 90 ASP B CA 1
ATOM 2873 C C . ASP B 1 90 ? -17.031 4.414 9.656 1 97.88 90 ASP B C 1
ATOM 2875 O O . ASP B 1 90 ? -17.469 3.965 10.727 1 97.88 90 ASP B O 1
ATOM 2879 N N . PHE B 1 91 ? -15.898 4.066 9.148 1 94.69 91 PHE B N 1
ATOM 2880 C CA . PHE B 1 91 ? -15.031 3.133 9.859 1 94.69 91 PHE B CA 1
ATOM 2881 C C . PHE B 1 91 ? -14.609 3.705 11.211 1 94.69 91 PHE B C 1
ATOM 2883 O O . PHE B 1 91 ? -14.711 3.027 12.234 1 94.69 91 PHE B O 1
ATOM 2890 N N . GLY B 1 92 ? -14.133 4.91 11.25 1 92.69 92 GLY B N 1
ATOM 2891 C CA . GLY B 1 92 ? -13.672 5.543 12.477 1 92.69 92 GLY B CA 1
ATOM 2892 C C . GLY B 1 92 ? -14.758 5.684 13.523 1 92.69 92 GLY B C 1
ATOM 2893 O O . GLY B 1 92 ? -14.5 5.512 14.719 1 92.69 92 GLY B O 1
ATOM 2894 N N . TRP B 1 93 ? -15.945 5.957 13.094 1 93.62 93 TRP B N 1
ATOM 2895 C CA . TRP B 1 93 ? -17.047 6.172 14.023 1 93.62 93 TRP B CA 1
ATOM 2896 C C . TRP B 1 93 ? -17.609 4.844 14.516 1 93.62 93 TRP B C 1
ATOM 2898 O O . TRP B 1 93 ? -18.031 4.73 15.672 1 93.62 93 TRP B O 1
ATOM 2908 N N . ASN B 1 94 ? -17.594 3.789 13.664 1 91.06 94 ASN B N 1
ATOM 2909 C CA . ASN B 1 94 ? -18.5 2.68 13.938 1 91.06 94 ASN B CA 1
ATOM 2910 C C . ASN B 1 94 ? -17.766 1.344 13.953 1 91.06 94 ASN B C 1
ATOM 2912 O O . ASN B 1 94 ? -18.312 0.337 14.414 1 91.06 94 ASN B O 1
ATOM 2916 N N . ARG B 1 95 ? -16.516 1.38 13.453 1 86.56 95 ARG B N 1
ATOM 2917 C CA . ARG B 1 95 ? -15.977 0.05 13.195 1 86.56 95 ARG B CA 1
ATOM 2918 C C . ARG B 1 95 ? -14.625 -0.134 13.891 1 86.56 95 ARG B C 1
ATOM 2920 O O . ARG B 1 95 ? -14.281 -1.243 14.305 1 86.56 95 ARG B O 1
ATOM 2927 N N . GLY B 1 96 ? -13.867 0.937 13.883 1 82.44 96 GLY B N 1
ATOM 2928 C CA . GLY B 1 96 ? -12.539 0.762 14.453 1 82.44 96 GLY B CA 1
ATOM 2929 C C . GLY B 1 96 ? -11.898 2.066 14.891 1 82.44 96 GLY B C 1
ATOM 2930 O O . GLY B 1 96 ? -12.5 3.135 14.742 1 82.44 96 GLY B O 1
ATOM 2931 N N . PHE B 1 97 ? -10.656 1.906 15.391 1 82.25 97 PHE B N 1
ATOM 2932 C CA . PHE B 1 97 ? -9.914 3.045 15.922 1 82.25 97 PHE B CA 1
ATOM 2933 C C . PHE B 1 97 ? -9.055 3.686 14.836 1 82.25 97 PHE B C 1
ATOM 2935 O O . PHE B 1 97 ? -8.266 3.006 14.18 1 82.25 97 PHE B O 1
ATOM 2942 N N . LEU B 1 98 ? -9.281 4.895 14.641 1 88.75 98 LEU B N 1
ATOM 2943 C CA . LEU B 1 98 ? -8.484 5.672 13.695 1 88.75 98 LEU B CA 1
ATOM 2944 C C . LEU B 1 98 ? -8.008 6.977 14.328 1 88.75 98 LEU B C 1
ATOM 2946 O O . LEU B 1 98 ? -8.727 7.574 15.141 1 88.75 98 LEU B O 1
ATOM 2950 N N . ILE B 1 99 ? -6.816 7.41 13.883 1 88.62 99 ILE B N 1
ATOM 2951 C CA . ILE B 1 99 ? -6.266 8.617 14.484 1 88.62 99 ILE B CA 1
ATOM 2952 C C . ILE B 1 99 ? -6.16 9.719 13.438 1 88.62 99 ILE B C 1
ATOM 2954 O O . ILE B 1 99 ? -5.469 10.719 13.648 1 88.62 99 ILE B O 1
ATOM 2958 N N . ASN B 1 100 ? -6.695 9.516 12.266 1 94.69 100 ASN B N 1
ATOM 2959 C CA . ASN B 1 100 ? -6.742 10.602 11.289 1 94.69 100 ASN B CA 1
ATOM 2960 C C . ASN B 1 100 ? -7.57 11.773 11.797 1 94.69 100 ASN B C 1
ATOM 2962 O O . ASN B 1 100 ? -8.289 11.648 12.789 1 94.69 100 ASN B O 1
ATOM 2966 N N . VAL B 1 101 ? -7.562 12.867 11.141 1 96.94 101 VAL B N 1
ATOM 2967 C CA . VAL B 1 101 ? -8.102 14.148 11.586 1 96.94 101 VAL B CA 1
ATOM 2968 C C . VAL B 1 101 ? -9.602 14.016 11.852 1 96.94 101 VAL B C 1
ATOM 2970 O O . VAL B 1 101 ? -10.133 14.656 12.75 1 96.94 101 VAL B O 1
ATOM 2973 N N . GLY B 1 102 ? -10.336 13.195 11.078 1 97.5 102 GLY B N 1
ATOM 2974 C CA . GLY B 1 102 ? -11.773 13 11.25 1 97.5 102 GLY B CA 1
ATOM 2975 C C . GLY B 1 102 ? -12.602 14.07 10.555 1 97.5 102 GLY B C 1
ATOM 2976 O O . GLY B 1 102 ? -12.062 15.07 10.086 1 97.5 102 GLY B O 1
ATOM 2977 N N . ASP B 1 103 ? -13.914 13.852 10.555 1 98.19 103 ASP B N 1
ATOM 2978 C CA . ASP B 1 103 ? -14.812 14.68 9.758 1 98.19 103 ASP B CA 1
ATOM 2979 C C . ASP B 1 103 ? -14.984 16.062 10.391 1 98.19 103 ASP B C 1
ATOM 2981 O O . ASP B 1 103 ? -14.969 17.078 9.695 1 98.19 103 ASP B O 1
ATOM 2985 N N . VAL B 1 104 ? -15.031 16.172 11.703 1 98.19 104 VAL B N 1
ATOM 2986 C CA . VAL B 1 104 ? -15.297 17.438 12.367 1 98.19 104 VAL B CA 1
ATOM 2987 C C . VAL B 1 104 ? -14.102 18.375 12.195 1 98.19 104 VAL B C 1
ATOM 2989 O O . VAL B 1 104 ? -14.242 19.484 11.672 1 98.19 104 VAL B O 1
ATOM 2992 N N . LYS B 1 105 ? -12.93 17.922 12.594 1 98.44 105 LYS B N 1
ATOM 2993 C CA . LYS B 1 105 ? -11.75 18.75 12.406 1 98.44 105 LYS B CA 1
ATOM 2994 C C . LYS B 1 105 ? -11.398 18.906 10.93 1 98.44 105 LYS B C 1
ATOM 2996 O O . LYS B 1 105 ? -10.891 19.938 10.5 1 98.44 105 LYS B O 1
ATOM 3001 N N . GLY B 1 106 ? -11.703 17.844 10.164 1 98.75 106 GLY B N 1
ATOM 3002 C CA . GLY B 1 106 ? -11.484 17.891 8.727 1 98.75 106 GLY B CA 1
ATOM 3003 C C . GLY B 1 106 ? -12.188 19.062 8.055 1 98.75 106 GLY B C 1
ATOM 3004 O O . GLY B 1 106 ? -11.656 19.656 7.121 1 98.75 106 GLY B O 1
ATOM 3005 N N . ARG B 1 107 ? -13.352 19.406 8.523 1 98.62 107 ARG B N 1
ATOM 3006 C CA . ARG B 1 107 ? -14.102 20.516 7.961 1 98.62 107 ARG B CA 1
ATOM 3007 C C . ARG B 1 107 ? -13.406 21.844 8.258 1 98.62 107 ARG B C 1
ATOM 3009 O O . ARG B 1 107 ? -13.461 22.781 7.449 1 98.62 107 ARG B O 1
ATOM 3016 N N . ILE B 1 108 ? -12.734 21.891 9.359 1 98.81 108 ILE B N 1
ATOM 3017 C CA . ILE B 1 108 ? -11.953 23.078 9.672 1 98.81 108 ILE B CA 1
ATOM 3018 C C . ILE B 1 108 ? -10.797 23.219 8.68 1 98.81 108 ILE B C 1
ATOM 3020 O O . ILE B 1 108 ? -10.523 24.312 8.18 1 98.81 108 ILE B O 1
ATOM 3024 N N . VAL B 1 109 ? -10.156 22.109 8.367 1 98.88 109 VAL B N 1
ATOM 3025 C CA . VAL B 1 109 ? -9.055 22.094 7.406 1 98.88 109 VAL B CA 1
ATOM 3026 C C . VAL B 1 109 ? -9.562 22.516 6.027 1 98.88 109 VAL B C 1
ATOM 3028 O O . VAL B 1 109 ? -8.945 23.344 5.355 1 98.88 109 VAL B O 1
ATOM 3031 N N . ASP B 1 110 ? -10.75 21.953 5.641 1 98.88 110 ASP B N 1
ATOM 3032 C CA . ASP B 1 110 ? -11.367 22.328 4.371 1 98.88 110 ASP B CA 1
ATOM 3033 C C . ASP B 1 110 ? -11.586 23.828 4.281 1 98.88 110 ASP B C 1
ATOM 3035 O O . ASP B 1 110 ? -11.234 24.469 3.283 1 98.88 110 ASP B O 1
ATOM 3039 N N . SER B 1 111 ? -12.164 24.344 5.34 1 98.81 111 SER B N 1
ATOM 3040 C CA . SER B 1 111 ? -12.508 25.766 5.371 1 98.81 111 SER B CA 1
ATOM 3041 C C . SER B 1 111 ? -11.266 26.641 5.316 1 98.81 111 SER B C 1
ATOM 3043 O O . SER B 1 111 ? -11.266 27.688 4.668 1 98.81 111 SER B O 1
ATOM 3045 N N . ALA B 1 112 ? -10.258 26.203 6.004 1 98.88 112 ALA B N 1
ATOM 3046 C CA . ALA B 1 112 ? -9.016 26.969 6.008 1 98.88 112 ALA B CA 1
ATOM 3047 C C . ALA B 1 112 ? -8.422 27.047 4.605 1 98.88 112 ALA B C 1
ATOM 3049 O O . ALA B 1 112 ? -7.957 28.109 4.184 1 98.88 112 ALA B O 1
ATOM 3050 N N . LEU B 1 113 ? -8.422 25.969 3.896 1 98.88 113 LEU B N 1
ATOM 3051 C CA . LEU B 1 113 ? -7.875 25.953 2.543 1 98.88 113 LEU B CA 1
ATOM 3052 C C . LEU B 1 113 ? -8.734 26.797 1.604 1 98.88 113 LEU B C 1
ATOM 3054 O O . LEU B 1 113 ? -8.211 27.531 0.763 1 98.88 113 LEU B O 1
ATOM 3058 N N . LEU B 1 114 ? -10.039 26.703 1.745 1 98.56 114 LEU B N 1
ATOM 3059 C CA . LEU B 1 114 ? -10.945 27.5 0.927 1 98.56 114 LEU B CA 1
ATOM 3060 C C . LEU B 1 114 ? -10.711 29 1.147 1 98.56 114 LEU B C 1
ATOM 3062 O O . LEU B 1 114 ? -10.703 29.781 0.193 1 98.56 114 LEU B O 1
ATOM 3066 N N . GLU B 1 115 ? -10.547 29.297 2.385 1 97.62 115 GLU B N 1
ATOM 3067 C CA . GLU B 1 115 ? -10.281 30.703 2.703 1 97.62 115 GLU B CA 1
ATOM 3068 C C . GLU B 1 115 ? -8.969 31.172 2.08 1 97.62 115 GLU B C 1
ATOM 3070 O O . GLU B 1 115 ? -8.891 32.281 1.561 1 97.62 115 GLU B O 1
ATOM 3075 N N . ARG B 1 116 ? -8 30.297 2.182 1 97.62 116 ARG B N 1
ATOM 3076 C CA . ARG B 1 116 ? -6.727 30.625 1.558 1 97.62 116 ARG B CA 1
ATOM 3077 C C . ARG B 1 116 ? -6.883 30.812 0.05 1 97.62 116 ARG B C 1
ATOM 3079 O O . ARG B 1 116 ? -6.254 31.688 -0.547 1 97.62 116 ARG B O 1
ATOM 3086 N N . MET B 1 117 ? -7.664 30.031 -0.574 1 97.75 117 MET B N 1
ATOM 3087 C CA . MET B 1 117 ? -7.863 30.031 -2.021 1 97.75 117 MET B CA 1
ATOM 3088 C C . MET B 1 117 ? -8.602 31.297 -2.469 1 97.75 117 MET B C 1
ATOM 3090 O O . MET B 1 117 ? -8.453 31.734 -3.607 1 97.75 117 MET B O 1
ATOM 3094 N N . LYS B 1 118 ? -9.398 31.891 -1.566 1 96.31 118 LYS B N 1
ATOM 3095 C CA . LYS B 1 118 ? -10.117 33.125 -1.875 1 96.31 118 LYS B CA 1
ATOM 3096 C C . LYS B 1 118 ? -9.156 34.312 -2.037 1 96.31 118 LYS B C 1
ATOM 3098 O O . LYS B 1 118 ? -9.445 35.25 -2.754 1 96.31 118 LYS B O 1
ATOM 3103 N N . ARG B 1 119 ? -8.062 34.188 -1.405 1 94.69 119 ARG B N 1
ATOM 3104 C CA . ARG B 1 119 ? -7.086 35.25 -1.481 1 94.69 119 ARG B CA 1
ATOM 3105 C C . ARG B 1 119 ? -6.266 35.188 -2.764 1 94.69 119 ARG B C 1
ATOM 3107 O O . ARG B 1 119 ? -6.043 36.188 -3.436 1 94.69 119 ARG B O 1
ATOM 3114 N N . SER B 1 120 ? -5.758 34.062 -3.02 1 94.69 120 SER B N 1
ATOM 3115 C CA . SER B 1 120 ? -5.027 33.75 -4.242 1 94.69 120 SER B CA 1
ATOM 3116 C C . SER B 1 120 ? -4.965 32.25 -4.488 1 94.69 120 SER B C 1
ATOM 3118 O O . SER B 1 120 ? -5.047 31.453 -3.547 1 94.69 120 SER B O 1
ATOM 3120 N N . GLU B 1 121 ? -4.773 31.938 -5.711 1 96.44 121 GLU B N 1
ATOM 3121 C CA . GLU B 1 121 ? -4.641 30.516 -6.059 1 96.44 121 GLU B CA 1
ATOM 3122 C C . GLU B 1 121 ? -3.352 29.938 -5.496 1 96.44 121 GLU B C 1
ATOM 3124 O O . GLU B 1 121 ? -2.26 30.422 -5.789 1 96.44 121 GLU B O 1
ATOM 3129 N N . PRO B 1 122 ? -3.5 28.922 -4.688 1 98.25 122 PRO B N 1
ATOM 3130 C CA . PRO B 1 122 ? -2.264 28.312 -4.188 1 98.25 122 PRO B CA 1
ATOM 3131 C C . PRO B 1 122 ? -1.496 27.547 -5.266 1 98.25 122 PRO B C 1
ATOM 3133 O O . PRO B 1 122 ? -2.094 27.078 -6.23 1 98.25 122 PRO B O 1
ATOM 3136 N N . LYS B 1 123 ? -0.23 27.516 -5.113 1 98.38 123 LYS B N 1
ATOM 3137 C CA . LYS B 1 123 ? 0.613 26.719 -6.004 1 98.38 123 LYS B CA 1
ATOM 3138 C C . LYS B 1 123 ? 1 25.391 -5.355 1 98.38 123 LYS B C 1
ATOM 3140 O O . LYS B 1 123 ? 1.036 24.359 -6.023 1 98.38 123 LYS B O 1
ATOM 3145 N N . LEU B 1 124 ? 1.282 25.438 -4.082 1 98.88 124 LEU B N 1
ATOM 3146 C CA . LEU B 1 124 ? 1.749 24.234 -3.381 1 98.88 124 LEU B CA 1
ATOM 3147 C C . LEU B 1 124 ? 1.042 24.094 -2.039 1 98.88 124 LEU B C 1
ATOM 3149 O O . LEU B 1 124 ? 1.126 24.969 -1.185 1 98.88 124 LEU B O 1
ATOM 3153 N N . VAL B 1 125 ? 0.298 23.031 -1.903 1 98.94 125 VAL B N 1
ATOM 3154 C CA . VAL B 1 125 ? -0.362 22.609 -0.672 1 98.94 125 VAL B CA 1
ATOM 3155 C C . VAL B 1 125 ? 0.341 21.375 -0.106 1 98.94 125 VAL B C 1
ATOM 3157 O O . VAL B 1 125 ? 0.496 20.359 -0.8 1 98.94 125 VAL B O 1
ATOM 3160 N N . VAL B 1 126 ? 0.789 21.438 1.173 1 98.94 126 VAL B N 1
ATOM 3161 C CA . VAL B 1 126 ? 1.605 20.375 1.748 1 98.94 126 VAL B CA 1
ATOM 3162 C C . VAL B 1 126 ? 0.946 19.844 3.02 1 98.94 126 VAL B C 1
ATOM 3164 O O . VAL B 1 126 ? 0.438 20.625 3.832 1 98.94 126 VAL B O 1
ATOM 3167 N N . GLU B 1 127 ? 0.895 18.578 3.145 1 98.94 127 GLU B N 1
ATOM 3168 C CA . GLU B 1 127 ? 0.511 17.891 4.375 1 98.94 127 GLU B CA 1
ATOM 3169 C C . GLU B 1 127 ? 1.694 17.156 4.984 1 98.94 127 GLU B C 1
ATOM 3171 O O . GLU B 1 127 ? 2.342 16.344 4.309 1 98.94 127 GLU B O 1
ATOM 3176 N N . PHE B 1 128 ? 2.01 17.469 6.246 1 98.75 128 PHE B N 1
ATOM 3177 C CA . PHE B 1 128 ? 2.928 16.656 7.031 1 98.75 128 PHE B CA 1
ATOM 3178 C C . PHE B 1 128 ? 2.16 15.648 7.879 1 98.75 128 PHE B C 1
ATOM 3180 O O . PHE B 1 128 ? 1.428 16.031 8.797 1 98.75 128 PHE B O 1
ATOM 3187 N N . GLY B 1 129 ? 2.395 14.344 7.602 1 98.12 129 GLY B N 1
ATOM 3188 C CA . GLY B 1 129 ? 1.658 13.266 8.234 1 98.12 129 GLY B CA 1
ATOM 3189 C C . GLY B 1 129 ? 0.56 12.695 7.359 1 98.12 129 GLY B C 1
ATOM 3190 O O . GLY B 1 129 ? -0.582 13.156 7.406 1 98.12 129 GLY B O 1
ATOM 3191 N N . THR B 1 130 ? 0.875 11.594 6.645 1 98.06 130 THR B N 1
ATOM 3192 C CA . THR B 1 130 ? -0.051 11.008 5.68 1 98.06 130 THR B CA 1
ATOM 3193 C C . THR B 1 130 ? -0.969 10 6.363 1 98.06 130 THR B C 1
ATOM 3195 O O . THR B 1 130 ? -2.184 10.008 6.148 1 98.06 130 THR B O 1
ATOM 3198 N N . PHE B 1 131 ? -0.316 9.094 7.211 1 95.31 131 PHE B N 1
ATOM 3199 C CA . PHE B 1 131 ? -1.031 7.988 7.836 1 95.31 131 PHE B CA 1
ATOM 3200 C C . PHE B 1 131 ? -1.827 7.207 6.797 1 95.31 131 PHE B C 1
ATOM 3202 O O . PHE B 1 131 ? -1.262 6.699 5.824 1 95.31 131 PHE B O 1
ATOM 3209 N N . LEU B 1 132 ? -3.129 7.121 6.844 1 95.5 132 LEU B N 1
ATOM 3210 C CA . LEU B 1 132 ? -3.852 6.332 5.859 1 95.5 132 LEU B CA 1
ATOM 3211 C C . LEU B 1 132 ? -4.289 7.195 4.68 1 95.5 132 LEU B C 1
ATOM 3213 O O . LEU B 1 132 ? -4.75 6.68 3.662 1 95.5 132 LEU B O 1
ATOM 3217 N N . GLY B 1 133 ? -4.094 8.531 4.695 1 98.56 133 GLY B N 1
ATOM 3218 C CA . GLY B 1 133 ? -4.281 9.367 3.518 1 98.56 133 GLY B CA 1
ATOM 3219 C C . GLY B 1 133 ? -5.582 10.148 3.539 1 98.56 133 GLY B C 1
ATOM 3220 O O . GLY B 1 133 ? -5.922 10.82 2.566 1 98.56 133 GLY B O 1
ATOM 3221 N N . TYR B 1 134 ? -6.293 10.172 4.656 1 98.75 134 TYR B N 1
ATOM 3222 C CA . TYR B 1 134 ? -7.609 10.781 4.77 1 98.75 134 TYR B CA 1
ATOM 3223 C C . TYR B 1 134 ? -7.527 12.297 4.613 1 98.75 134 TYR B C 1
ATOM 3225 O O . TYR B 1 134 ? -8.297 12.891 3.854 1 98.75 134 TYR B O 1
ATOM 3233 N N . GLY B 1 135 ? -6.598 12.898 5.402 1 98.81 135 GLY B N 1
ATOM 3234 C CA . GLY B 1 135 ? -6.43 14.336 5.289 1 98.81 135 GLY B CA 1
ATOM 3235 C C . GLY B 1 135 ? -6.109 14.789 3.879 1 98.81 135 GLY B C 1
ATOM 3236 O O . GLY B 1 135 ? -6.656 15.789 3.404 1 98.81 135 GLY B O 1
ATOM 3237 N N . THR B 1 136 ? -5.266 14.047 3.189 1 98.88 136 THR B N 1
ATOM 3238 C CA . THR B 1 136 ? -4.891 14.344 1.812 1 98.88 136 THR B CA 1
ATOM 3239 C C . THR B 1 136 ? -6.109 14.289 0.896 1 98.88 136 THR B C 1
ATOM 3241 O O . THR B 1 136 ? -6.25 15.109 -0.013 1 98.88 136 THR B O 1
ATOM 3244 N N . LEU B 1 137 ? -6.992 13.258 1.116 1 98.88 137 LEU B N 1
ATOM 3245 C CA . LEU B 1 137 ? -8.211 13.164 0.315 1 98.88 137 LEU B CA 1
ATOM 3246 C C . LEU B 1 137 ? -9.078 14.406 0.483 1 98.88 137 LEU B C 1
ATOM 3248 O O . LEU B 1 137 ? -9.656 14.898 -0.486 1 98.88 137 LEU B O 1
ATOM 3252 N N . ARG B 1 138 ? -9.211 14.883 1.721 1 98.81 138 ARG B N 1
ATOM 3253 C CA . ARG B 1 138 ? -10.008 16.078 1.969 1 98.81 138 ARG B CA 1
ATOM 3254 C C . ARG B 1 138 ? -9.43 17.281 1.23 1 98.81 138 ARG B C 1
ATOM 3256 O O . ARG B 1 138 ? -10.164 18.047 0.597 1 98.81 138 ARG B O 1
ATOM 3263 N N . LEU B 1 139 ? -8.125 17.406 1.293 1 98.94 139 LEU B N 1
ATOM 3264 C CA . LEU B 1 139 ? -7.477 18.516 0.583 1 98.94 139 LEU B CA 1
ATOM 3265 C C . LEU B 1 139 ? -7.68 18.375 -0.923 1 98.94 139 LEU B C 1
ATOM 3267 O O . LEU B 1 139 ? -7.945 19.375 -1.607 1 98.94 139 LEU B O 1
ATOM 3271 N N . ALA B 1 140 ? -7.551 17.141 -1.426 1 98.88 140 ALA B N 1
ATOM 3272 C CA . ALA B 1 140 ? -7.762 16.891 -2.85 1 98.88 140 ALA B CA 1
ATOM 3273 C C . ALA B 1 140 ? -9.172 17.281 -3.271 1 98.88 140 ALA B C 1
ATOM 3275 O O . ALA B 1 140 ? -9.367 17.828 -4.363 1 98.88 140 ALA B O 1
ATOM 3276 N N . ARG B 1 141 ? -10.125 17.031 -2.422 1 98.69 141 ARG B N 1
ATOM 3277 C CA . ARG B 1 141 ? -11.516 17.375 -2.715 1 98.69 141 ARG B CA 1
ATOM 3278 C C . ARG B 1 141 ? -11.688 18.891 -2.861 1 98.69 141 ARG B C 1
ATOM 3280 O O . ARG B 1 141 ? -12.359 19.359 -3.783 1 98.69 141 ARG B O 1
ATOM 3287 N N . VAL B 1 142 ? -11.078 19.609 -1.96 1 98.69 142 VAL B N 1
ATOM 3288 C CA . VAL B 1 142 ? -11.164 21.062 -2.01 1 98.69 142 VAL B CA 1
ATOM 3289 C C . VAL B 1 142 ? -10.469 21.594 -3.266 1 98.69 142 VAL B C 1
ATOM 3291 O O . VAL B 1 142 ? -10.93 22.547 -3.895 1 98.69 142 VAL B O 1
ATOM 3294 N N . LEU B 1 143 ? -9.445 20.891 -3.729 1 98.56 143 LEU B N 1
ATOM 3295 C CA . LEU B 1 143 ? -8.602 21.344 -4.824 1 98.56 143 LEU B CA 1
ATOM 3296 C C . LEU B 1 143 ? -9.078 20.766 -6.156 1 98.56 143 LEU B C 1
ATOM 3298 O O . LEU B 1 143 ? -8.344 20.781 -7.145 1 98.56 143 LEU B O 1
ATOM 3302 N N . LYS B 1 144 ? -10.211 20.219 -6.176 1 96.12 144 LYS B N 1
ATOM 3303 C CA . LYS B 1 144 ? -10.703 19.469 -7.332 1 96.12 144 LYS B CA 1
ATOM 3304 C C . LYS B 1 144 ? -10.555 20.281 -8.617 1 96.12 144 LYS B C 1
ATOM 3306 O O . LYS B 1 144 ? -10.219 19.734 -9.664 1 96.12 144 LYS B O 1
ATOM 3311 N N . ASN B 1 145 ? -10.75 21.578 -8.586 1 94.94 145 ASN B N 1
ATOM 3312 C CA . ASN B 1 145 ? -10.688 22.422 -9.773 1 94.94 145 ASN B CA 1
ATOM 3313 C C . ASN B 1 145 ? -9.461 23.328 -9.75 1 94.94 145 ASN B C 1
ATOM 3315 O O . ASN B 1 145 ? -9.406 24.312 -10.477 1 94.94 145 ASN B O 1
ATOM 3319 N N . SER B 1 146 ? -8.547 23 -8.945 1 97.31 146 SER B N 1
ATOM 3320 C CA . SER B 1 146 ? -7.332 23.797 -8.797 1 97.31 146 SER B CA 1
ATOM 3321 C C . SER B 1 146 ? -6.145 23.125 -9.484 1 97.31 146 SER B C 1
ATOM 3323 O O . SER B 1 146 ? -6.117 21.906 -9.641 1 97.31 146 SER B O 1
ATOM 3325 N N . LYS B 1 147 ? -5.234 23.906 -9.914 1 96.44 147 LYS B N 1
ATOM 3326 C CA . LYS B 1 147 ? -3.998 23.391 -10.492 1 96.44 147 LYS B CA 1
ATOM 3327 C C . LYS B 1 147 ? -2.908 23.25 -9.43 1 96.44 147 LYS B C 1
ATOM 3329 O O . LYS B 1 147 ? -1.771 22.891 -9.75 1 96.44 147 LYS B O 1
ATOM 3334 N N . ALA B 1 148 ? -3.268 23.531 -8.211 1 98.56 148 ALA B N 1
ATOM 3335 C CA . ALA B 1 148 ? -2.301 23.469 -7.117 1 98.56 148 ALA B CA 1
ATOM 3336 C C . ALA B 1 148 ? -1.709 22.062 -7.004 1 98.56 148 ALA B C 1
ATOM 3338 O O . ALA B 1 148 ? -2.418 21.062 -7.172 1 98.56 148 ALA B O 1
ATOM 3339 N N . GLU B 1 149 ? -0.397 22.047 -6.758 1 98.75 149 GLU B N 1
ATOM 3340 C CA . GLU B 1 149 ? 0.235 20.781 -6.406 1 98.75 149 GLU B CA 1
ATOM 3341 C C . GLU B 1 149 ? -0.084 20.391 -4.969 1 98.75 149 GLU B C 1
ATOM 3343 O O . GLU B 1 149 ? 0.02 21.219 -4.055 1 98.75 149 GLU B O 1
ATOM 3348 N N . LEU B 1 150 ? -0.553 19.219 -4.793 1 98.94 150 LEU B N 1
ATOM 3349 C CA . LEU B 1 150 ? -0.83 18.656 -3.475 1 98.94 150 LEU B CA 1
ATOM 3350 C C . LEU B 1 150 ? 0.213 17.609 -3.102 1 98.94 150 LEU B C 1
ATOM 3352 O O . LEU B 1 150 ? 0.375 16.609 -3.805 1 98.94 150 LEU B O 1
ATOM 3356 N N . MET B 1 151 ? 0.891 17.859 -1.987 1 98.94 151 MET B N 1
ATOM 3357 C CA . MET B 1 151 ? 1.971 16.984 -1.535 1 98.94 151 MET B CA 1
ATOM 3358 C C . MET B 1 151 ? 1.704 16.469 -0.122 1 98.94 151 MET B C 1
ATOM 3360 O O . MET B 1 151 ? 1.288 17.234 0.75 1 98.94 151 MET B O 1
ATOM 3364 N N . THR B 1 152 ? 1.837 15.195 0.063 1 98.88 152 THR B N 1
ATOM 3365 C CA . THR B 1 152 ? 1.777 14.617 1.403 1 98.88 152 THR B CA 1
ATOM 3366 C C . THR B 1 152 ? 3.092 13.93 1.756 1 98.88 152 THR B C 1
ATOM 3368 O O . THR B 1 152 ? 3.727 13.312 0.896 1 98.88 152 THR B O 1
ATOM 3371 N N . VAL B 1 153 ? 3.531 14.078 3.045 1 98.75 153 VAL B N 1
ATOM 3372 C CA . VAL B 1 153 ? 4.855 13.648 3.48 1 98.75 153 VAL B CA 1
ATOM 3373 C C . VAL B 1 153 ? 4.73 12.734 4.699 1 98.75 153 VAL B C 1
ATOM 3375 O O . VAL B 1 153 ? 4.102 13.102 5.695 1 98.75 153 VAL B O 1
ATOM 3378 N N . ASP B 1 154 ? 5.262 11.602 4.66 1 97.81 154 ASP B N 1
ATOM 3379 C CA . ASP B 1 154 ? 5.332 10.617 5.738 1 97.81 154 ASP B CA 1
ATOM 3380 C C . ASP B 1 154 ? 6.484 9.641 5.52 1 97.81 154 ASP B C 1
ATOM 3382 O O . ASP B 1 154 ? 6.641 9.094 4.426 1 97.81 154 ASP B O 1
ATOM 3386 N N . PRO B 1 155 ? 7.289 9.414 6.559 1 95.19 155 PRO B N 1
ATOM 3387 C CA . PRO B 1 155 ? 8.445 8.539 6.34 1 95.19 155 PRO B CA 1
ATOM 3388 C C . PRO B 1 155 ? 8.07 7.059 6.395 1 95.19 155 PRO B C 1
ATOM 3390 O O . PRO B 1 155 ? 8.883 6.199 6.035 1 95.19 155 PRO B O 1
ATOM 3393 N N . ASP B 1 156 ? 6.938 6.711 6.922 1 92.56 156 ASP B N 1
ATOM 3394 C CA . ASP B 1 156 ? 6.535 5.324 7.145 1 92.56 156 ASP B CA 1
ATOM 3395 C C . ASP B 1 156 ? 6.078 4.668 5.844 1 92.56 156 ASP B C 1
ATOM 3397 O O . ASP B 1 156 ? 5.113 5.117 5.223 1 92.56 156 ASP B O 1
ATOM 3401 N N . VAL B 1 157 ? 6.648 3.52 5.484 1 94.31 157 VAL B N 1
ATOM 3402 C CA . VAL B 1 157 ? 6.352 2.834 4.234 1 94.31 157 VAL B CA 1
ATOM 3403 C C . VAL B 1 157 ? 4.93 2.277 4.273 1 94.31 157 VAL B C 1
ATOM 3405 O O . VAL B 1 157 ? 4.254 2.205 3.242 1 94.31 157 VAL B O 1
ATOM 3408 N N . LEU B 1 158 ? 4.473 1.874 5.434 1 92.69 158 LEU B N 1
ATOM 3409 C CA . LEU B 1 158 ? 3.088 1.435 5.551 1 92.69 158 LEU B CA 1
ATOM 3410 C C . LEU B 1 158 ? 2.127 2.562 5.188 1 92.69 158 LEU B C 1
ATOM 3412 O O . LEU B 1 158 ? 1.167 2.352 4.445 1 92.69 158 LEU B O 1
ATOM 3416 N N . ALA B 1 159 ? 2.387 3.768 5.703 1 95.25 159 ALA B N 1
ATOM 3417 C CA . ALA B 1 159 ? 1.569 4.93 5.363 1 95.25 159 ALA B CA 1
ATOM 3418 C C . ALA B 1 159 ? 1.58 5.184 3.857 1 95.25 159 ALA B C 1
ATOM 3420 O O . ALA B 1 159 ? 0.534 5.445 3.258 1 95.25 159 ALA B O 1
ATOM 3421 N N . HIS B 1 160 ? 2.754 5.09 3.336 1 95.94 160 HIS B N 1
ATOM 3422 C CA . HIS B 1 160 ? 2.908 5.301 1.901 1 95.94 160 HIS B CA 1
ATOM 3423 C C . HIS B 1 160 ? 2.09 4.293 1.103 1 95.94 160 HIS B C 1
ATOM 3425 O O . HIS B 1 160 ? 1.382 4.664 0.164 1 95.94 160 HIS B O 1
ATOM 3431 N N . SER B 1 161 ? 2.148 3.072 1.456 1 96.06 161 SER B N 1
ATOM 3432 C CA . SER B 1 161 ? 1.501 1.999 0.709 1 96.06 161 SER B CA 1
ATOM 3433 C C . SER B 1 161 ? -0.016 2.057 0.859 1 96.06 161 SER B C 1
ATOM 3435 O O . SER B 1 161 ? -0.746 1.979 -0.131 1 96.06 161 SER B O 1
ATOM 3437 N N . VAL B 1 162 ? -0.444 2.217 2.08 1 96.69 162 VAL B N 1
ATOM 3438 C CA . VAL B 1 162 ? -1.873 2.242 2.373 1 96.69 162 VAL B CA 1
ATOM 3439 C C . VAL B 1 162 ? -2.516 3.457 1.709 1 96.69 162 VAL B C 1
ATOM 3441 O O . VAL B 1 162 ? -3.557 3.34 1.06 1 96.69 162 VAL B O 1
ATOM 3444 N N . SER B 1 163 ? -1.887 4.59 1.861 1 98.44 163 SER B N 1
ATOM 3445 C CA . SER B 1 163 ? -2.471 5.809 1.308 1 98.44 163 SER B CA 1
ATOM 3446 C C . SER B 1 163 ? -2.471 5.777 -0.217 1 98.44 163 SER B C 1
ATOM 3448 O O . SER B 1 163 ? -3.426 6.234 -0.852 1 98.44 163 SER B O 1
ATOM 3450 N N . SER B 1 164 ? -1.398 5.281 -0.799 1 97.88 164 SER B N 1
ATOM 3451 C CA . SER B 1 164 ? -1.363 5.156 -2.252 1 97.88 164 SER B CA 1
ATOM 3452 C C . SER B 1 164 ? -2.535 4.328 -2.766 1 97.88 164 SER B C 1
ATOM 3454 O O . SER B 1 164 ? -3.176 4.691 -3.754 1 97.88 164 SER B O 1
ATOM 3456 N N . SER B 1 165 ? -2.789 3.205 -2.117 1 97.25 165 SER B N 1
ATOM 3457 C CA . SER B 1 165 ? -3.918 2.355 -2.484 1 97.25 165 SER B CA 1
ATOM 3458 C C . SER B 1 165 ? -5.246 3.08 -2.285 1 97.25 165 SER B C 1
ATOM 3460 O O . SER B 1 165 ? -6.148 2.969 -3.113 1 97.25 165 SER B O 1
ATOM 3462 N N . LEU B 1 166 ? -5.352 3.803 -1.188 1 98.31 166 LEU B N 1
ATOM 3463 C CA . LEU B 1 166 ? -6.566 4.562 -0.917 1 98.31 166 LEU B CA 1
ATOM 3464 C C . LEU B 1 166 ? -6.809 5.609 -2 1 98.31 166 LEU B C 1
ATOM 3466 O O . LEU B 1 166 ? -7.93 5.762 -2.482 1 98.31 166 LEU B O 1
ATOM 3470 N N . TYR B 1 167 ? -5.754 6.332 -2.385 1 98.56 167 TYR B N 1
ATOM 3471 C CA . TYR B 1 167 ? -5.867 7.371 -3.404 1 98.56 167 TYR B CA 1
ATOM 3472 C C . TYR B 1 167 ? -6.266 6.773 -4.75 1 98.56 167 TYR B C 1
ATOM 3474 O O . TYR B 1 167 ? -7.02 7.383 -5.508 1 98.56 167 TYR B O 1
ATOM 3482 N N . GLU B 1 168 ? -5.656 5.617 -5.039 1 96.88 168 GLU B N 1
ATOM 3483 C CA . GLU B 1 168 ? -6.031 4.93 -6.27 1 96.88 168 GLU B CA 1
ATOM 3484 C C . GLU B 1 168 ? -7.516 4.582 -6.281 1 96.88 168 GLU B C 1
ATOM 3486 O O . GLU B 1 168 ? -8.211 4.824 -7.27 1 96.88 168 GLU B O 1
ATOM 3491 N N . LYS B 1 169 ? -8 4.035 -5.195 1 96.94 169 LYS B N 1
ATOM 3492 C CA . LYS B 1 169 ? -9.406 3.656 -5.105 1 96.94 169 LYS B CA 1
ATOM 3493 C C . LYS B 1 169 ? -10.312 4.883 -5.16 1 96.94 169 LYS B C 1
ATOM 3495 O O . LYS B 1 169 ? -11.422 4.824 -5.695 1 96.94 169 LYS B O 1
ATOM 3500 N N . ALA B 1 170 ? -9.812 5.973 -4.629 1 98.25 170 ALA B N 1
ATOM 3501 C CA . ALA B 1 170 ? -10.578 7.215 -4.605 1 98.25 170 ALA B CA 1
ATOM 3502 C C . ALA B 1 170 ? -10.523 7.918 -5.961 1 98.25 170 ALA B C 1
ATOM 3504 O O . ALA B 1 170 ? -11.25 8.883 -6.195 1 98.25 170 ALA B O 1
ATOM 3505 N N . GLY B 1 171 ? -9.602 7.523 -6.832 1 96.75 171 GLY B N 1
ATOM 3506 C CA . GLY B 1 171 ? -9.508 8.055 -8.188 1 96.75 171 GLY B CA 1
ATOM 3507 C C . GLY B 1 171 ? -8.711 9.344 -8.266 1 96.75 171 GLY B C 1
ATOM 3508 O O . GLY B 1 171 ? -8.891 10.133 -9.195 1 96.75 171 GLY B O 1
ATOM 3509 N N . VAL B 1 172 ? -7.777 9.555 -7.277 1 97.75 172 VAL B N 1
ATOM 3510 C CA . VAL B 1 172 ? -7.094 10.844 -7.293 1 97.75 172 VAL B CA 1
ATOM 3511 C C . VAL B 1 172 ? -5.59 10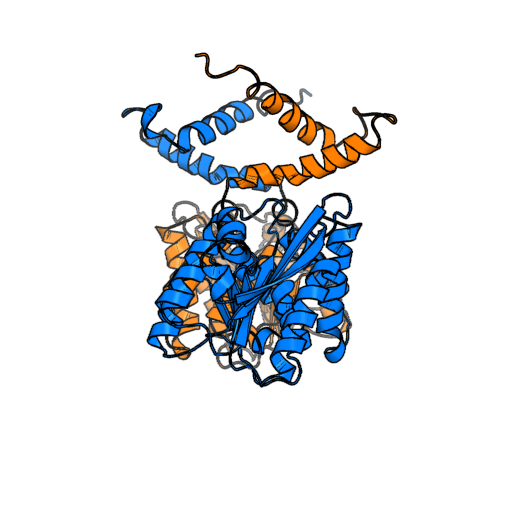.633 -7.125 1 97.75 172 VAL B C 1
ATOM 3513 O O . VAL B 1 172 ? -4.859 11.57 -6.797 1 97.75 172 VAL B O 1
ATOM 3516 N N . ARG B 1 173 ? -5.07 9.398 -7.32 1 97 173 ARG B N 1
ATOM 3517 C CA . ARG B 1 173 ? -3.664 9.086 -7.09 1 97 173 ARG B CA 1
ATOM 3518 C C . ARG B 1 173 ? -2.764 9.984 -7.93 1 97 173 ARG B C 1
ATOM 3520 O O . ARG B 1 173 ? -1.72 10.445 -7.461 1 97 173 ARG B O 1
ATOM 3527 N N . ASP B 1 174 ? -3.162 10.312 -9.109 1 95.19 174 ASP B N 1
ATOM 3528 C CA . ASP B 1 174 ? -2.34 11.055 -10.055 1 95.19 174 ASP B CA 1
ATOM 3529 C C . ASP B 1 174 ? -2.24 12.531 -9.664 1 95.19 174 ASP B C 1
ATOM 3531 O O . ASP B 1 174 ? -1.391 13.258 -10.18 1 95.19 174 ASP B O 1
ATOM 3535 N N . ARG B 1 175 ? -3.016 12.969 -8.719 1 96.88 175 ARG B N 1
ATOM 3536 C CA . ARG B 1 175 ? -3.055 14.375 -8.328 1 96.88 175 ARG B CA 1
ATOM 3537 C C . ARG B 1 175 ? -2.205 14.617 -7.082 1 96.88 175 ARG B C 1
ATOM 3539 O O . ARG B 1 175 ? -2.039 15.766 -6.656 1 96.88 175 ARG B O 1
ATOM 3546 N N . ILE B 1 176 ? -1.682 13.562 -6.609 1 98.56 176 ILE B N 1
ATOM 3547 C CA . ILE B 1 176 ? -1.045 13.68 -5.301 1 98.56 176 ILE B CA 1
ATOM 3548 C C . ILE B 1 176 ? 0.435 13.328 -5.414 1 98.56 176 ILE B C 1
ATOM 3550 O O . ILE B 1 176 ? 0.784 12.242 -5.887 1 98.56 176 ILE B O 1
ATOM 3554 N N . VAL B 1 177 ? 1.264 14.242 -5.059 1 98.44 177 VAL B N 1
ATOM 3555 C CA . VAL B 1 177 ? 2.686 13.953 -4.906 1 98.44 177 VAL B CA 1
ATOM 3556 C C . VAL B 1 177 ? 2.943 13.344 -3.527 1 98.44 177 VAL B C 1
ATOM 3558 O O . VAL B 1 177 ? 2.633 13.953 -2.504 1 98.44 177 VAL B O 1
ATOM 3561 N N . MET B 1 178 ? 3.436 12.125 -3.521 1 97.81 178 MET B N 1
ATOM 3562 C CA . MET B 1 178 ? 3.717 11.445 -2.26 1 97.81 178 MET B CA 1
ATOM 3563 C C . MET B 1 178 ? 5.215 11.414 -1.98 1 97.81 178 MET B C 1
ATOM 3565 O O . MET B 1 178 ? 5.996 10.938 -2.805 1 97.81 178 MET B O 1
ATOM 3569 N N . LYS B 1 179 ? 5.57 11.961 -0.825 1 97.69 179 LYS B N 1
ATOM 3570 C CA . LYS B 1 179 ? 6.965 11.922 -0.385 1 97.69 179 LYS B CA 1
ATOM 3571 C C . LYS B 1 179 ? 7.137 10.992 0.813 1 97.69 179 LYS B C 1
ATOM 3573 O O . LYS B 1 179 ? 6.727 11.328 1.927 1 97.69 179 LYS B O 1
ATOM 3578 N N . LYS B 1 180 ? 7.762 9.844 0.572 1 96.19 180 LYS B N 1
ATOM 3579 C CA . LYS B 1 180 ? 8.156 8.984 1.681 1 96.19 180 LYS B CA 1
ATOM 3580 C C . LYS B 1 180 ? 9.461 9.453 2.307 1 96.19 180 LYS B C 1
ATOM 3582 O O . LYS B 1 180 ? 10.523 8.875 2.061 1 96.19 180 LYS B O 1
ATOM 3587 N N . ASP B 1 181 ? 9.367 10.414 3.139 1 96.88 181 ASP B N 1
ATOM 3588 C CA . ASP B 1 181 ? 10.539 11.055 3.729 1 96.88 181 ASP B CA 1
ATOM 3589 C C . ASP B 1 181 ? 10.156 11.836 4.984 1 96.88 181 ASP B C 1
ATOM 3591 O O . ASP B 1 181 ? 8.977 11.969 5.309 1 96.88 181 ASP B O 1
ATOM 3595 N N . PHE B 1 182 ? 11.148 12.25 5.664 1 96.88 182 PHE B N 1
ATOM 3596 C CA . PHE B 1 182 ? 10.93 13.117 6.816 1 96.88 182 PHE B CA 1
ATOM 3597 C C . PHE B 1 182 ? 10.562 14.531 6.367 1 96.88 182 PHE B C 1
ATOM 3599 O O . PHE B 1 182 ? 11.039 15 5.328 1 96.88 182 PHE B O 1
ATOM 3606 N N . SER B 1 183 ? 9.727 15.156 7.16 1 98.5 183 SER B N 1
ATOM 3607 C CA . SER B 1 183 ? 9.281 16.516 6.84 1 98.5 183 SER B CA 1
ATOM 3608 C C . SER B 1 183 ? 10.461 17.469 6.699 1 98.5 183 SER B C 1
ATOM 3610 O O . SER B 1 183 ? 10.5 18.297 5.789 1 98.5 183 SER B O 1
ATOM 3612 N N . SER B 1 184 ? 11.492 17.281 7.52 1 98.44 184 SER B N 1
ATOM 3613 C CA . SER B 1 184 ? 12.648 18.172 7.477 1 98.44 184 SER B CA 1
ATOM 3614 C C . SER B 1 184 ? 13.398 18.031 6.152 1 98.44 184 SER B C 1
ATOM 3616 O O . SER B 1 184 ? 13.859 19.031 5.594 1 98.44 184 SER B O 1
ATOM 3618 N N . ASN B 1 185 ? 13.539 16.812 5.684 1 98.5 185 ASN B N 1
ATOM 3619 C CA . ASN B 1 185 ? 14.188 16.578 4.395 1 98.5 185 ASN B CA 1
ATOM 3620 C C . ASN B 1 185 ? 13.414 17.234 3.254 1 98.5 185 ASN B C 1
ATOM 3622 O O . ASN B 1 185 ? 14.008 17.828 2.359 1 98.5 185 ASN B O 1
ATOM 3626 N N . VAL B 1 186 ? 12.133 17.125 3.34 1 98.69 186 VAL B N 1
ATOM 3627 C CA . VAL B 1 186 ? 11.281 17.672 2.279 1 98.69 186 VAL B CA 1
ATOM 3628 C C . VAL B 1 186 ? 11.336 19.203 2.301 1 98.69 186 VAL B C 1
ATOM 3630 O O . VAL B 1 186 ? 11.375 19.844 1.249 1 98.69 186 VAL B O 1
ATOM 3633 N N . LEU B 1 187 ? 11.352 19.781 3.482 1 98.88 187 LEU B N 1
ATOM 3634 C CA . LEU B 1 187 ? 11.484 21.234 3.598 1 98.88 187 LEU B CA 1
ATOM 3635 C C . LEU B 1 187 ? 12.789 21.703 2.959 1 98.88 187 LEU B C 1
ATOM 3637 O O . LEU B 1 187 ? 12.797 22.703 2.221 1 98.88 187 LEU B O 1
ATOM 3641 N N . ARG B 1 188 ? 13.828 21.016 3.178 1 98.69 188 ARG B N 1
ATOM 3642 C CA . ARG B 1 188 ? 15.117 21.391 2.6 1 98.69 188 ARG B CA 1
ATOM 3643 C C . ARG B 1 188 ? 15.109 21.203 1.086 1 98.69 188 ARG B C 1
ATOM 3645 O O . ARG B 1 188 ? 15.727 21.984 0.358 1 98.69 188 ARG B O 1
ATOM 3652 N N . GLU B 1 189 ? 14.484 20.156 0.674 1 98.5 189 GLU B N 1
ATOM 3653 C CA . GLU B 1 189 ? 14.344 19.938 -0.761 1 98.5 189 GLU B CA 1
ATOM 3654 C C . GLU B 1 189 ? 13.586 21.078 -1.428 1 98.5 189 GLU B C 1
ATOM 3656 O O . GLU B 1 189 ? 14 21.578 -2.48 1 98.5 189 GLU B O 1
ATOM 3661 N N . LEU B 1 190 ? 12.477 21.469 -0.805 1 98.69 190 LEU B N 1
ATOM 3662 C CA . LEU B 1 190 ? 11.688 22.578 -1.336 1 98.69 190 LEU B CA 1
ATOM 3663 C C . LEU B 1 190 ? 12.523 23.859 -1.402 1 98.69 190 LEU B C 1
ATOM 3665 O O . LEU B 1 190 ? 12.422 24.625 -2.365 1 98.69 190 LEU B O 1
ATOM 3669 N N . HIS B 1 191 ? 13.328 24.016 -0.43 1 98.69 191 HIS B N 1
ATOM 3670 C CA . HIS B 1 191 ? 14.219 25.172 -0.412 1 98.69 191 HIS B CA 1
ATOM 3671 C C . HIS B 1 191 ? 15.18 25.141 -1.596 1 98.69 191 HIS B C 1
ATOM 3673 O O . HIS B 1 191 ? 15.359 26.156 -2.273 1 98.69 191 HIS B O 1
ATOM 3679 N N . ARG B 1 192 ? 15.812 24 -1.812 1 98.38 192 ARG B N 1
ATOM 3680 C CA . ARG B 1 192 ? 16.766 23.844 -2.914 1 98.38 192 ARG B CA 1
ATOM 3681 C C . ARG B 1 192 ? 16.078 24.109 -4.254 1 98.38 192 ARG B C 1
ATOM 3683 O O . ARG B 1 192 ? 16.703 24.641 -5.18 1 98.38 192 ARG B O 1
ATOM 3690 N N . GLU B 1 193 ? 14.805 23.875 -4.34 1 98.12 193 GLU B N 1
ATOM 3691 C CA . GLU B 1 193 ? 14.055 24.031 -5.578 1 98.12 193 GLU B CA 1
ATOM 3692 C C . GLU B 1 193 ? 13.508 25.453 -5.711 1 98.12 193 GLU B C 1
ATOM 3694 O O . GLU B 1 193 ? 12.945 25.812 -6.75 1 98.12 193 GLU B O 1
ATOM 3699 N N . GLY B 1 194 ? 13.633 26.203 -4.703 1 98.19 194 GLY B N 1
ATOM 3700 C CA . GLY B 1 194 ? 13.125 27.562 -4.711 1 98.19 194 GLY B CA 1
ATOM 3701 C C . GLY B 1 194 ? 11.609 27.641 -4.645 1 98.19 194 GLY B C 1
ATOM 3702 O O . GLY B 1 194 ? 11.008 28.562 -5.176 1 98.19 194 GLY B O 1
ATOM 3703 N N . ARG B 1 195 ? 11.023 26.688 -3.977 1 98.31 195 ARG B N 1
ATOM 3704 C CA . ARG B 1 195 ? 9.562 26.609 -3.893 1 98.31 195 ARG B CA 1
ATOM 3705 C C . ARG B 1 195 ? 9.07 27.141 -2.553 1 98.31 195 ARG B C 1
ATOM 3707 O O . ARG B 1 195 ? 9.812 27.141 -1.564 1 98.31 195 ARG B O 1
ATOM 3714 N N . GLN B 1 196 ? 7.82 27.578 -2.557 1 98.5 196 GLN B N 1
ATOM 3715 C CA . GLN B 1 196 ? 7.188 28.047 -1.322 1 98.5 196 GLN B CA 1
ATOM 3716 C C . GLN B 1 196 ? 5.859 27.328 -1.087 1 98.5 196 GLN B C 1
ATOM 3718 O O . GLN B 1 196 ? 5.199 26.906 -2.039 1 98.5 196 GLN B O 1
ATOM 3723 N N . ILE B 1 197 ? 5.508 27.281 0.141 1 98.88 197 ILE B N 1
ATOM 3724 C CA . ILE B 1 197 ? 4.293 26.594 0.568 1 98.88 197 ILE B CA 1
ATOM 3725 C C . ILE B 1 197 ? 3.176 27.609 0.773 1 98.88 197 ILE B C 1
ATOM 3727 O O . ILE B 1 197 ? 3.354 28.609 1.485 1 98.88 197 ILE B O 1
ATOM 3731 N N . ASP B 1 198 ? 2.062 27.344 0.143 1 98.88 198 ASP B N 1
ATOM 3732 C CA . ASP B 1 198 ? 0.92 28.234 0.293 1 98.88 198 ASP B CA 1
ATOM 3733 C C . ASP B 1 198 ? 0.003 27.766 1.423 1 98.88 198 ASP B C 1
ATOM 3735 O O . ASP B 1 198 ? -0.726 28.578 2.006 1 98.88 198 ASP B O 1
ATOM 3739 N N . PHE B 1 199 ? -0.026 26.516 1.62 1 98.94 199 PHE B N 1
ATOM 3740 C CA . PHE B 1 199 ? -0.854 25.906 2.648 1 98.94 199 PHE B CA 1
ATOM 3741 C C . PHE B 1 199 ? -0.146 24.703 3.268 1 98.94 199 PHE B C 1
ATOM 3743 O O . PHE B 1 199 ? 0.332 23.812 2.551 1 98.94 199 PHE B O 1
ATOM 3750 N N . LEU B 1 200 ? -0.045 24.734 4.57 1 98.94 200 LEU B N 1
ATOM 3751 C CA . LEU B 1 200 ? 0.644 23.672 5.301 1 98.94 200 LEU B CA 1
ATOM 3752 C C . LEU B 1 200 ? -0.255 23.078 6.379 1 98.94 200 LEU B C 1
ATOM 3754 O O . LEU B 1 200 ? -0.632 23.766 7.328 1 98.94 200 LEU B O 1
ATOM 3758 N N . PHE B 1 201 ? -0.635 21.844 6.195 1 98.94 201 PHE B N 1
ATOM 3759 C CA . PHE B 1 201 ? -1.381 21.109 7.203 1 98.94 201 PHE B CA 1
ATOM 3760 C C . PHE B 1 201 ? -0.456 20.188 7.992 1 98.94 201 PHE B C 1
ATOM 3762 O O . PHE B 1 201 ? 0.099 19.234 7.445 1 98.94 201 PHE B O 1
ATOM 3769 N N . ILE B 1 202 ? -0.292 20.406 9.242 1 98.62 202 ILE B N 1
ATOM 3770 C CA . ILE B 1 202 ? 0.609 19.625 10.078 1 98.62 202 ILE B CA 1
ATOM 3771 C C . ILE B 1 202 ? -0.2 18.672 10.953 1 98.62 202 ILE B C 1
ATOM 3773 O O . ILE B 1 202 ? -0.958 19.109 11.82 1 98.62 202 ILE B O 1
ATOM 3777 N N . ASP B 1 203 ? -0.097 17.391 10.766 1 97.19 203 ASP B N 1
ATOM 3778 C CA . ASP B 1 203 ? -0.747 16.312 11.516 1 97.19 203 ASP B CA 1
ATOM 3779 C C . ASP B 1 203 ? 0.138 15.07 11.578 1 97.19 203 ASP B C 1
ATOM 3781 O O . ASP B 1 203 ? -0.191 14.039 10.992 1 97.19 203 ASP B O 1
ATOM 3785 N N . HIS B 1 204 ? 1.23 15.203 12.328 1 94.12 204 HIS B N 1
ATOM 3786 C CA . HIS B 1 204 ? 2.186 14.109 12.477 1 94.12 204 HIS B CA 1
ATOM 3787 C C . HIS B 1 204 ? 2.793 14.102 13.875 1 94.12 204 HIS B C 1
ATOM 3789 O O . HIS B 1 204 ? 2.158 14.547 14.836 1 94.12 204 HIS B O 1
ATOM 3795 N N . VAL B 1 205 ? 3.91 13.539 14.102 1 91.06 205 VAL B N 1
ATOM 3796 C CA . VAL B 1 205 ? 4.539 13.477 15.414 1 91.06 205 VAL B CA 1
ATOM 3797 C C . VAL B 1 205 ? 4.562 14.867 16.047 1 91.06 205 VAL B C 1
ATOM 3799 O O . VAL B 1 205 ? 5.316 15.742 15.617 1 91.06 205 VAL B O 1
ATOM 3802 N N . LYS B 1 206 ? 3.832 15.016 17.172 1 89.06 206 LYS B N 1
ATOM 3803 C CA . LYS B 1 206 ? 3.545 16.328 17.766 1 89.06 206 LYS B CA 1
ATOM 3804 C C . LYS B 1 206 ? 4.828 17.016 18.203 1 89.06 206 LYS B C 1
ATOM 3806 O O . LYS B 1 206 ? 4.93 18.25 18.141 1 89.06 206 LYS B O 1
ATOM 3811 N N . LYS B 1 207 ? 5.785 16.266 18.578 1 90.75 207 LYS B N 1
ATOM 3812 C CA . LYS B 1 207 ? 7.031 16.828 19.078 1 90.75 207 LYS B CA 1
ATOM 3813 C C . LYS B 1 207 ? 7.801 17.562 17.984 1 90.75 207 LYS B C 1
ATOM 3815 O O . LYS B 1 207 ? 8.695 18.359 18.266 1 90.75 207 LYS B O 1
ATOM 3820 N N . LEU B 1 208 ? 7.402 17.281 16.703 1 95.75 208 LEU B N 1
ATOM 3821 C CA . LEU B 1 208 ? 8.164 17.828 15.594 1 95.75 208 LEU B CA 1
ATOM 3822 C C . LEU B 1 208 ? 7.457 19.047 14.992 1 95.75 208 LEU B C 1
ATOM 3824 O O . LEU B 1 208 ? 7.984 19.703 14.094 1 95.75 208 LEU B O 1
ATOM 3828 N N . TYR B 1 209 ? 6.285 19.438 15.492 1 97.44 209 TYR B N 1
ATOM 3829 C CA . TYR B 1 209 ? 5.504 20.531 14.922 1 97.44 209 TYR B CA 1
ATOM 3830 C C . TYR B 1 209 ? 6.309 21.828 14.883 1 97.44 209 TYR B C 1
ATOM 3832 O O . TYR B 1 209 ? 6.445 22.453 13.836 1 97.44 209 TYR B O 1
ATOM 3840 N N . LEU B 1 210 ? 6.84 22.109 16.062 1 97.94 210 LEU B N 1
ATOM 3841 C CA . LEU B 1 210 ? 7.52 23.391 16.188 1 97.94 210 LEU B CA 1
ATOM 3842 C C . LEU B 1 210 ? 8.812 23.406 15.383 1 97.94 210 LEU B C 1
ATOM 3844 O O . LEU B 1 210 ? 9.109 24.375 14.688 1 97.94 210 LEU B O 1
ATOM 3848 N N . SER B 1 211 ? 9.602 22.344 15.484 1 98 211 SER B N 1
ATOM 3849 C CA . SER B 1 211 ? 10.867 22.297 14.758 1 98 211 SER B CA 1
ATOM 3850 C C . SER B 1 211 ? 10.641 22.391 13.25 1 98 211 SER B C 1
ATOM 3852 O O . SER B 1 211 ? 11.406 23.047 12.547 1 98 211 SER B O 1
ATOM 3854 N N . ASP B 1 212 ? 9.594 21.766 12.766 1 98.56 212 ASP B N 1
ATOM 3855 C CA . ASP B 1 212 ? 9.289 21.828 11.336 1 98.56 212 ASP B CA 1
ATOM 3856 C C . ASP B 1 212 ? 8.859 23.25 10.938 1 98.56 212 ASP B C 1
ATOM 3858 O O . ASP B 1 212 ? 9.281 23.75 9.898 1 98.56 212 ASP B O 1
ATOM 3862 N N . LEU B 1 213 ? 8.023 23.859 11.758 1 98.56 213 LEU B N 1
ATOM 3863 C CA . LEU B 1 213 ? 7.582 25.219 11.453 1 98.56 213 LEU B CA 1
ATOM 3864 C C . LEU B 1 213 ? 8.758 26.188 11.469 1 98.56 213 LEU B C 1
ATOM 3866 O O . LEU B 1 213 ? 8.891 27.031 10.586 1 98.56 213 LEU B O 1
ATOM 3870 N N . LYS B 1 214 ? 9.617 26.047 12.422 1 98.5 214 LYS B N 1
ATOM 3871 C CA . LYS B 1 214 ? 10.789 26.906 12.523 1 98.5 214 LYS B CA 1
ATOM 3872 C C . LYS B 1 214 ? 11.711 26.734 11.32 1 98.5 214 LYS B C 1
ATOM 3874 O O . LYS B 1 214 ? 12.266 27.703 10.805 1 98.5 214 LYS B O 1
ATOM 3879 N N . LEU B 1 215 ? 11.859 25.531 10.953 1 98.75 215 LEU B N 1
ATOM 3880 C CA . LEU B 1 215 ? 12.688 25.25 9.789 1 98.75 215 LEU B CA 1
ATOM 3881 C C . LEU B 1 215 ? 12.094 25.906 8.539 1 98.75 215 LEU B C 1
ATOM 3883 O O . LEU B 1 215 ? 12.82 26.484 7.73 1 98.75 215 LEU B O 1
ATOM 3887 N N . ALA B 1 216 ? 10.812 25.828 8.391 1 98.81 216 ALA B N 1
ATOM 3888 C CA . ALA B 1 216 ? 10.141 26.453 7.25 1 98.81 216 ALA B CA 1
ATOM 3889 C C . ALA B 1 216 ? 10.336 27.969 7.25 1 98.81 216 ALA B C 1
ATOM 3891 O O . ALA B 1 216 ? 10.547 28.562 6.195 1 98.81 216 ALA B O 1
ATOM 3892 N N . LEU B 1 217 ? 10.273 28.531 8.422 1 98.38 217 LEU B N 1
ATOM 3893 C CA . LEU B 1 217 ? 10.477 29.969 8.562 1 98.38 217 LEU B CA 1
ATOM 3894 C C . LEU B 1 217 ? 11.922 30.344 8.25 1 98.38 217 LEU B C 1
ATOM 3896 O O . LEU B 1 217 ? 12.164 31.297 7.504 1 98.38 217 LEU B O 1
ATOM 3900 N N . GLU B 1 218 ? 12.82 29.531 8.789 1 98.19 218 GLU B N 1
ATOM 3901 C CA . GLU B 1 218 ? 14.242 29.797 8.602 1 98.19 218 GLU B CA 1
ATOM 3902 C C . GLU B 1 218 ? 14.625 29.734 7.121 1 98.19 218 GLU B C 1
ATOM 3904 O O . GLU B 1 218 ? 15.422 30.547 6.645 1 98.19 218 GLU B O 1
ATOM 3909 N N . LEU B 1 219 ? 14.016 28.875 6.441 1 98.56 219 LEU B N 1
ATOM 3910 C CA . LEU B 1 219 ? 14.344 28.641 5.035 1 98.56 219 LEU B CA 1
ATOM 3911 C C . LEU B 1 219 ? 13.461 29.5 4.129 1 98.56 219 LEU B C 1
ATOM 3913 O O . LEU B 1 219 ? 13.508 29.359 2.904 1 98.56 219 LEU B O 1
ATOM 3917 N N . LYS B 1 220 ? 12.617 30.297 4.691 1 98.25 220 LYS B N 1
ATOM 3918 C CA . LYS B 1 220 ? 11.734 31.203 3.971 1 98.25 220 LYS B CA 1
ATOM 3919 C C . LYS B 1 220 ? 10.836 30.438 2.996 1 98.25 220 LYS B C 1
ATOM 3921 O O . LYS B 1 220 ? 10.703 30.828 1.833 1 98.25 220 LYS B O 1
ATOM 3926 N N . LEU B 1 221 ? 10.234 29.406 3.514 1 98.75 221 LEU B N 1
ATOM 3927 C CA . LEU B 1 221 ? 9.461 28.516 2.656 1 98.75 221 LEU B CA 1
ATOM 3928 C C . LEU B 1 221 ? 7.988 28.906 2.656 1 98.75 221 LEU B C 1
ATOM 3930 O O . LEU B 1 221 ? 7.219 28.438 1.812 1 98.75 221 LEU B O 1
ATOM 3934 N N . LEU B 1 222 ? 7.566 29.703 3.6 1 98.69 222 LEU B N 1
ATOM 3935 C CA . LEU B 1 222 ? 6.152 30.078 3.65 1 98.69 222 LEU B CA 1
ATOM 3936 C C . LEU B 1 222 ? 5.859 31.234 2.699 1 98.69 222 LEU B C 1
ATOM 3938 O O . LEU B 1 222 ? 6.457 32.312 2.809 1 98.69 222 LEU B O 1
ATOM 3942 N N . ALA B 1 223 ? 4.961 31.016 1.791 1 98.19 223 ALA B N 1
ATOM 3943 C CA . ALA B 1 223 ? 4.512 32.062 0.894 1 98.19 223 ALA B CA 1
ATOM 3944 C C . ALA B 1 223 ? 3.727 33.125 1.654 1 98.19 223 ALA B C 1
ATOM 3946 O O . ALA B 1 223 ? 3.305 32.906 2.791 1 98.19 223 ALA B O 1
ATOM 3947 N N . LYS B 1 224 ? 3.625 34.25 0.979 1 95.19 224 LYS B N 1
ATOM 3948 C CA . LYS B 1 224 ? 2.75 35.25 1.544 1 95.19 224 LYS B CA 1
ATOM 3949 C C . LYS B 1 224 ? 1.348 34.719 1.785 1 95.19 224 LYS B C 1
ATOM 3951 O O . LYS B 1 224 ? 0.788 34.031 0.928 1 95.19 224 LYS B O 1
ATOM 3956 N N . ASP B 1 225 ? 0.801 34.938 2.932 1 97.12 225 ASP B N 1
ATOM 3957 C CA . ASP B 1 225 ? -0.553 34.562 3.32 1 97.12 225 ASP B CA 1
ATOM 3958 C C . ASP B 1 225 ? -0.676 33.031 3.455 1 97.12 225 ASP B C 1
ATOM 3960 O O . ASP B 1 225 ? -1.782 32.5 3.422 1 97.12 225 ASP B O 1
ATOM 3964 N N . CYS B 1 226 ? 0.526 32.438 3.51 1 98.69 226 CYS B N 1
ATOM 3965 C CA . CYS B 1 226 ? 0.466 30.984 3.771 1 98.69 226 CYS B CA 1
ATOM 3966 C C . CYS B 1 226 ? -0.396 30.703 4.992 1 98.69 226 CYS B C 1
ATOM 3968 O O . CYS B 1 226 ? -0.324 31.406 5.996 1 98.69 226 CYS B O 1
ATOM 3970 N N . VAL B 1 227 ? -1.196 29.656 4.875 1 98.88 227 VAL B N 1
ATOM 3971 C CA . VAL B 1 227 ? -1.988 29.219 6.02 1 98.88 227 VAL B CA 1
ATOM 3972 C C . VAL B 1 227 ? -1.42 27.906 6.566 1 98.88 227 VAL B C 1
ATOM 3974 O O . VAL B 1 227 ? -1.229 26.953 5.816 1 98.88 227 VAL B O 1
ATOM 3977 N N . VAL B 1 228 ? -1.112 27.938 7.832 1 98.88 228 VAL B N 1
ATOM 3978 C CA . VAL B 1 228 ? -0.634 26.75 8.539 1 98.88 228 VAL B CA 1
ATOM 3979 C C . VAL B 1 228 ? -1.721 26.234 9.484 1 98.88 228 VAL B C 1
ATOM 3981 O O . VAL B 1 228 ? -2.188 26.969 10.359 1 98.88 228 VAL B O 1
ATOM 3984 N N . VAL B 1 229 ? -2.117 25 9.305 1 98.94 229 VAL B N 1
ATOM 3985 C CA . VAL B 1 229 ? -3.109 24.359 10.172 1 98.94 229 VAL B CA 1
ATOM 3986 C C . VAL B 1 229 ? -2.438 23.297 11.039 1 98.94 229 VAL B C 1
ATOM 3988 O O . VAL B 1 229 ? -1.765 22.406 10.523 1 98.94 229 VAL B O 1
ATOM 3991 N N . GLY B 1 230 ? -2.562 23.469 12.344 1 98.56 230 GLY B N 1
ATOM 3992 C CA . GLY B 1 230 ? -2.053 22.484 13.289 1 98.56 230 GLY B CA 1
ATOM 3993 C C . GLY B 1 230 ? -3.148 21.656 13.945 1 98.56 230 GLY B C 1
ATOM 3994 O O . GLY B 1 230 ? -4.051 22.219 14.578 1 98.56 230 GLY B O 1
ATOM 3995 N N . ASP B 1 231 ? -3.09 20.328 13.789 1 97.5 231 ASP B N 1
ATOM 3996 C CA . ASP B 1 231 ? -4.059 19.406 14.383 1 97.5 231 ASP B CA 1
ATOM 3997 C C . ASP B 1 231 ? -3.596 18.938 15.758 1 97.5 231 ASP B C 1
ATOM 3999 O O . ASP B 1 231 ? -2.408 19.016 16.078 1 97.5 231 ASP B O 1
ATOM 4003 N N . ASN B 1 232 ? -4.504 18.562 16.594 1 96 232 ASN B N 1
ATOM 4004 C CA . ASN B 1 232 ? -4.273 17.938 17.891 1 96 232 ASN B CA 1
ATOM 4005 C C . ASN B 1 232 ? -3.359 18.781 18.766 1 96 232 ASN B C 1
ATOM 4007 O O . ASN B 1 232 ? -2.387 18.281 19.328 1 96 232 ASN B O 1
ATOM 4011 N N . ILE B 1 233 ? -3.654 20.031 18.828 1 95.69 233 ILE B N 1
ATOM 4012 C CA . ILE B 1 233 ? -2.779 20.953 19.531 1 95.69 233 ILE B CA 1
ATOM 4013 C C . ILE B 1 233 ? -2.963 20.797 21.031 1 95.69 233 ILE B C 1
ATOM 4015 O O . ILE B 1 233 ? -2.027 21 21.812 1 95.69 233 ILE B O 1
ATOM 4019 N N . LEU B 1 234 ? -4.133 20.391 21.453 1 90.5 234 LEU B N 1
ATOM 4020 C CA . LEU B 1 234 ? -4.434 20.234 22.859 1 90.5 234 LEU B CA 1
ATOM 4021 C C . LEU B 1 234 ? -4.207 18.781 23.312 1 90.5 234 LEU B C 1
ATOM 4023 O O . LEU B 1 234 ? -3.611 18.547 24.359 1 90.5 234 LEU B O 1
ATOM 4027 N N . TRP B 1 235 ? -4.664 17.781 22.594 1 84.62 235 TRP B N 1
ATOM 4028 C CA . TRP B 1 235 ? -4.543 16.359 22.922 1 84.62 235 TRP B CA 1
ATOM 4029 C C . TRP B 1 235 ? -4.199 15.539 21.688 1 84.62 235 TRP B C 1
ATOM 4031 O O . TRP B 1 235 ? -4.938 15.555 20.703 1 84.62 235 TRP B O 1
ATOM 4041 N N . PRO B 1 236 ? -3.127 14.625 21.766 1 79.06 236 PRO B N 1
ATOM 4042 C CA . PRO B 1 236 ? -2.227 14.461 22.922 1 79.06 236 PRO B CA 1
ATOM 4043 C C . PRO B 1 236 ? -1.391 15.711 23.188 1 79.06 236 PRO B C 1
ATOM 4045 O O . PRO B 1 236 ? -0.8 15.836 24.266 1 79.06 236 PRO B O 1
ATOM 4048 N N . GLY B 1 237 ? -1.343 16.625 22.109 1 86.75 237 GLY B N 1
ATOM 4049 C CA . GLY B 1 237 ? -0.873 17.969 22.391 1 86.75 237 GLY B CA 1
ATOM 4050 C C . GLY B 1 237 ? 0.476 18.266 21.766 1 86.75 237 GLY B C 1
ATOM 4051 O O . GLY B 1 237 ? 1.302 17.375 21.594 1 86.75 237 GLY B O 1
ATOM 4052 N N . ALA B 1 238 ? 0.667 19.453 21.391 1 92.88 238 ALA B N 1
ATOM 4053 C CA . ALA B 1 238 ? 1.91 20.078 20.953 1 92.88 238 ALA B CA 1
ATOM 4054 C C . ALA B 1 238 ? 2.17 21.375 21.688 1 92.88 238 ALA B C 1
ATOM 4056 O O . ALA B 1 238 ? 2.113 22.469 21.109 1 92.88 238 ALA B O 1
ATOM 4057 N N . PRO B 1 239 ? 2.58 21.25 22.969 1 93.81 239 PRO B N 1
ATOM 4058 C CA . PRO B 1 239 ? 2.613 22.422 23.844 1 93.81 239 PRO B CA 1
ATOM 4059 C C . PRO B 1 239 ? 3.621 23.469 23.375 1 93.81 239 PRO B C 1
ATOM 4061 O O . PRO B 1 239 ? 3.354 24.672 23.469 1 93.81 239 PRO B O 1
ATOM 4064 N N . ASP B 1 240 ? 4.793 23.047 22.922 1 95.75 240 ASP B N 1
ATOM 4065 C CA . ASP B 1 240 ? 5.793 24 22.469 1 95.75 240 ASP B CA 1
ATOM 4066 C C . ASP B 1 240 ? 5.297 24.781 21.234 1 95.75 240 ASP B C 1
ATOM 4068 O O . ASP B 1 240 ? 5.496 25.984 21.141 1 95.75 240 ASP B O 1
ATOM 4072 N N . TYR B 1 241 ? 4.676 24.078 20.391 1 97.69 241 TYR B N 1
ATOM 4073 C CA . TYR B 1 241 ? 4.09 24.688 19.203 1 97.69 241 TYR B CA 1
ATOM 4074 C C . TYR B 1 241 ? 2.988 25.672 19.594 1 97.69 241 TYR B C 1
ATOM 4076 O O . TYR B 1 241 ? 2.93 26.781 19.078 1 97.69 241 TYR B O 1
ATOM 4084 N N . LYS B 1 242 ? 2.16 25.234 20.469 1 97 242 LYS B N 1
ATOM 4085 C CA . LYS B 1 242 ? 1.058 26.062 20.938 1 97 242 LYS B CA 1
ATOM 4086 C C . LYS B 1 242 ? 1.574 27.359 21.547 1 97 242 LYS B C 1
ATOM 4088 O O . LYS B 1 242 ? 1.083 28.438 21.219 1 97 242 LYS B O 1
ATOM 4093 N N . GLU B 1 243 ? 2.545 27.234 22.391 1 97 243 GLU B N 1
ATOM 4094 C CA . GLU B 1 243 ? 3.129 28.406 23.031 1 97 243 GLU B CA 1
ATOM 4095 C C . GLU B 1 243 ? 3.764 29.344 22 1 97 243 GLU B C 1
ATOM 4097 O O . GLU B 1 243 ? 3.586 30.562 22.078 1 97 243 GLU B O 1
ATOM 4102 N N . PHE B 1 244 ? 4.453 28.812 21.109 1 97.62 244 PHE B N 1
ATOM 4103 C CA . PHE B 1 244 ? 5.117 29.594 20.062 1 97.62 244 PHE B CA 1
ATOM 4104 C C . PHE B 1 244 ? 4.102 30.375 19.25 1 97.62 244 PHE B C 1
ATOM 4106 O O . PHE B 1 244 ? 4.297 31.562 19 1 97.62 244 PHE B O 1
ATOM 4113 N N . MET B 1 245 ? 2.969 29.734 18.859 1 97 245 MET B N 1
ATOM 4114 C CA . MET B 1 245 ? 1.989 30.312 17.938 1 97 245 MET B CA 1
ATOM 4115 C C . MET B 1 245 ? 1.112 31.344 18.641 1 97 245 MET B C 1
ATOM 4117 O O . MET B 1 245 ? 0.749 32.375 18.062 1 97 245 MET B O 1
ATOM 4121 N N . LEU B 1 246 ? 0.835 31.094 19.906 1 96.25 246 LEU B N 1
ATOM 4122 C CA . LEU B 1 246 ? -0.198 31.891 20.562 1 96.25 246 LEU B CA 1
ATOM 4123 C C . LEU B 1 246 ? 0.422 32.969 21.453 1 96.25 246 LEU B C 1
ATOM 4125 O O . LEU B 1 246 ? -0.171 34 21.672 1 96.25 246 LEU B O 1
ATOM 4129 N N . GLN B 1 247 ? 1.63 32.688 21.969 1 95.69 247 GLN B N 1
ATOM 4130 C CA . GLN B 1 247 ? 2.195 33.594 22.953 1 95.69 247 GLN B CA 1
ATOM 4131 C C . GLN B 1 247 ? 3.623 34 22.594 1 95.69 247 GLN B C 1
ATOM 4133 O O . GLN B 1 247 ? 4.137 35 23.078 1 95.69 247 GLN B O 1
ATOM 4138 N N . GLY B 1 248 ? 4.203 33.219 21.797 1 95.44 248 GLY B N 1
ATOM 4139 C CA . GLY B 1 248 ? 5.598 33.438 21.453 1 95.44 248 GLY B CA 1
ATOM 4140 C C . GLY B 1 248 ? 5.77 34.25 20.172 1 95.44 248 GLY B C 1
ATOM 4141 O O . GLY B 1 248 ? 4.898 35.031 19.797 1 95.44 248 GLY B O 1
ATOM 4142 N N . PRO B 1 249 ? 6.891 34.125 19.594 1 95.38 249 PRO B N 1
ATOM 4143 C CA . PRO B 1 249 ? 7.215 34.875 18.375 1 95.38 249 PRO B CA 1
ATOM 4144 C C . PRO B 1 249 ? 6.227 34.625 17.234 1 95.38 249 PRO B C 1
ATOM 4146 O O . PRO B 1 249 ? 6.008 35.5 16.391 1 95.38 249 PRO B O 1
ATOM 4149 N N . GLY B 1 250 ? 5.668 33.469 17.297 1 96.75 250 GLY B N 1
ATOM 4150 C CA . GLY B 1 250 ? 4.703 33.156 16.25 1 96.75 250 GLY B CA 1
ATOM 4151 C C . GLY B 1 250 ? 3.48 34.031 16.266 1 96.75 250 GLY B C 1
ATOM 4152 O O . GLY B 1 250 ? 2.857 34.281 15.234 1 96.75 250 GLY B O 1
ATOM 4153 N N . ALA B 1 251 ? 3.172 34.531 17.406 1 96.69 251 ALA B N 1
ATOM 4154 C CA . ALA B 1 251 ? 1.993 35.375 17.547 1 96.69 251 ALA B CA 1
ATOM 4155 C C . ALA B 1 251 ? 2.154 36.688 16.766 1 96.69 251 ALA B C 1
ATOM 4157 O O . ALA B 1 251 ? 1.165 37.312 16.375 1 96.69 251 ALA B O 1
ATOM 4158 N N . LYS B 1 252 ? 3.348 37.062 16.5 1 96.31 252 LYS B N 1
ATOM 4159 C CA . LYS B 1 252 ? 3.617 38.281 15.711 1 96.31 252 LYS B CA 1
ATOM 4160 C C . LYS B 1 252 ? 3.697 37.969 14.219 1 96.31 252 LYS B C 1
ATOM 4162 O O . LYS B 1 252 ? 3.426 38.812 13.383 1 96.31 252 LYS B O 1
ATOM 4167 N N . LEU B 1 253 ? 4.012 36.75 13.938 1 97.69 253 LEU B N 1
ATOM 4168 C CA . LEU B 1 253 ? 4.258 36.375 12.555 1 97.69 253 LEU B CA 1
ATOM 4169 C C . LEU B 1 253 ? 2.982 35.844 11.906 1 97.69 253 LEU B C 1
ATOM 4171 O O . LEU B 1 253 ? 2.875 35.812 10.68 1 97.69 253 LEU B O 1
ATOM 4175 N N . PHE B 1 254 ? 2.031 35.375 12.758 1 98.38 254 PHE B N 1
ATOM 4176 C CA . PHE B 1 254 ? 0.822 34.75 12.258 1 98.38 254 PHE B CA 1
ATOM 4177 C C . PHE B 1 254 ? -0.421 35.375 12.883 1 98.38 254 PHE B C 1
ATOM 4179 O O . PHE B 1 254 ? -0.392 35.781 14.047 1 98.38 254 PHE B O 1
ATOM 4186 N N . GLU B 1 255 ? -1.468 35.469 12.125 1 98.19 255 GLU B N 1
ATOM 4187 C CA . GLU B 1 255 ? -2.816 35.625 12.672 1 98.19 255 GLU B CA 1
ATOM 4188 C C . GLU B 1 255 ? -3.463 34.25 12.898 1 98.19 255 GLU B C 1
ATOM 4190 O O . GLU B 1 255 ? -3.805 33.562 11.945 1 98.19 255 GLU B O 1
ATOM 4195 N N . THR B 1 256 ? -3.621 33.906 14.164 1 98.44 256 THR B N 1
ATOM 4196 C CA . THR B 1 256 ? -4.008 32.531 14.492 1 98.44 256 THR B CA 1
ATOM 4197 C C . THR B 1 256 ? -5.426 32.5 15.047 1 98.44 256 THR B C 1
ATOM 4199 O O . THR B 1 256 ? -5.766 33.281 15.953 1 98.44 256 THR B O 1
ATOM 4202 N N . GLN B 1 257 ? -6.258 31.703 14.484 1 98.38 257 GLN B N 1
ATOM 4203 C CA . GLN B 1 257 ? -7.566 31.344 15.023 1 98.38 257 GLN B CA 1
ATOM 4204 C C . GLN B 1 257 ? -7.531 29.969 15.688 1 98.38 257 GLN B C 1
ATOM 4206 O O . GLN B 1 257 ? -6.977 29.016 15.125 1 98.38 257 GLN B O 1
ATOM 4211 N N . VAL B 1 258 ? -8.055 29.891 16.875 1 98.25 258 VAL B N 1
ATOM 4212 C CA . VAL B 1 258 ? -8.141 28.625 17.609 1 98.25 258 VAL B CA 1
ATOM 4213 C C . VAL B 1 258 ? -9.555 28.062 17.5 1 98.25 258 VAL B C 1
ATOM 4215 O O . VAL B 1 258 ? -10.531 28.734 17.844 1 98.25 258 VAL B O 1
ATOM 4218 N N . HIS B 1 259 ? -9.688 26.891 17.016 1 98.5 259 HIS B N 1
ATOM 4219 C CA . HIS B 1 259 ? -10.977 26.203 16.875 1 98.5 259 HIS B CA 1
ATOM 4220 C C . HIS B 1 259 ? -11.125 25.109 17.938 1 98.5 259 HIS B C 1
ATOM 4222 O O . HIS B 1 259 ? -10.344 24.172 17.969 1 98.5 259 HIS B O 1
ATOM 4228 N N . GLN B 1 260 ? -12.172 25.297 18.734 1 97.62 260 GLN B N 1
ATOM 4229 C CA . GLN B 1 260 ? -12.5 24.266 19.703 1 97.62 260 GLN B CA 1
ATOM 4230 C C . GLN B 1 260 ? -13.18 23.078 19.016 1 97.62 260 GLN B C 1
ATOM 4232 O O . GLN B 1 260 ? -14.086 23.266 18.203 1 97.62 260 GLN B O 1
ATOM 4237 N N . THR B 1 261 ? -12.695 21.906 19.328 1 97.19 261 THR B N 1
ATOM 4238 C CA . THR B 1 261 ? -13.188 20.688 18.703 1 97.19 261 THR B CA 1
ATOM 4239 C C . THR B 1 261 ? -12.961 19.469 19.609 1 97.19 261 THR B C 1
ATOM 4241 O O . THR B 1 261 ? -12.961 19.609 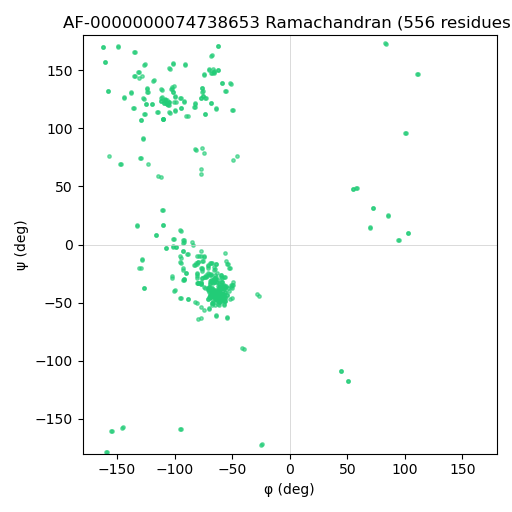20.828 1 97.19 261 THR B O 1
ATOM 4244 N N . HIS B 1 262 ? -12.984 18.266 19.031 1 94.12 262 HIS B N 1
ATOM 4245 C CA . HIS B 1 262 ? -12.711 17.047 19.781 1 94.12 262 HIS B CA 1
ATOM 4246 C C . HIS B 1 262 ? -11.766 16.125 19.016 1 94.12 262 HIS B C 1
ATOM 4248 O O . HIS B 1 262 ? -11.531 16.328 17.828 1 94.12 262 HIS B O 1
ATOM 4254 N N . VAL B 1 263 ? -11.25 15.164 19.719 1 91.62 263 VAL B N 1
ATOM 4255 C CA . VAL B 1 263 ? -10.25 14.266 19.172 1 91.62 263 VAL B CA 1
ATOM 4256 C C . VAL B 1 263 ? -10.914 13.289 18.188 1 91.62 263 VAL B C 1
ATOM 4258 O O . VAL B 1 263 ? -11.688 12.422 18.609 1 91.62 263 VAL B O 1
ATOM 4261 N N . GLU B 1 264 ? -10.57 13.453 16.891 1 92.75 264 GLU B N 1
ATOM 4262 C CA . GLU B 1 264 ? -10.906 12.508 15.828 1 92.75 264 GLU B CA 1
ATOM 4263 C C . GLU B 1 264 ? -12.359 12.055 15.938 1 92.75 264 GLU B C 1
ATOM 4265 O O . GLU B 1 264 ? -13.273 12.867 15.812 1 92.75 264 GLU B O 1
ATOM 4270 N N . TYR B 1 265 ? -12.633 10.828 16.328 1 90.81 265 TYR B N 1
ATOM 4271 C CA . TYR B 1 265 ? -13.992 10.297 16.375 1 90.81 265 TYR B CA 1
ATOM 4272 C C . TYR B 1 265 ? -14.438 10.086 17.812 1 90.81 265 TYR B C 1
ATOM 4274 O O . TYR B 1 265 ? -15.211 9.172 18.109 1 90.81 265 TYR B O 1
ATOM 4282 N N . TRP B 1 266 ? -13.875 10.93 18.719 1 88.94 266 TRP B N 1
ATOM 4283 C CA . TRP B 1 266 ? -14.18 10.828 20.141 1 88.94 266 TRP B CA 1
ATOM 4284 C C . TRP B 1 266 ? -14.633 12.172 20.703 1 88.94 266 TRP B C 1
ATOM 4286 O O . TRP B 1 266 ? -13.836 12.906 21.297 1 88.94 266 TRP B O 1
ATOM 4296 N N . PRO B 1 267 ? -15.898 12.391 20.672 1 91.06 267 PRO B N 1
ATOM 4297 C CA . PRO B 1 267 ? -16.438 13.695 21.094 1 91.06 267 PRO B CA 1
ATOM 4298 C C . PRO B 1 267 ? -16.203 13.984 22.562 1 91.06 267 PRO B C 1
ATOM 4300 O O . PRO B 1 267 ? -16.219 15.148 22.984 1 91.06 267 PRO B O 1
ATOM 4303 N N . GLU B 1 268 ? -15.977 13.016 23.344 1 86.75 268 GLU B N 1
ATOM 4304 C CA . GLU B 1 268 ? -15.812 13.164 24.781 1 86.75 268 GLU B CA 1
ATOM 4305 C C . GLU B 1 268 ? -14.445 13.75 25.125 1 86.75 268 GLU B C 1
ATOM 4307 O O . GLU B 1 268 ? -14.219 14.203 26.25 1 86.75 268 GLU B O 1
ATOM 4312 N N . PHE B 1 269 ? -13.523 13.758 24.156 1 88.88 269 PHE B N 1
ATOM 4313 C CA . PHE B 1 269 ? -12.172 14.242 24.406 1 88.88 269 PHE B CA 1
ATOM 4314 C C . PHE B 1 269 ? -11.93 15.562 23.688 1 88.88 269 PHE B C 1
ATOM 4316 O O . PHE B 1 269 ? -11.688 15.578 22.484 1 88.88 269 PHE B O 1
ATOM 4323 N N . PRO B 1 270 ? -11.875 16.578 24.438 1 92.75 270 PRO B N 1
ATOM 4324 C CA . PRO B 1 270 ? -11.711 17.891 23.812 1 92.75 270 PRO B CA 1
ATOM 4325 C C . PRO B 1 270 ? -10.344 18.062 23.156 1 92.75 270 PRO B C 1
ATOM 4327 O O . PRO B 1 270 ? -9.344 17.531 23.641 1 92.75 270 PRO B O 1
ATOM 4330 N N . ASP B 1 271 ? -10.281 18.812 22.078 1 95.62 271 ASP B N 1
ATOM 4331 C CA . ASP B 1 271 ? -9.07 19.156 21.328 1 95.62 271 ASP B CA 1
ATOM 4332 C C . ASP B 1 271 ? -9.195 20.531 20.672 1 95.62 271 ASP B C 1
ATOM 4334 O O . ASP B 1 271 ? -10.234 21.188 20.797 1 95.62 271 ASP B O 1
ATOM 4338 N N . ILE B 1 272 ? -8.078 20.984 20.156 1 96.94 272 ILE B N 1
ATOM 4339 C CA . ILE B 1 272 ? -8.109 22.266 19.422 1 96.94 272 ILE B CA 1
ATOM 4340 C C . ILE B 1 272 ? -7.324 22.125 18.125 1 96.94 272 ILE B C 1
ATOM 4342 O O . ILE B 1 272 ? -6.375 21.344 18.047 1 96.94 272 ILE B O 1
ATOM 4346 N N . VAL B 1 273 ? -7.773 22.766 17.125 1 98.44 273 VAL B N 1
ATOM 4347 C CA . VAL B 1 273 ? -7.074 22.984 15.859 1 98.44 273 VAL B CA 1
ATOM 4348 C C . VAL B 1 273 ? -6.703 24.453 15.711 1 98.44 273 VAL B C 1
ATOM 4350 O O . VAL B 1 273 ? -7.504 25.344 16.016 1 98.44 273 VAL B O 1
ATOM 4353 N N . THR B 1 274 ? -5.484 24.734 15.328 1 98.56 274 THR B N 1
ATOM 4354 C CA . THR B 1 274 ? -5.086 26.109 15.055 1 98.56 274 THR B CA 1
ATOM 4355 C C . THR B 1 274 ? -5.027 26.359 13.547 1 98.56 274 THR B C 1
ATOM 4357 O O . THR B 1 274 ? -4.582 25.5 12.781 1 98.56 274 THR B O 1
ATOM 4360 N N . VAL B 1 275 ? -5.57 27.438 13.109 1 98.88 275 VAL B N 1
ATOM 4361 C CA . VAL B 1 275 ? -5.453 27.953 11.75 1 98.88 275 VAL B CA 1
ATOM 4362 C C . VAL B 1 275 ? -4.707 29.281 11.758 1 98.88 275 VAL B C 1
ATOM 4364 O O . VAL B 1 275 ? -5.215 30.281 12.281 1 98.88 275 VAL B O 1
ATOM 4367 N N . SER B 1 276 ? -3.557 29.312 11.18 1 98.81 276 SER B N 1
ATOM 4368 C CA . SER B 1 276 ? -2.658 30.453 11.32 1 98.81 276 SER B CA 1
ATOM 4369 C C . SER B 1 276 ? -2.254 31 9.961 1 98.81 276 SER B C 1
ATOM 4371 O O . SER B 1 276 ? -1.629 30.312 9.156 1 98.81 276 SER B O 1
ATOM 4373 N N . ARG B 1 277 ? -2.549 32.25 9.695 1 98.56 277 ARG B N 1
ATOM 4374 C CA . ARG B 1 277 ? -2.152 32.906 8.453 1 98.56 277 ARG B CA 1
ATOM 4375 C C . ARG B 1 277 ? -0.844 33.656 8.633 1 98.56 277 ARG B C 1
ATOM 4377 O O . ARG B 1 277 ? -0.718 34.5 9.539 1 98.56 277 ARG B O 1
ATOM 4384 N N . PHE B 1 278 ? 0.079 33.375 7.801 1 98.25 278 PHE B N 1
ATOM 4385 C CA . PHE B 1 278 ? 1.396 34 7.848 1 98.25 278 PHE B CA 1
ATOM 4386 C C . PHE B 1 278 ? 1.323 35.469 7.371 1 98.25 278 PHE B C 1
ATOM 4388 O O . PHE B 1 278 ? 0.856 35.719 6.266 1 98.25 278 PHE B O 1
ATOM 4395 N N . LEU B 1 279 ? 1.777 36.375 8.109 1 94.62 279 LEU B N 1
ATOM 4396 C CA . LEU B 1 279 ? 1.658 37.812 7.855 1 94.62 279 LEU B CA 1
ATOM 4397 C C . LEU B 1 279 ? 2.902 38.344 7.152 1 94.62 279 LEU B C 1
ATOM 4399 O O . LEU B 1 279 ? 2.881 39.438 6.582 1 94.62 279 LEU B O 1
ATOM 4403 N N . GLY B 1 280 ? 3.932 37.625 7.039 1 85.81 280 GLY B N 1
ATOM 4404 C CA . GLY B 1 280 ? 5.16 38.094 6.41 1 85.81 280 GLY B CA 1
ATOM 4405 C C . GLY B 1 280 ? 6.262 38.406 7.402 1 85.81 280 GLY B C 1
ATOM 4406 O O . GLY B 1 280 ? 5.992 38.625 8.586 1 85.81 280 GLY B O 1
#

pLDDT: mean 83.55, std 25.38, range [19.58, 98.94]

Solvent-accessible surface area (backbone atoms only — not comparable to full-atom values): 29688 Å² total; per-residue (Å²): 145,78,87,74,79,76,82,66,70,73,65,63,60,55,65,56,37,51,65,42,56,76,54,35,68,71,73,66,58,87,74,69,52,67,63,44,50,47,42,45,53,46,38,57,36,44,32,47,66,46,60,77,45,53,66,45,55,54,31,48,58,49,38,41,47,45,52,32,58,66,67,48,61,89,53,53,70,92,50,20,46,63,48,43,55,50,42,46,46,50,31,34,67,74,71,43,74,59,84,57,60,37,68,71,55,39,50,53,54,48,50,52,52,52,55,45,45,71,76,44,80,52,60,28,37,39,32,37,40,37,53,56,29,63,66,58,50,51,52,48,60,74,40,66,89,49,86,42,43,36,35,37,24,30,60,49,56,65,31,51,19,44,17,51,45,47,28,48,68,21,66,46,44,91,60,49,49,77,41,76,33,52,66,67,59,50,52,51,50,34,45,76,69,70,45,49,35,32,29,39,40,42,51,55,69,43,87,45,51,41,60,50,52,49,49,33,59,73,60,63,23,63,32,84,58,12,34,41,33,37,53,42,40,58,41,98,31,19,64,70,36,49,44,32,45,70,72,34,72,36,37,78,35,27,55,68,47,77,41,83,51,39,40,39,71,35,78,88,39,67,22,28,36,37,43,28,32,32,71,108,149,73,87,74,78,76,85,67,68,73,64,64,58,57,65,56,41,47,68,42,54,75,55,34,69,71,72,65,59,88,73,69,52,67,62,43,51,47,43,45,52,46,36,53,36,44,32,48,69,46,58,79,45,54,66,45,59,53,32,49,59,49,38,43,48,46,52,31,58,66,67,49,60,88,54,54,69,90,50,19,46,64,47,44,56,50,41,47,48,49,31,35,65,74,72,44,75,58,84,57,60,38,68,71,53,40,51,52,53,48,49,51,51,51,56,45,44,71,74,45,80,51,59,27,36,39,32,38,40,35,54,55,28,62,67,58,51,51,51,48,60,74,39,66,90,49,87,42,42,35,34,36,25,29,60,48,56,64,31,50,19,44,18,50,46,45,28,49,68,22,68,46,43,91,60,49,46,76,40,78,34,50,64,65,59,51,52,51,49,35,47,77,69,71,46,50,35,31,31,38,40,43,52,53,69,43,86,46,52,38,60,49,52,50,48,35,58,74,60,62,25,63,32,83,56,13,35,41,34,38,52,40,41,58,41,98,32,19,64,70,37,48,42,32,45,70,71,35,73,35,38,76,35,27,57,67,47,78,42,84,50,39,39,38,72,36,78,89,39,67,21,30,36,39,43,27,32,32,70,107

Secondary structure (DSSP, 8-state):
----GGGSTTHHHHHHHHHHHHSTTTSS-TT--HHHHHHHHHHTTGGGTGGGS-HHHH-HHHHHHHHHHHHTTT--HHHHHHHHHHHHHHHHHHT----S-HHHHHHHHHHHHHHHHHHS--SEEEEE--TTSHHHHHHHHHTTT---EEEEE---HHHHHHHHHHHHHHT-GGGEEEE-S-HHHHHHHHHHHT--EEEEEE-S-GGGHHHHHHHHHHTT-EEEEEEEEE--IIIII-HHHHHHHHTSTHHHHEEEEEEEEEETTEEEEEEEEEEEEE--/----SGGGTTHHHHHHHHHHHHSTTTSS-TT--HHHHHHHHHHTTGGGTGGGS-HHHH-HHHHHHHHHHHHTTT--HHHHHHHHHHHHHHHHHHT----S-HHHHHHHHHHHHHHHHHHS--SEEEEE--TTSHHHHHHHHHTTT---EEEEE---HHHHHHHHHHHHHHT-GGGEEEE-S-HHHHHHHHHHHT--EEEEEE-S-GGGHHHHHHHHHHTT-EEEEEEEEE-SIIIII-HHHHHHHHTSTHHHHEEEEEEEEEETTEEEEEEEEEEEEE--

Foldseek 3Di:
DDPDDPVPPPPPPLVVLLVCLVCVPPPVDDPPPPVNVVSNVVNVVVCCCVVVPDPCRVAVLVVLLVQLLVQLVPPDLVCLLVSLLVSSLCCCQPNDPDQPQADPSLVVLLVLVVVLVVVDAAAEAEEEDQQQNNSVSSVCVSCVPGPHQAEYEAQDVVSVVNNLSSCVRSNNNVRYHYHNDHLLVVLVVCLVVVAAHQEYEYDDDLQCVVVSVVSNVVSVRHDAFRKYKYWQCPVVHNPVNVCCCVPNPVVVQWDKDKAWAARHNDRVHIGIMIIITGHD/DCPDDDVPPPPPPLVVLLVCLVCVPPPVDDPPPPVNVVSNVVNVVVCCCVVVPDPCRVAVLVVLLVQLLVQLPPPDLVCLLVSLLVSSLCCCQPNDPDQPQADPSLVVLLVLVVVLVVVDAAAEAEEEDQQQNNSVSSVCVSCVVGPHQAEYEAQDVVSVVNNLSSCVRSNNNVRYHYHNDHLLVVLVVCLVVVEAHQEYEYDDDLQCVVVSVVSNVVSVRHDAFRKYKYWQCPVVHNPVNVCCCVPNPVVVQWDKDKDWAARHNDRVHIGIMIIITGHD

Nearest PDB structures (foldseek):
  6aw9-assembly3_C  TM=9.502E-01  e=8.466E-18  Nannospalax galili
  6i3d-assembly1_A  TM=9.427E-01  e=1.259E-16  Homo sapiens
  5k0g-assembly2_B  TM=9.288E-01  e=1.881E-16  Rattus norvegicus
  5lr6-assembly3_C  TM=9.218E-01  e=3.747E-16  Rattus norvegicus
  6aw6-assembly1_A  TM=8.934E-01  e=5.867E-14  Nannospalax galili